Protein AF-A0A2W5TDH6-F1 (afdb_monomer)

Secondary structure (DSSP, 8-state):
---PPPP---------------SS----PPPPS-EEEEEETTEEEEEEPPPTTEEEEEEEEEETTPPPPPPSS-PPTT-EETTEEEEEEESSSEEEE----S-SS-EEEEEEEEETTSPBPSS-EEEEPPTTTTPPPP-PPPEEEEEEEETTEEEEEEEPPPTTSS--EEEEEEEESS--SSTTSSEEEEEES-SEEEEEGGGS-SSSPEEEEEEEE-TTS-B-S---EEEE---SGGGS---EEEEEEEE-TTSSEEEEEEEESSSEEEEEEEESS---STT-TTSEEEEEESSSEEEEEGGGS----SSS---EEEEEEEEETTEE-SS-EEEEE---HHHHHHH---EEEEEPSP--BS---GGG--TTT-SSTTGGG-----TTT-SS-B--TTHHHHHHHHHHHHHHHHT--EEEEEE-SSHHHHHHHHHHT-SSS-EEE-TTT--SSS-TTTHHHHHHHHHTPPPPTT-EEEEEE----SS--TTTTTPPTT-EEEEEEETTEEEEEEEEE-TTTGGG--

Nearest PDB structures (foldseek):
  8d6a-assembly1_A  TM=3.321E-01  e=6.650E-07  Homo sapiens
  2kz1-assembly1_B  TM=3.227E-01  e=1.193E-04  Homo sapiens
  3se4-assembly1_C  TM=3.617E-01  e=1.935E-03  Homo sapiens
  1egj-assembly1_A  TM=4.895E-01  e=3.666E-01  Homo sapiens
  8xcj-assembly1_F  TM=2.320E-01  e=1.460E-02  Escherichia phage Lambda

Sequence (526 aa):
MGPMVTSSTRVFALVVLAGCGGPGGRTFIDPPIRGEVMVSPGQAIVTWDNSSEQKSTLVVRTPGTVEATAPENSPQVGEALGGGTVVANTEDERFLDNSLPESCGPFAWHLWARHANGTWASTALTVRSLRGAHTRAPTAEVTDLTWAIEAGKLRVQWTPPEVGTNFKGVNVYRRVGSPATRPDEGRLVYSGAASAMVENLSNLSTTETTYFSVFNCNDCGKCGTTAPSIGVAPVMDGGVTLDISNLAASVSADGASVQLTWASNAPRVKVLRKLNAEPSSMNDSAADVVFDGAGTSASEPVTRLLPHTPLNANVYTYRAWACVDALCSSSAAKTEFRLTVKQALKAGGYTLFFHHATANTCADATNLGTASNTTSPNWWKSCVNTCASATAQQLTPPASESELVNVHTFFSSNGIAVSRVLSSEFCRAMKTAEGFDLGPPVIEETQALTYFVYAEATRCQDTVSLLGAQPQPGTNIVHVGHTRYTTACVNLDGLVPGEAAIFKPQLGAPPRFVARVIANEWATLP

Organism: NCBI:txid48

Radius of gyration: 47.03 Å; Cα contacts (8 Å, |Δi|>4): 1263; chains: 1; bounding box: 81×62×144 Å

Structure (mmCIF, N/CA/C/O backbone):
data_AF-A0A2W5TDH6-F1
#
_entry.id   AF-A0A2W5TDH6-F1
#
loop_
_atom_site.group_PDB
_atom_site.id
_atom_site.type_symbol
_atom_site.label_atom_id
_atom_site.label_alt_id
_atom_site.label_comp_id
_atom_site.label_asym_id
_atom_site.label_entity_id
_atom_site.label_seq_id
_atom_site.pdbx_PDB_ins_code
_atom_site.Cartn_x
_atom_site.Cartn_y
_atom_site.Cartn_z
_atom_site.occupancy
_atom_site.B_iso_or_equiv
_atom_site.auth_seq_id
_atom_site.auth_comp_id
_atom_site.auth_asym_id
_atom_site.auth_atom_id
_atom_site.pdbx_PDB_model_num
ATOM 1 N N . MET A 1 1 ? 0.910 -45.331 40.073 1.00 44.91 1 MET A N 1
ATOM 2 C CA . MET A 1 1 ? 2.167 -45.791 40.703 1.00 44.91 1 MET A CA 1
ATOM 3 C C . MET A 1 1 ? 3.121 -44.608 40.758 1.00 44.91 1 MET A C 1
ATOM 5 O O . MET A 1 1 ? 3.367 -44.021 39.716 1.00 44.91 1 MET A O 1
ATOM 9 N N . GLY A 1 2 ? 3.583 -44.246 41.957 1.00 35.84 2 GLY A N 1
ATOM 10 C CA . GLY A 1 2 ? 4.458 -43.095 42.243 1.00 35.84 2 GLY A CA 1
ATOM 11 C C . GLY A 1 2 ? 3.919 -42.280 43.434 1.00 35.84 2 GLY A C 1
ATOM 12 O O . GLY A 1 2 ? 2.708 -42.080 43.476 1.00 35.84 2 GLY A O 1
ATOM 13 N N . PRO A 1 3 ? 4.734 -41.928 44.449 1.00 49.69 3 PRO A N 1
ATOM 14 C CA . PRO A 1 3 ? 4.420 -42.322 45.824 1.00 49.69 3 PRO A CA 1
ATOM 15 C C . PRO A 1 3 ? 4.020 -41.195 46.794 1.00 49.69 3 PRO A C 1
ATOM 17 O O . PRO A 1 3 ? 4.300 -40.018 46.590 1.00 49.69 3 PRO A O 1
ATOM 20 N N . MET A 1 4 ? 3.382 -41.647 47.882 1.00 40.59 4 MET A N 1
ATOM 21 C CA . MET A 1 4 ? 3.081 -40.952 49.137 1.00 40.59 4 MET A CA 1
ATOM 22 C C . MET A 1 4 ? 4.314 -40.284 49.757 1.00 40.59 4 MET A C 1
ATOM 24 O O . MET A 1 4 ? 5.364 -40.912 49.891 1.00 40.59 4 MET A O 1
ATOM 28 N N . VAL A 1 5 ? 4.135 -39.049 50.231 1.00 39.22 5 VAL A N 1
ATOM 29 C CA . VAL A 1 5 ? 5.086 -38.341 51.098 1.00 39.22 5 VAL A CA 1
ATOM 30 C C . VAL A 1 5 ? 4.625 -38.442 52.555 1.00 39.22 5 VAL A C 1
ATOM 32 O O . VAL A 1 5 ? 3.440 -38.385 52.873 1.00 39.22 5 VAL A O 1
ATOM 35 N N . THR A 1 6 ? 5.616 -38.659 53.411 1.00 38.03 6 THR A N 1
ATOM 36 C CA . THR A 1 6 ? 5.607 -39.139 54.793 1.00 38.03 6 THR A CA 1
ATOM 37 C C . THR A 1 6 ? 5.170 -38.119 55.850 1.00 38.03 6 THR A C 1
ATOM 39 O O . THR A 1 6 ? 5.555 -36.953 55.812 1.00 38.03 6 THR A O 1
ATOM 42 N N . SER A 1 7 ? 4.450 -38.624 56.857 1.00 32.19 7 SER A N 1
ATOM 43 C CA . SER A 1 7 ? 4.112 -37.975 58.131 1.00 32.19 7 SER A CA 1
ATOM 44 C C . SER A 1 7 ? 5.357 -37.713 58.992 1.00 32.19 7 SER A C 1
ATOM 46 O O . SER A 1 7 ? 6.166 -38.616 59.202 1.00 32.19 7 SER A O 1
ATOM 48 N N . SER A 1 8 ? 5.489 -36.494 59.525 1.00 35.62 8 SER A N 1
ATOM 49 C CA . SER A 1 8 ? 6.526 -36.101 60.487 1.00 35.62 8 SER A CA 1
ATOM 50 C C . SER A 1 8 ? 6.026 -36.298 61.920 1.00 35.62 8 SER A C 1
ATOM 52 O O . SER A 1 8 ? 5.088 -35.640 62.365 1.00 35.62 8 SER A O 1
ATOM 54 N N . THR A 1 9 ? 6.673 -37.205 62.647 1.00 35.56 9 THR A N 1
ATOM 55 C CA . THR A 1 9 ? 6.477 -37.443 64.080 1.00 35.56 9 THR A CA 1
ATOM 56 C C . THR A 1 9 ? 7.213 -36.362 64.876 1.00 35.56 9 THR A C 1
ATOM 58 O O . THR A 1 9 ? 8.440 -36.288 64.824 1.00 35.56 9 THR A O 1
ATOM 61 N N . ARG A 1 10 ? 6.494 -35.515 65.626 1.00 36.00 10 ARG A N 1
ATOM 62 C CA . ARG A 1 10 ? 7.100 -34.606 66.616 1.00 36.00 10 ARG A CA 1
ATOM 63 C C . ARG A 1 10 ? 7.132 -35.277 67.989 1.00 36.00 10 ARG A C 1
ATOM 65 O O . ARG A 1 10 ? 6.098 -35.661 68.525 1.00 36.00 10 ARG A O 1
ATOM 72 N N . VAL A 1 11 ? 8.337 -35.398 68.538 1.00 34.94 11 VAL A N 1
ATOM 73 C CA . VAL A 1 11 ? 8.623 -35.828 69.912 1.00 34.94 11 VAL A CA 1
ATOM 74 C C . VAL A 1 11 ? 8.256 -34.688 70.865 1.00 34.94 11 VAL A C 1
ATOM 76 O O . VAL A 1 11 ? 8.793 -33.589 70.741 1.00 34.94 11 VAL A O 1
ATOM 79 N N . PHE A 1 12 ? 7.352 -34.937 71.814 1.00 34.41 12 PHE A N 1
ATOM 80 C CA . PHE A 1 12 ? 7.121 -34.042 72.949 1.00 34.41 12 PHE A CA 1
ATOM 81 C C . PHE A 1 12 ? 8.181 -34.314 74.022 1.00 34.41 12 PHE A C 1
ATOM 83 O O . PHE A 1 12 ? 8.225 -35.398 74.601 1.00 34.41 12 PHE A O 1
ATOM 90 N N . ALA A 1 13 ? 9.038 -33.326 74.283 1.00 35.06 13 ALA A N 1
ATOM 91 C CA . ALA A 1 13 ? 9.903 -33.311 75.454 1.00 35.06 13 ALA A CA 1
ATOM 92 C C . ALA A 1 13 ? 9.083 -32.857 76.670 1.00 35.06 13 ALA A C 1
ATOM 94 O O . ALA A 1 13 ? 8.621 -31.718 76.731 1.00 35.06 13 ALA A O 1
ATOM 95 N N . LEU A 1 14 ? 8.891 -33.764 77.627 1.00 33.31 14 LEU A N 1
ATOM 96 C CA . LEU A 1 14 ? 8.294 -33.479 78.927 1.00 33.31 14 LEU A CA 1
ATOM 97 C C . LEU A 1 14 ? 9.351 -32.786 79.802 1.00 33.31 14 LEU A C 1
ATOM 99 O O . LEU A 1 14 ? 10.240 -33.438 80.346 1.00 33.31 14 LEU A O 1
ATOM 103 N N . VAL A 1 15 ? 9.284 -31.458 79.910 1.00 37.88 15 VAL A N 1
ATOM 104 C CA . VAL A 1 15 ? 10.086 -30.692 80.874 1.00 37.88 15 VAL A CA 1
ATOM 105 C C . VAL A 1 15 ? 9.301 -30.614 82.181 1.00 37.88 15 VAL A C 1
ATOM 107 O O . VAL A 1 15 ? 8.285 -29.931 82.273 1.00 37.88 15 VAL A O 1
ATOM 110 N N . VAL A 1 16 ? 9.779 -31.337 83.191 1.00 40.41 16 VAL A N 1
ATOM 111 C CA . VAL A 1 16 ? 9.321 -31.228 84.580 1.00 40.41 16 VAL A CA 1
ATOM 112 C C . VAL A 1 16 ? 9.953 -29.970 85.178 1.00 40.41 16 VAL A C 1
ATOM 114 O O . VAL A 1 16 ? 11.162 -29.932 85.399 1.00 40.41 16 VAL A O 1
ATOM 117 N N . LEU A 1 17 ? 9.148 -28.934 85.425 1.00 41.22 17 LEU A N 1
ATOM 118 C CA . LEU A 1 17 ? 9.561 -27.741 86.167 1.00 41.22 17 LEU A CA 1
ATOM 119 C C . LEU A 1 17 ? 9.113 -27.867 87.626 1.00 41.22 17 LEU A C 1
ATOM 121 O O . LEU A 1 17 ? 7.923 -27.928 87.931 1.00 41.22 17 LEU A O 1
ATOM 125 N N . ALA A 1 18 ? 10.108 -27.934 88.510 1.00 39.12 18 ALA A N 1
ATOM 126 C CA . ALA A 1 18 ? 9.965 -27.897 89.957 1.00 39.12 18 ALA A CA 1
ATOM 127 C C . ALA A 1 18 ? 9.536 -26.500 90.436 1.00 39.12 18 ALA A C 1
ATOM 129 O O . ALA A 1 18 ? 9.924 -25.480 89.866 1.00 39.12 18 ALA A O 1
ATOM 130 N N . GLY A 1 19 ? 8.706 -26.482 91.479 1.00 43.47 19 GLY A N 1
ATOM 131 C CA . GLY A 1 19 ? 7.976 -25.309 91.937 1.00 43.47 19 GLY A CA 1
ATOM 132 C C . GLY A 1 19 ? 8.804 -24.254 92.672 1.00 43.47 19 GLY A C 1
ATOM 133 O O . GLY A 1 19 ? 9.697 -24.558 93.460 1.00 43.47 19 GLY A O 1
ATOM 134 N N . CYS A 1 20 ? 8.384 -23.005 92.479 1.00 41.00 20 CYS A N 1
ATOM 135 C CA . CYS A 1 20 ? 8.667 -21.879 93.359 1.00 41.00 20 CYS A CA 1
ATOM 136 C C . CYS A 1 20 ? 7.325 -21.330 93.861 1.00 41.00 20 CYS A C 1
ATOM 138 O O . CYS A 1 20 ? 6.500 -20.877 93.068 1.00 41.00 20 CYS A O 1
ATOM 140 N N . GLY A 1 21 ? 7.096 -21.391 95.175 1.00 48.00 21 GLY A N 1
ATOM 141 C CA . GLY A 1 21 ? 5.948 -20.765 95.826 1.00 48.00 21 GLY A CA 1
ATOM 142 C C . GLY A 1 21 ? 6.121 -19.249 95.863 1.00 48.00 21 GLY A C 1
ATOM 143 O O . GLY A 1 21 ? 6.962 -18.740 96.600 1.00 48.00 21 GLY A O 1
ATOM 144 N N . GLY A 1 22 ? 5.330 -18.541 95.057 1.00 39.31 22 GLY A N 1
ATOM 145 C CA . GLY A 1 22 ? 5.165 -17.088 95.108 1.00 39.31 22 GLY A CA 1
ATOM 146 C C . GLY A 1 22 ? 3.767 -16.720 95.629 1.00 39.31 22 GLY A C 1
AT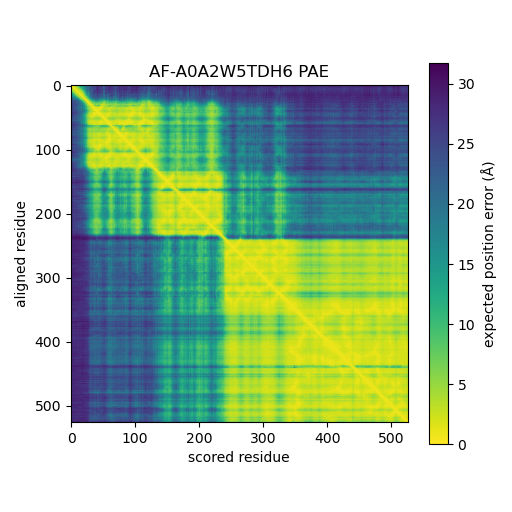OM 147 O O . GLY A 1 22 ? 2.805 -17.430 95.330 1.00 39.31 22 GLY A O 1
ATOM 148 N N . PRO A 1 23 ? 3.621 -15.643 96.420 1.00 44.28 23 PRO A N 1
ATOM 149 C CA . PRO A 1 23 ? 2.346 -15.250 97.010 1.00 44.28 23 PRO A CA 1
ATOM 150 C C . PRO A 1 23 ? 1.400 -14.679 95.941 1.00 44.28 23 PRO A C 1
ATOM 152 O O . PRO A 1 23 ? 1.777 -13.800 95.170 1.00 44.28 23 PRO A O 1
ATOM 155 N N . GLY A 1 24 ? 0.159 -15.177 95.928 1.00 48.16 24 GLY A N 1
ATOM 156 C CA . GLY A 1 24 ? -0.926 -14.710 95.059 1.00 48.16 24 GLY A CA 1
ATOM 157 C C . GLY A 1 24 ? -1.020 -15.466 93.734 1.00 48.16 24 GLY A C 1
ATOM 158 O O . GLY A 1 24 ? -0.773 -14.890 92.677 1.00 48.16 24 GLY A O 1
ATOM 159 N N . GLY A 1 25 ? -1.386 -16.752 93.784 1.00 48.62 25 GLY A N 1
ATOM 160 C CA . GLY A 1 25 ? -1.697 -17.539 92.591 1.00 48.62 25 GLY A CA 1
ATOM 161 C C . GLY A 1 25 ? -2.822 -16.876 91.802 1.00 48.62 25 GLY A C 1
ATOM 162 O O . GLY A 1 25 ? -3.989 -16.982 92.173 1.00 48.62 25 GLY A O 1
ATOM 163 N N . ARG A 1 26 ? -2.468 -16.159 90.731 1.00 54.16 26 ARG A N 1
ATOM 164 C CA . ARG A 1 26 ? -3.437 -15.710 89.734 1.00 54.16 26 ARG A CA 1
ATOM 165 C C . ARG A 1 26 ? -4.042 -16.972 89.141 1.00 54.16 26 ARG A C 1
ATOM 167 O O . ARG A 1 26 ? -3.329 -17.753 88.518 1.00 54.16 26 ARG A O 1
ATOM 174 N N . THR A 1 27 ? -5.324 -17.197 89.395 1.00 64.50 27 THR A N 1
ATOM 175 C CA . THR A 1 27 ? -6.085 -18.264 88.753 1.00 64.50 27 THR A CA 1
ATOM 176 C C . THR A 1 27 ? -6.025 -17.979 87.257 1.00 64.50 27 THR A C 1
ATOM 178 O O . THR A 1 27 ? -6.511 -16.942 86.805 1.00 64.50 27 THR A O 1
ATOM 181 N N . PHE A 1 28 ? -5.298 -18.809 86.511 1.00 72.62 28 PHE A N 1
ATOM 182 C CA . PHE A 1 28 ? -5.236 -18.687 85.063 1.00 72.62 28 PHE A CA 1
ATOM 183 C C . PHE A 1 28 ? -6.557 -19.227 84.534 1.00 72.62 28 PHE A C 1
ATOM 185 O O . PHE A 1 28 ? -6.872 -20.390 84.754 1.00 72.62 28 PHE A O 1
ATOM 192 N N . ILE A 1 29 ? -7.354 -18.348 83.939 1.00 76.94 29 ILE A N 1
ATOM 193 C CA . ILE A 1 29 ? -8.673 -18.690 83.419 1.00 76.94 29 ILE A CA 1
ATOM 194 C C . ILE A 1 29 ? -8.526 -18.859 81.919 1.00 76.94 29 ILE A C 1
ATOM 196 O O . ILE A 1 29 ? -8.127 -17.913 81.230 1.00 76.94 29 ILE A O 1
ATOM 200 N N . ASP A 1 30 ? -8.874 -20.043 81.430 1.00 85.19 30 ASP A N 1
ATOM 201 C CA . ASP A 1 30 ? -8.915 -20.296 80.001 1.00 85.19 30 ASP A CA 1
ATOM 202 C C . ASP A 1 30 ? -10.126 -19.576 79.375 1.00 85.19 30 ASP A C 1
ATOM 204 O O . ASP A 1 30 ? -11.238 -19.636 79.919 1.00 85.19 30 ASP A O 1
ATOM 208 N N . PRO A 1 31 ? -9.940 -18.881 78.238 1.00 86.25 31 PRO A N 1
ATOM 209 C CA . PRO A 1 31 ? -11.053 -18.329 77.472 1.00 86.25 31 PRO A CA 1
ATOM 210 C C . PRO A 1 31 ? -11.950 -19.452 76.913 1.00 86.25 31 PRO A C 1
ATOM 212 O O . PRO A 1 31 ? -11.573 -20.627 76.959 1.00 86.25 31 PRO A O 1
ATOM 215 N N . PRO A 1 32 ? -13.114 -19.111 76.323 1.00 88.25 32 PRO A N 1
ATOM 216 C CA . PRO A 1 32 ? -13.912 -20.071 75.563 1.00 88.25 32 PRO A CA 1
ATOM 217 C C . PRO A 1 32 ? -13.063 -20.834 74.537 1.00 88.25 32 PRO A C 1
ATOM 219 O O . PRO A 1 32 ? -12.175 -20.265 73.896 1.00 88.25 32 PRO A O 1
ATOM 222 N N . ILE A 1 33 ? -13.325 -22.133 74.389 1.00 85.06 33 ILE A N 1
ATOM 223 C CA . ILE A 1 33 ? -12.379 -23.065 73.747 1.00 85.06 33 ILE A CA 1
ATOM 224 C C . ILE A 1 33 ? -12.443 -22.958 72.219 1.00 85.06 33 ILE A C 1
ATOM 226 O O . ILE A 1 33 ? -11.423 -23.037 71.527 1.00 85.06 33 ILE A O 1
ATOM 230 N N . ARG A 1 34 ? -13.651 -22.791 71.678 1.00 91.00 34 ARG A N 1
ATOM 231 C CA . ARG A 1 34 ? -13.937 -22.669 70.244 1.00 91.00 34 ARG A CA 1
ATOM 232 C C . ARG A 1 34 ? -15.103 -21.732 70.043 1.00 91.00 34 ARG A C 1
ATOM 234 O O . ARG A 1 34 ? -15.937 -21.589 70.928 1.00 91.00 34 ARG A O 1
ATOM 241 N N . GLY A 1 35 ? -15.163 -21.118 68.869 1.00 92.56 35 GLY A N 1
ATOM 242 C CA . GLY A 1 35 ? -16.295 -20.290 68.510 1.00 92.56 35 GLY A CA 1
ATOM 243 C C . GLY A 1 35 ? -16.409 -20.088 67.016 1.00 92.56 35 GLY A C 1
ATOM 244 O O . GLY A 1 35 ? -15.423 -20.133 66.278 1.00 92.56 35 GLY A O 1
ATOM 245 N N . GLU A 1 36 ? -17.641 -19.870 66.592 1.00 93.75 36 GLU A N 1
ATOM 246 C CA . GLU A 1 36 ? -18.033 -19.705 65.204 1.00 93.75 36 GLU A CA 1
ATOM 247 C C . GLU A 1 36 ? -18.972 -18.511 65.081 1.00 93.75 36 GLU A C 1
ATOM 249 O O . GLU A 1 36 ? -19.666 -18.127 66.027 1.00 93.75 36 GLU A O 1
ATOM 254 N N . VAL A 1 37 ? -18.970 -17.895 63.899 1.00 94.25 37 VAL A N 1
ATOM 255 C CA . VAL A 1 37 ? -19.912 -16.830 63.580 1.00 94.25 37 VAL A CA 1
ATOM 256 C C . VAL A 1 37 ? -20.595 -17.116 62.257 1.00 94.25 37 VAL A C 1
ATOM 258 O O . VAL A 1 37 ? -19.955 -17.257 61.215 1.00 94.25 37 VAL A O 1
ATOM 261 N N . MET A 1 38 ? -21.921 -17.154 62.300 1.00 89.75 38 MET A N 1
ATOM 262 C CA . MET A 1 38 ? -22.765 -17.174 61.117 1.00 89.75 38 MET A CA 1
ATOM 263 C C . MET A 1 38 ? -23.353 -15.787 60.924 1.00 89.75 38 MET A C 1
ATOM 265 O O . MET A 1 38 ? -24.142 -15.307 61.738 1.00 89.75 38 MET A O 1
ATOM 269 N N . VAL A 1 39 ? -22.967 -15.136 59.836 1.00 86.75 39 VAL A N 1
ATOM 270 C CA . VAL A 1 39 ? -23.437 -13.791 59.519 1.00 86.75 39 VAL A CA 1
ATOM 271 C C . VAL A 1 39 ? -24.536 -13.861 58.473 1.00 86.75 39 VAL A C 1
ATOM 273 O O . VAL A 1 39 ? -24.400 -14.543 57.460 1.00 86.75 39 VAL A O 1
ATOM 276 N N . SER A 1 40 ? -25.611 -13.118 58.708 1.00 84.88 40 SER A N 1
ATOM 277 C CA . SER A 1 40 ? -26.659 -12.865 57.723 1.00 84.88 40 SER A CA 1
ATOM 278 C C . SER A 1 40 ? -26.986 -11.366 57.687 1.00 84.88 40 SER A C 1
ATOM 280 O O . SER A 1 40 ? -26.526 -10.613 58.548 1.00 84.88 40 SER A O 1
ATOM 282 N N . PRO A 1 41 ? -27.712 -10.865 56.676 1.00 80.75 41 PRO A N 1
ATOM 283 C CA . PRO A 1 41 ? -27.875 -9.424 56.522 1.00 80.75 41 PRO A CA 1
ATOM 284 C C . PRO A 1 41 ? -28.586 -8.746 57.709 1.00 80.75 41 PRO A C 1
ATOM 286 O O . PRO A 1 41 ? -29.786 -8.942 57.925 1.00 80.75 41 PRO A O 1
ATOM 289 N N . GLY A 1 42 ? -27.847 -7.901 58.433 1.00 81.62 42 GLY A N 1
ATOM 290 C CA . GLY A 1 42 ? -28.287 -7.191 59.641 1.00 81.62 42 GLY A CA 1
ATOM 291 C C . GLY A 1 42 ? -28.118 -7.950 60.965 1.00 81.62 42 GLY A C 1
ATOM 292 O O . GLY A 1 42 ? -28.427 -7.382 62.007 1.00 81.62 42 GLY A O 1
ATOM 293 N N . GLN A 1 43 ? -27.624 -9.195 60.957 1.00 91.19 43 GLN A N 1
ATOM 294 C CA . GLN A 1 43 ? -27.454 -9.973 62.190 1.00 91.19 43 GLN A CA 1
ATOM 295 C C . GLN A 1 43 ? -26.275 -10.960 62.140 1.00 91.19 43 GLN A C 1
ATOM 297 O O . GLN A 1 43 ? -25.918 -11.487 61.084 1.00 91.19 43 GLN A O 1
ATOM 302 N N . ALA A 1 44 ? -25.700 -11.278 63.296 1.00 92.69 44 ALA A N 1
ATOM 303 C CA . ALA A 1 44 ? -24.749 -12.378 63.444 1.00 92.69 44 ALA A CA 1
ATOM 304 C C . ALA A 1 44 ? -25.168 -13.308 64.575 1.00 92.69 44 ALA A C 1
ATOM 306 O O . ALA A 1 44 ? -25.541 -12.862 65.654 1.00 92.69 44 ALA A O 1
ATOM 307 N N . ILE A 1 45 ? -25.062 -14.609 64.337 1.00 95.75 45 ILE A N 1
ATOM 308 C CA . ILE A 1 45 ? -25.156 -15.619 65.384 1.00 95.75 45 ILE A CA 1
ATOM 309 C C . ILE A 1 45 ? -23.730 -16.001 65.750 1.00 95.75 45 ILE A C 1
ATOM 311 O O . ILE A 1 45 ? -23.000 -16.513 64.902 1.00 95.75 45 ILE A O 1
ATOM 315 N N . VAL A 1 46 ? -23.351 -15.742 66.997 1.00 96.38 46 VAL A N 1
ATOM 316 C CA . VAL A 1 46 ? -22.061 -16.133 67.568 1.00 96.38 46 VAL A CA 1
ATOM 317 C C . VAL A 1 46 ? -22.309 -17.307 68.505 1.00 96.38 46 VAL A C 1
ATOM 319 O O . VAL A 1 46 ? -23.174 -17.224 69.377 1.00 96.38 46 VAL A O 1
ATOM 322 N N . THR A 1 47 ? -21.577 -18.398 68.315 1.00 96.31 47 THR A N 1
ATOM 323 C CA . THR A 1 47 ? -21.645 -19.609 69.148 1.00 96.31 47 THR A CA 1
ATOM 324 C C . THR A 1 47 ? -20.262 -19.950 69.668 1.00 96.31 47 THR A C 1
ATOM 326 O O . THR A 1 47 ? -19.282 -19.729 68.954 1.00 96.31 47 THR A O 1
ATOM 329 N N . TRP A 1 48 ? -20.167 -20.474 70.888 1.00 97.12 48 TRP A N 1
ATOM 330 C CA . TRP A 1 48 ? -18.898 -20.878 71.493 1.00 97.12 48 TRP A CA 1
ATOM 331 C C . TRP A 1 48 ? -19.072 -22.013 72.500 1.00 97.12 48 TRP A C 1
ATOM 333 O O . TRP A 1 48 ? -20.160 -22.208 73.021 1.00 97.12 48 TRP A O 1
ATOM 343 N N . ASP A 1 49 ? -17.980 -22.712 72.801 1.00 95.25 49 ASP A N 1
ATOM 344 C CA . ASP A 1 49 ? -17.941 -23.733 73.853 1.00 95.25 49 ASP A CA 1
ATOM 345 C C . ASP A 1 49 ? -17.413 -23.110 75.155 1.00 95.25 49 ASP A C 1
ATOM 347 O O . ASP A 1 49 ? -16.314 -22.532 75.164 1.00 95.25 49 ASP A O 1
ATOM 351 N N . ASN A 1 50 ? -18.169 -23.226 76.252 1.00 92.25 50 ASN A N 1
ATOM 352 C CA . ASN A 1 50 ? -17.727 -22.736 77.558 1.00 92.25 50 ASN A CA 1
ATOM 353 C C . ASN A 1 50 ? -16.540 -23.557 78.097 1.00 92.25 50 ASN A C 1
ATOM 355 O O . ASN A 1 50 ? -16.447 -24.769 77.887 1.00 92.25 50 ASN A O 1
ATOM 359 N N . SER A 1 51 ? -15.631 -22.913 78.835 1.00 88.50 51 SER A N 1
ATOM 360 C CA . SER A 1 51 ? -14.623 -23.638 79.619 1.00 88.50 51 SER A CA 1
ATOM 361 C C . SER A 1 51 ? -15.248 -24.229 80.892 1.00 88.50 51 SER A C 1
ATOM 363 O O . SER A 1 51 ? -16.289 -23.775 81.365 1.00 88.50 51 SER A O 1
ATOM 365 N N . SER A 1 52 ? -14.630 -25.262 81.475 1.00 86.00 52 SER A N 1
ATOM 366 C CA . SER A 1 52 ? -15.213 -26.024 82.597 1.00 86.00 52 SER A CA 1
ATOM 367 C C . SER A 1 52 ? -15.471 -25.209 83.869 1.00 86.00 52 SER A C 1
ATOM 369 O O . SER A 1 52 ? -16.199 -25.662 84.749 1.00 86.00 52 SER A O 1
ATOM 371 N N . GLU A 1 53 ? -14.865 -24.029 83.988 1.00 86.06 53 GLU A N 1
ATOM 372 C CA . GLU A 1 53 ? -14.955 -23.159 85.166 1.00 86.06 53 GLU A CA 1
ATOM 373 C C . GLU A 1 53 ? -15.656 -21.815 84.857 1.00 86.06 53 GLU A C 1
ATOM 375 O O . GLU A 1 53 ? -15.761 -20.928 85.713 1.00 86.06 53 GLU A O 1
ATOM 380 N N . GLN A 1 54 ? -16.184 -21.674 8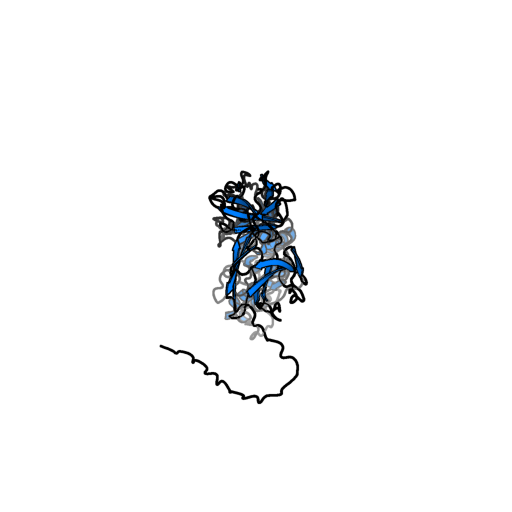3.637 1.00 89.69 54 GLN A N 1
ATOM 381 C CA . GLN A 1 54 ? -16.888 -20.493 83.156 1.00 89.69 54 GLN A CA 1
ATOM 382 C C . GLN A 1 54 ? -18.322 -20.440 83.688 1.00 89.69 54 GLN A C 1
ATOM 384 O O . GLN A 1 54 ? -19.105 -21.373 83.537 1.00 89.69 54 GLN A O 1
ATOM 389 N N . LYS A 1 55 ? -18.678 -19.306 84.293 1.00 93.69 55 LYS A N 1
ATOM 390 C CA . LYS A 1 55 ? -20.036 -18.993 84.747 1.00 93.69 55 LYS A CA 1
ATOM 391 C C . LYS A 1 55 ? -20.804 -18.149 83.732 1.00 93.69 55 LYS A C 1
ATOM 393 O O . LYS A 1 55 ? -21.993 -18.357 83.549 1.00 93.69 55 LYS A O 1
ATOM 398 N N . SER A 1 56 ? -20.143 -17.177 83.106 1.00 95.31 56 SER A N 1
ATOM 399 C CA . SER A 1 56 ? -20.755 -16.328 82.080 1.00 95.31 56 SER A CA 1
ATOM 400 C C . SER A 1 56 ? -19.737 -15.895 81.027 1.00 95.31 56 SER A C 1
ATOM 402 O O . SER A 1 56 ? -18.530 -16.062 81.209 1.00 95.31 56 SER A O 1
ATOM 404 N N . THR A 1 57 ? -20.223 -15.326 79.929 1.00 96.50 57 THR A N 1
ATOM 405 C CA . THR A 1 57 ? -19.429 -14.857 78.791 1.00 96.50 57 THR A CA 1
ATOM 406 C C . THR A 1 57 ? -19.747 -13.404 78.496 1.00 96.50 57 THR A C 1
ATOM 408 O O . THR A 1 57 ? -20.903 -13.058 78.245 1.00 96.50 57 THR A O 1
ATOM 411 N N . LEU A 1 58 ? -18.720 -12.558 78.465 1.00 97.19 58 LEU A N 1
ATOM 412 C CA . LEU A 1 58 ? -18.819 -11.207 77.924 1.00 97.19 58 LEU A CA 1
ATOM 413 C C . LEU A 1 58 ? -18.503 -11.241 76.433 1.00 97.19 58 LEU A C 1
ATOM 415 O O . LEU A 1 58 ? -17.432 -11.708 76.050 1.00 97.19 58 LEU A O 1
ATOM 419 N N . VAL A 1 59 ? -19.403 -10.709 75.609 1.00 97.12 59 VAL A N 1
ATOM 420 C CA . VAL A 1 59 ? -19.230 -10.616 74.158 1.00 97.12 59 VAL A CA 1
ATOM 421 C C . VAL A 1 59 ? -19.084 -9.152 73.767 1.00 97.12 59 VAL A C 1
ATOM 423 O O . VAL A 1 59 ? -19.984 -8.339 73.994 1.00 97.12 59 VAL A O 1
ATOM 426 N N . VAL A 1 60 ? -17.956 -8.815 73.147 1.00 96.81 60 VAL A N 1
ATOM 427 C CA . VAL A 1 60 ? -17.646 -7.457 72.683 1.00 96.81 60 VAL A CA 1
ATOM 428 C C . VAL A 1 60 ? -17.470 -7.464 71.179 1.00 96.81 60 VAL A C 1
ATOM 430 O O . VAL A 1 60 ? -16.643 -8.213 70.661 1.00 96.81 60 VAL A O 1
ATOM 433 N N . ARG A 1 61 ? -18.207 -6.607 70.473 1.00 95.69 61 ARG A N 1
ATOM 434 C CA . ARG A 1 61 ? -18.063 -6.434 69.027 1.00 95.69 61 ARG A CA 1
ATOM 435 C C . ARG A 1 61 ? -17.107 -5.290 68.713 1.00 95.69 61 ARG A C 1
ATOM 437 O O . ARG A 1 61 ? -17.286 -4.188 69.225 1.00 95.69 61 ARG A O 1
ATOM 444 N N . THR A 1 62 ? -16.174 -5.508 67.793 1.00 93.75 62 THR A N 1
ATOM 445 C CA . THR A 1 62 ? -15.278 -4.473 67.257 1.00 93.75 62 THR A CA 1
ATOM 446 C C . THR A 1 62 ? -15.353 -4.385 65.727 1.00 93.75 62 THR A C 1
ATOM 448 O O . THR A 1 62 ? -15.650 -5.380 65.052 1.00 93.75 62 THR A O 1
ATOM 451 N N . PRO A 1 63 ? -15.061 -3.211 65.134 1.00 88.38 63 PRO A N 1
ATOM 452 C CA . PRO A 1 63 ? -14.805 -3.094 63.704 1.00 88.38 63 PRO A CA 1
ATOM 453 C C . PRO A 1 63 ? -13.471 -3.765 63.340 1.00 88.38 63 PRO A C 1
ATOM 455 O O . PRO A 1 63 ? -12.389 -3.308 63.705 1.00 88.38 63 PRO A O 1
ATOM 458 N N . GLY A 1 64 ? -13.548 -4.837 62.564 1.00 77.94 64 GLY A N 1
ATOM 459 C CA . GLY A 1 64 ? -12.453 -5.455 61.827 1.00 77.94 64 GLY A CA 1
ATOM 460 C C . GLY A 1 64 ? -11.234 -5.814 62.660 1.00 77.94 64 GLY A C 1
ATOM 461 O O . GLY A 1 64 ? -11.221 -6.839 63.332 1.00 77.94 64 GLY A O 1
ATOM 462 N N . THR A 1 65 ? -10.172 -5.022 62.527 1.00 74.00 65 THR A N 1
ATOM 463 C CA . THR A 1 65 ? -8.839 -5.268 63.101 1.00 74.00 65 THR A CA 1
ATOM 464 C C . THR A 1 65 ? -8.644 -4.664 64.486 1.00 74.00 65 THR A C 1
ATOM 466 O O . THR A 1 65 ? -7.574 -4.827 65.062 1.00 74.00 65 THR A O 1
ATOM 469 N N . VAL A 1 66 ? -9.635 -3.942 65.007 1.00 83.38 66 VAL A N 1
ATOM 470 C CA . VAL A 1 66 ? -9.541 -3.319 66.326 1.00 83.38 66 VAL A CA 1
ATOM 471 C C . VAL A 1 66 ? -9.733 -4.392 67.392 1.00 83.38 66 VAL A C 1
ATOM 473 O O . VAL A 1 66 ? -10.726 -5.116 67.370 1.00 83.38 66 VAL A O 1
ATOM 476 N N . GLU A 1 67 ? -8.779 -4.517 68.310 1.00 85.00 67 GLU A N 1
ATOM 477 C CA . GLU A 1 67 ? -8.904 -5.427 69.447 1.00 85.00 67 GLU A CA 1
ATOM 478 C C . GLU A 1 67 ? -9.646 -4.743 70.598 1.00 85.00 67 GLU A C 1
ATOM 480 O O . GLU A 1 67 ? -9.432 -3.563 70.893 1.00 85.00 67 GLU A O 1
ATOM 485 N N . ALA A 1 68 ? -10.540 -5.484 71.249 1.00 87.88 68 ALA A N 1
ATOM 486 C CA . ALA A 1 68 ? -11.089 -5.084 72.535 1.00 87.88 68 ALA A CA 1
ATOM 487 C C . ALA A 1 68 ? -10.131 -5.499 73.666 1.00 87.88 68 ALA A C 1
ATOM 489 O O . ALA A 1 68 ? -9.393 -6.478 73.557 1.00 87.88 68 ALA A O 1
ATOM 490 N N . THR A 1 69 ? -10.124 -4.731 74.751 1.00 88.31 69 THR A N 1
ATOM 491 C CA . THR A 1 69 ? -9.272 -4.983 75.920 1.00 88.31 69 THR A CA 1
ATOM 492 C C . THR A 1 69 ? -9.983 -5.881 76.924 1.00 88.31 69 THR A C 1
ATOM 494 O O . THR A 1 69 ? -11.207 -5.835 77.030 1.00 88.31 69 THR A O 1
ATOM 497 N N . ALA A 1 70 ? -9.225 -6.662 77.699 1.00 88.44 70 ALA A N 1
ATOM 498 C CA . ALA A 1 70 ? -9.805 -7.464 78.772 1.00 88.44 70 ALA A CA 1
ATOM 499 C C . ALA A 1 70 ? -10.563 -6.573 79.782 1.00 88.44 70 ALA A C 1
ATOM 501 O O . ALA A 1 70 ? -10.082 -5.486 80.116 1.00 88.44 70 ALA A O 1
ATOM 502 N N . PRO A 1 71 ? -11.744 -6.995 80.260 1.00 89.88 71 PRO A N 1
ATOM 503 C CA . PRO A 1 71 ? -12.526 -6.218 81.213 1.00 89.88 71 PRO A CA 1
ATOM 504 C C . PRO A 1 71 ? -11.881 -6.231 82.608 1.00 89.88 71 PRO A C 1
ATOM 506 O O . PRO A 1 71 ? -11.611 -7.288 83.172 1.00 89.88 71 PRO A O 1
ATOM 509 N N . GLU A 1 72 ? -11.684 -5.052 83.201 1.00 86.38 72 GLU A N 1
ATOM 510 C CA . GLU A 1 72 ? -11.250 -4.928 84.605 1.00 86.38 72 GLU A CA 1
ATOM 511 C C . GLU A 1 72 ? -12.427 -5.044 85.592 1.00 86.38 72 GLU A C 1
ATOM 513 O O . GLU A 1 72 ? -12.248 -5.443 86.739 1.00 86.38 72 GLU A O 1
ATOM 518 N N . ASN A 1 73 ? -13.646 -4.736 85.129 1.00 89.38 73 ASN A N 1
ATOM 519 C CA . ASN A 1 73 ? -14.887 -4.729 85.911 1.00 89.38 73 ASN A CA 1
ATOM 520 C C . ASN A 1 73 ? -15.976 -5.573 85.224 1.00 89.38 73 ASN A C 1
ATOM 522 O O . ASN A 1 73 ? -15.681 -6.363 84.336 1.00 89.38 73 ASN A O 1
ATOM 526 N N . SER A 1 74 ? -17.242 -5.460 85.635 1.00 89.56 74 SER A N 1
ATOM 527 C CA . SER A 1 74 ? -18.383 -6.108 84.958 1.00 89.56 74 SER A CA 1
ATOM 528 C C . SER A 1 74 ? -19.117 -5.106 84.057 1.00 89.56 74 SER A C 1
ATOM 530 O O . SER A 1 74 ? -20.122 -4.544 84.504 1.00 89.56 74 SER A O 1
ATOM 532 N N . PRO A 1 75 ? -18.617 -4.839 82.835 1.00 93.69 75 PRO A N 1
ATOM 533 C CA . PRO A 1 75 ? -19.214 -3.833 81.971 1.00 93.69 75 PRO A CA 1
ATOM 534 C C . PRO A 1 75 ? -20.624 -4.245 81.537 1.00 93.69 75 PRO A C 1
ATOM 536 O O . PRO A 1 75 ? -20.942 -5.435 81.419 1.00 93.69 75 PRO A O 1
ATOM 539 N N . GLN A 1 76 ? -21.475 -3.246 81.340 1.00 95.38 76 GLN A N 1
ATOM 540 C CA . GLN A 1 76 ? -22.866 -3.422 80.933 1.00 95.38 76 GLN A CA 1
ATOM 541 C C . GLN A 1 76 ? -23.001 -3.440 79.408 1.00 95.38 76 GLN A C 1
ATOM 543 O O . GLN A 1 76 ? -22.174 -2.894 78.679 1.00 95.38 76 GLN A O 1
ATOM 548 N N . VAL A 1 77 ? -24.069 -4.067 78.907 1.00 95.44 77 VAL A N 1
ATOM 549 C CA . VAL A 1 77 ? -24.391 -4.048 77.472 1.00 95.44 77 VAL A CA 1
ATOM 550 C C . VAL A 1 77 ? -24.562 -2.600 77.002 1.00 95.44 77 VAL A C 1
ATOM 552 O O . VAL A 1 77 ? -25.279 -1.820 77.625 1.00 95.44 77 VAL A O 1
ATOM 555 N N . GLY A 1 78 ? -23.897 -2.250 75.901 1.00 92.94 78 GLY A N 1
ATOM 556 C CA . GLY A 1 78 ? -23.834 -0.897 75.347 1.00 92.94 78 GLY A CA 1
ATOM 557 C C . GLY A 1 78 ? -22.601 -0.091 75.768 1.00 92.94 78 GLY A C 1
ATOM 558 O O . GLY A 1 78 ? -22.283 0.895 75.104 1.00 92.94 78 GLY A O 1
ATOM 559 N N . GLU A 1 79 ? -21.868 -0.505 76.807 1.00 95.31 79 GLU A N 1
ATOM 560 C CA . GLU A 1 79 ? -20.631 0.171 77.206 1.00 95.31 79 GLU A CA 1
ATOM 561 C C . GLU A 1 79 ? -19.495 -0.080 76.206 1.00 95.31 79 GLU A C 1
ATOM 563 O O . GLU A 1 79 ? -19.414 -1.124 75.548 1.00 95.31 79 GLU A O 1
ATOM 568 N N . ALA A 1 80 ? -18.597 0.899 76.092 1.00 93.00 80 ALA A N 1
ATOM 569 C CA . ALA A 1 80 ? -17.377 0.755 75.314 1.00 93.00 80 ALA A CA 1
ATOM 570 C C . ALA A 1 80 ? -16.345 -0.071 76.093 1.00 93.00 80 ALA A C 1
ATOM 572 O O . ALA A 1 80 ? -16.132 0.154 77.284 1.00 93.00 80 ALA A O 1
ATOM 573 N N . LEU A 1 81 ? -15.665 -0.989 75.408 1.00 93.62 81 LEU A N 1
ATOM 574 C CA . LEU A 1 81 ? -14.538 -1.733 75.965 1.00 93.62 81 LEU A CA 1
ATOM 575 C C . LEU A 1 81 ? -13.404 -1.790 74.937 1.00 93.62 81 LEU A C 1
ATOM 577 O O . LEU A 1 81 ? -13.494 -2.474 73.914 1.00 93.62 81 LEU A O 1
ATOM 581 N N . GLY A 1 82 ? -12.348 -1.012 75.186 1.00 91.88 82 GLY A N 1
ATOM 582 C CA . GLY A 1 82 ? -11.324 -0.723 74.183 1.00 91.88 82 GLY A CA 1
ATOM 583 C C . GLY A 1 82 ? -11.939 -0.019 72.970 1.00 91.88 82 GLY A C 1
ATOM 584 O O . GLY A 1 82 ? -12.657 0.967 73.116 1.00 91.88 82 GLY A O 1
ATOM 585 N N . GLY A 1 83 ? -11.684 -0.539 71.768 1.00 90.81 83 GLY A N 1
ATOM 586 C CA . GLY A 1 83 ? -12.314 -0.049 70.537 1.00 90.81 83 GLY A CA 1
ATOM 587 C C . GLY A 1 83 ? -13.608 -0.772 70.136 1.00 90.81 83 GLY A C 1
ATOM 588 O O . GLY A 1 83 ? -14.016 -0.680 68.978 1.00 90.81 83 GLY A O 1
ATOM 589 N N . GLY A 1 84 ? -14.219 -1.531 71.052 1.00 93.44 84 GLY A N 1
ATOM 590 C CA . GLY A 1 84 ? -15.454 -2.281 70.820 1.00 93.44 84 GLY A CA 1
ATOM 591 C C . GLY A 1 84 ? -16.620 -1.844 71.700 1.00 93.44 84 GLY A C 1
ATOM 592 O O . GLY A 1 84 ? -16.474 -1.017 72.597 1.00 93.44 84 GLY A O 1
ATOM 593 N N . THR A 1 85 ? -17.785 -2.437 71.452 1.00 95.19 85 THR A N 1
ATOM 594 C CA . THR A 1 85 ? -19.008 -2.254 72.245 1.00 95.19 85 THR A CA 1
ATOM 595 C C . THR A 1 85 ? -19.422 -3.591 72.840 1.00 95.19 85 THR A C 1
ATOM 597 O O . THR A 1 85 ? -19.463 -4.598 72.128 1.00 95.19 85 THR A O 1
ATOM 600 N N . VAL A 1 86 ? -19.738 -3.614 74.133 1.00 96.50 86 VAL A N 1
ATOM 601 C CA . VAL A 1 86 ? -20.300 -4.798 74.788 1.00 96.50 86 VAL A CA 1
ATOM 602 C C . VAL A 1 86 ? -21.687 -5.061 74.210 1.00 96.50 86 VAL A C 1
ATOM 604 O O . VAL A 1 86 ? -22.589 -4.239 74.354 1.00 96.50 86 VAL A O 1
ATOM 607 N N . VAL A 1 87 ? -21.862 -6.207 73.555 1.00 96.69 87 VAL A N 1
ATOM 608 C CA . VAL A 1 87 ? -23.135 -6.600 72.928 1.00 96.69 87 VAL A CA 1
ATOM 609 C C . VAL A 1 87 ? -23.884 -7.653 73.741 1.00 96.69 87 VAL A C 1
ATOM 611 O O . VAL A 1 87 ? -25.101 -7.748 73.616 1.00 96.69 87 VAL A O 1
ATOM 614 N N . ALA A 1 88 ? -23.194 -8.396 74.613 1.00 96.88 88 ALA A N 1
ATOM 615 C CA . ALA A 1 88 ? -23.825 -9.349 75.521 1.00 96.88 88 ALA A CA 1
ATOM 616 C C . ALA A 1 88 ? -22.989 -9.609 76.779 1.00 96.88 88 ALA A C 1
ATOM 618 O O . ALA A 1 88 ? -21.761 -9.557 76.744 1.00 96.88 88 ALA A O 1
ATOM 619 N N . ASN A 1 89 ? -23.670 -9.979 77.861 1.00 96.12 89 ASN A N 1
ATOM 620 C CA . ASN A 1 89 ? -23.101 -10.678 79.009 1.00 96.12 89 ASN A CA 1
ATOM 621 C C . ASN A 1 89 ? -24.097 -11.780 79.391 1.00 96.12 89 ASN A C 1
ATOM 623 O O . ASN A 1 89 ? -25.169 -11.470 79.908 1.00 96.12 89 ASN A O 1
ATOM 627 N N . THR A 1 90 ? -23.803 -13.029 79.033 1.00 96.25 90 THR A N 1
ATOM 628 C CA . THR A 1 90 ? -24.771 -14.140 79.099 1.00 96.25 90 THR A CA 1
ATOM 629 C C . THR A 1 90 ? -24.149 -15.403 79.688 1.00 96.25 90 THR A C 1
ATOM 631 O O . THR A 1 90 ? -22.940 -15.597 79.594 1.00 96.25 90 THR A O 1
ATOM 634 N N . GLU A 1 91 ? -24.965 -16.254 80.308 1.00 95.56 91 GLU A N 1
ATOM 635 C CA . GLU A 1 91 ? -24.572 -17.609 80.731 1.00 95.56 91 GLU A CA 1
ATOM 636 C C . GLU A 1 91 ? -24.747 -18.641 79.595 1.00 95.56 91 GLU A C 1
ATOM 638 O O . GLU A 1 91 ? -24.225 -19.749 79.682 1.00 95.56 91 GLU A O 1
ATOM 643 N N . ASP A 1 92 ? -25.430 -18.266 78.507 1.00 95.75 92 ASP A N 1
ATOM 644 C CA . ASP A 1 92 ? -25.627 -19.115 77.327 1.00 95.75 92 ASP A CA 1
ATOM 645 C C . ASP A 1 92 ? -24.337 -19.289 76.506 1.00 95.75 92 ASP A C 1
ATOM 647 O O . ASP A 1 92 ? -23.418 -18.480 76.582 1.00 95.75 92 ASP A O 1
ATOM 651 N N . GLU A 1 93 ? -24.309 -20.305 75.641 1.00 95.56 93 GLU A N 1
ATOM 652 C CA . GLU A 1 93 ? -23.228 -20.602 74.674 1.00 95.56 93 GLU A CA 1
ATOM 653 C C . GLU A 1 93 ? -23.497 -20.021 73.270 1.00 95.56 93 GLU A C 1
ATOM 655 O O . GLU A 1 93 ? -22.853 -20.353 72.268 1.00 95.56 93 GLU A O 1
ATOM 660 N N . ARG A 1 94 ? -24.516 -19.161 73.172 1.00 96.06 94 ARG A N 1
ATOM 661 C CA . ARG A 1 94 ? -24.999 -18.587 71.917 1.00 96.06 94 ARG A CA 1
ATOM 662 C C . ARG A 1 94 ? -25.523 -17.175 72.129 1.00 96.06 94 ARG A C 1
ATOM 664 O O . ARG A 1 94 ? -26.303 -16.919 73.039 1.00 96.06 94 ARG A O 1
ATOM 671 N N . PHE A 1 95 ? -25.182 -16.281 71.206 1.00 96.62 95 PHE A N 1
ATOM 672 C CA . PHE A 1 95 ? -25.690 -14.915 71.163 1.00 96.62 95 PHE A CA 1
ATOM 673 C C . PHE A 1 95 ? -26.127 -14.523 69.746 1.00 96.62 95 PHE A C 1
ATOM 675 O O . PHE A 1 95 ? -25.478 -14.876 68.761 1.00 96.62 95 PHE A O 1
ATOM 682 N N . LEU A 1 96 ? -27.236 -13.786 69.648 1.00 96.25 96 LEU A N 1
ATOM 683 C CA . LEU A 1 96 ? -27.720 -13.180 68.409 1.00 96.25 96 LEU A CA 1
ATOM 684 C C . LEU A 1 96 ? -27.465 -11.669 68.454 1.00 96.25 96 LEU A C 1
ATOM 686 O O . LEU A 1 96 ? -28.168 -10.928 69.138 1.00 96.25 96 LEU A O 1
ATOM 690 N N . ASP A 1 97 ? -26.480 -11.213 67.688 1.00 94.75 97 ASP A N 1
ATOM 691 C CA . ASP A 1 97 ? -26.188 -9.798 67.507 1.00 94.75 97 ASP A CA 1
ATOM 692 C C . ASP A 1 97 ? -27.063 -9.210 66.392 1.00 94.75 97 ASP A C 1
ATOM 694 O O . ASP A 1 97 ? -26.725 -9.317 65.215 1.00 94.75 97 ASP A O 1
ATOM 698 N N . ASN A 1 98 ? -28.174 -8.571 66.763 1.00 92.19 98 ASN A N 1
ATOM 699 C CA . ASN A 1 98 ? -29.095 -7.886 65.839 1.00 92.19 98 ASN A CA 1
ATOM 700 C C . ASN A 1 98 ? -28.751 -6.403 65.616 1.00 92.19 98 ASN A C 1
ATOM 702 O O . ASN A 1 98 ? -29.586 -5.636 65.143 1.00 92.19 98 ASN A O 1
ATOM 706 N N . SER A 1 99 ? -27.554 -5.967 66.018 1.00 89.38 99 SER A N 1
ATOM 707 C CA . SER A 1 99 ? -27.170 -4.549 66.036 1.00 89.38 99 SER A CA 1
ATOM 708 C C . SER A 1 99 ? -25.956 -4.252 65.155 1.00 89.38 99 SER A C 1
ATOM 710 O O . SER A 1 99 ? -25.200 -3.316 65.428 1.00 89.38 99 SER A O 1
ATOM 712 N N . LEU A 1 100 ? -25.734 -5.078 64.127 1.00 86.50 100 LEU A N 1
ATOM 713 C CA . LEU A 1 100 ? -24.594 -4.934 63.229 1.00 86.50 100 LEU A CA 1
ATOM 714 C C . LEU A 1 100 ? -24.667 -3.608 62.455 1.00 86.50 100 LEU A C 1
ATOM 716 O O . LEU A 1 100 ? -25.661 -3.368 61.769 1.00 86.50 100 LEU A O 1
ATOM 720 N N . PRO A 1 101 ? -23.619 -2.764 62.512 1.00 81.62 101 PRO A N 1
ATOM 721 C CA . PRO A 1 101 ? -23.551 -1.564 61.688 1.00 81.62 101 PRO A CA 1
ATOM 722 C C . PRO A 1 101 ? -23.561 -1.907 60.192 1.00 81.62 101 PRO A C 1
ATOM 724 O O . PRO A 1 101 ? -23.024 -2.933 59.785 1.00 81.62 101 PRO A O 1
ATOM 727 N N . GLU A 1 102 ? -24.089 -1.013 59.353 1.00 75.38 102 GLU A N 1
ATOM 728 C CA . GLU A 1 102 ? -24.136 -1.196 57.889 1.00 75.38 102 GLU A CA 1
ATOM 729 C C . GLU A 1 102 ? -22.773 -1.015 57.186 1.00 75.38 102 GLU A C 1
ATOM 731 O O . GLU A 1 102 ? -22.693 -0.962 55.958 1.00 75.38 102 GLU A O 1
ATOM 736 N N . SER A 1 103 ? -21.679 -0.899 57.940 1.00 80.31 103 SER A N 1
ATOM 737 C CA . SER A 1 103 ? -20.362 -0.598 57.387 1.00 80.31 103 SER A CA 1
ATOM 738 C C . SER A 1 103 ? -19.694 -1.828 56.770 1.00 80.31 103 SER A C 1
ATOM 740 O O . SER A 1 103 ? -19.674 -2.915 57.327 1.00 80.31 103 SER A O 1
ATOM 742 N N . CYS A 1 104 ? -19.027 -1.646 55.631 1.00 77.00 104 CYS A N 1
ATOM 743 C CA . CYS A 1 104 ? -18.378 -2.728 54.884 1.00 77.00 104 CYS A CA 1
ATOM 744 C C . CYS A 1 104 ? -17.100 -3.308 55.510 1.00 77.00 104 CYS A C 1
ATOM 746 O O . CYS A 1 104 ? -16.292 -3.920 54.806 1.00 77.00 104 CYS A O 1
ATOM 748 N N . GLY A 1 105 ? -16.867 -3.098 56.804 1.00 80.06 105 GLY A N 1
ATOM 749 C CA . GLY A 1 105 ? -15.756 -3.711 57.526 1.00 80.06 105 GLY A CA 1
ATOM 750 C C . GLY A 1 105 ? -16.053 -5.175 57.866 1.00 80.06 105 GLY A C 1
ATOM 751 O O . GLY A 1 105 ? -17.215 -5.561 57.960 1.00 80.06 105 GLY A O 1
ATOM 752 N N . PRO A 1 106 ? -15.040 -6.036 58.051 1.00 85.12 106 PRO A N 1
ATOM 753 C CA . PRO A 1 106 ? -15.258 -7.219 58.873 1.00 85.12 106 PRO A CA 1
ATOM 754 C C . PRO A 1 106 ? -15.642 -6.767 60.290 1.00 85.12 106 PRO A C 1
ATOM 756 O O . PRO A 1 106 ? -15.271 -5.677 60.711 1.00 85.12 106 PRO A O 1
ATOM 759 N N . PHE A 1 107 ? -16.357 -7.596 61.033 1.00 91.00 107 PHE A N 1
ATOM 760 C CA . PHE A 1 107 ? -16.544 -7.448 62.479 1.00 91.00 107 PHE A CA 1
ATOM 761 C C . PHE A 1 107 ? -15.863 -8.598 63.201 1.00 91.00 107 PHE A C 1
ATOM 763 O O . PHE A 1 107 ? -15.820 -9.716 62.672 1.00 91.00 107 PHE A O 1
ATOM 770 N N . ALA A 1 108 ? -15.349 -8.323 64.394 1.00 93.81 108 ALA A N 1
ATOM 771 C CA . ALA A 1 108 ? -14.875 -9.345 65.309 1.00 93.81 108 ALA A CA 1
ATOM 772 C C . ALA A 1 108 ? -15.723 -9.339 66.583 1.00 93.81 108 ALA A C 1
ATOM 774 O O . ALA A 1 108 ? -16.169 -8.284 67.031 1.00 93.81 108 ALA A O 1
ATOM 775 N N . TRP A 1 109 ? -15.933 -10.522 67.148 1.00 95.94 109 TRP A N 1
ATOM 776 C CA . TRP A 1 109 ? -16.519 -10.716 68.466 1.00 95.94 109 TRP A CA 1
ATOM 777 C C . TRP A 1 109 ? -15.450 -11.317 69.360 1.00 95.94 109 TRP A C 1
ATOM 779 O O . TRP A 1 109 ? -14.875 -12.358 69.039 1.00 95.94 109 TRP A O 1
ATOM 789 N N . HIS A 1 110 ? -15.175 -10.630 70.457 1.00 96.19 110 HIS A N 1
ATOM 790 C CA . HIS A 1 110 ? -14.223 -11.039 71.471 1.00 96.19 110 HIS A CA 1
ATOM 791 C C . HIS A 1 110 ? -15.000 -11.569 72.676 1.00 96.19 110 HIS A C 1
ATOM 793 O O . HIS A 1 110 ? -15.886 -10.880 73.188 1.00 96.19 110 HIS A O 1
ATOM 799 N N . LEU A 1 111 ? -14.696 -12.799 73.085 1.00 96.56 111 LEU A N 1
ATOM 800 C CA . LEU A 1 111 ? -15.413 -13.531 74.118 1.00 96.56 111 LEU A CA 1
ATOM 801 C C . LEU A 1 111 ? -14.500 -13.757 75.325 1.00 96.56 111 LEU A C 1
ATOM 803 O O . LEU A 1 111 ? -13.499 -14.468 75.217 1.00 96.56 111 LEU A O 1
ATOM 807 N N . TRP A 1 112 ? -14.859 -13.173 76.469 1.00 96.19 112 TRP A N 1
ATOM 808 C CA . TRP A 1 112 ? -14.171 -13.389 77.747 1.00 96.19 112 TRP A CA 1
ATOM 809 C C . TRP A 1 112 ? -15.023 -14.237 78.683 1.00 96.19 112 TRP A C 1
ATOM 811 O O . TRP A 1 112 ? -16.181 -13.907 78.940 1.00 96.19 112 TRP A O 1
ATOM 821 N N . ALA A 1 113 ? -14.424 -15.290 79.238 1.00 95.44 113 ALA A N 1
ATOM 822 C CA . ALA A 1 113 ? -15.038 -16.108 80.275 1.00 95.44 113 ALA A CA 1
ATOM 823 C C . ALA A 1 113 ? -14.966 -15.400 81.637 1.00 95.44 113 ALA A C 1
ATOM 825 O O . ALA A 1 113 ? -13.913 -14.881 82.023 1.00 95.44 113 ALA A O 1
ATOM 826 N N . ARG A 1 114 ? -16.076 -15.403 82.380 1.00 94.31 114 ARG A N 1
ATOM 827 C CA . ARG A 1 114 ? -16.144 -14.992 83.785 1.00 94.31 114 ARG A CA 1
ATOM 828 C C . ARG A 1 114 ? -16.209 -16.212 84.680 1.00 94.31 114 ARG A C 1
ATOM 830 O O . ARG A 1 114 ? -17.059 -17.073 84.475 1.00 94.31 114 ARG A O 1
ATOM 837 N N . HIS A 1 115 ? -15.403 -16.244 85.728 1.00 90.81 115 HIS A N 1
ATOM 838 C CA . HIS A 1 115 ? -15.492 -17.273 86.757 1.00 90.81 115 HIS A CA 1
ATOM 839 C C . HIS A 1 115 ? -16.575 -16.999 87.802 1.00 90.81 115 HIS A C 1
ATOM 841 O O . HIS A 1 115 ? -17.040 -15.871 87.991 1.00 90.81 115 HIS A O 1
ATOM 847 N N . ALA A 1 116 ? -16.898 -18.036 88.579 1.00 89.69 116 ALA A N 1
ATOM 848 C CA . ALA A 1 116 ? -17.787 -17.938 89.735 1.00 89.69 116 ALA A CA 1
ATOM 849 C C . ALA A 1 116 ? -17.294 -16.959 90.822 1.00 89.69 116 ALA A C 1
ATOM 851 O O . ALA A 1 116 ? -18.116 -16.348 91.502 1.00 89.69 116 ALA A O 1
ATOM 852 N N . ASN A 1 117 ? -15.976 -16.770 90.961 1.00 89.94 117 ASN A N 1
ATOM 853 C CA . ASN A 1 117 ? -15.370 -15.795 91.881 1.00 89.94 117 ASN A CA 1
ATOM 854 C C . ASN A 1 117 ? -15.413 -14.342 91.349 1.00 89.94 117 ASN A C 1
ATOM 856 O O . ASN A 1 117 ? -14.936 -13.429 92.019 1.00 89.94 117 ASN A O 1
ATOM 860 N N . GLY A 1 118 ? -15.963 -14.127 90.149 1.00 89.00 118 GLY A N 1
ATOM 861 C CA . GLY A 1 118 ? -16.144 -12.818 89.535 1.00 89.00 118 GLY A CA 1
ATOM 862 C C . GLY A 1 118 ? -14.987 -12.325 88.666 1.00 89.00 118 GLY A C 1
ATOM 863 O O . GLY A 1 118 ? -15.177 -11.295 88.019 1.00 89.00 118 GLY A O 1
ATOM 864 N N . THR A 1 119 ? -13.847 -13.027 88.608 1.00 90.94 119 THR A N 1
ATOM 865 C CA . THR A 1 119 ? -12.698 -12.641 87.769 1.00 90.94 119 THR A CA 1
ATOM 866 C C . THR A 1 119 ? -12.884 -13.052 86.308 1.00 90.94 119 THR A C 1
ATOM 868 O O . THR A 1 119 ? -13.575 -14.029 86.015 1.00 90.94 119 THR A O 1
ATOM 871 N N . TRP A 1 120 ? -12.245 -12.321 85.395 1.00 92.75 120 TRP A N 1
ATOM 872 C CA . TRP A 1 120 ? -12.296 -12.561 83.950 1.00 92.75 120 TRP A CA 1
ATOM 873 C C . TRP A 1 120 ? -11.029 -13.239 83.428 1.00 92.75 120 TRP A C 1
ATOM 875 O O . TRP A 1 120 ? -9.945 -13.051 83.985 1.00 92.75 120 TRP A O 1
ATOM 885 N N . ALA A 1 121 ? -11.162 -13.976 82.325 1.00 92.44 121 ALA A N 1
ATOM 886 C CA . ALA A 1 121 ? -10.027 -14.439 81.533 1.00 92.44 121 ALA A CA 1
ATOM 887 C C . ALA A 1 121 ? -9.136 -13.267 81.090 1.00 92.44 121 ALA A C 1
ATOM 889 O O . ALA A 1 121 ? -9.620 -12.184 80.762 1.00 92.44 121 ALA A O 1
ATOM 890 N N . SER A 1 122 ? -7.819 -13.481 81.067 1.00 89.19 122 SER A N 1
ATOM 891 C CA . SER A 1 122 ? -6.852 -12.461 80.631 1.00 89.19 122 SER A CA 1
ATOM 892 C C . SER A 1 122 ? -6.784 -12.321 79.108 1.00 89.19 122 SER A C 1
ATOM 894 O O . SER A 1 122 ? -6.323 -11.299 78.600 1.00 89.19 122 SER A O 1
ATOM 896 N N . THR A 1 123 ? -7.267 -13.325 78.377 1.00 91.06 123 THR A N 1
ATOM 897 C CA . THR A 1 123 ? -7.366 -13.352 76.917 1.00 91.06 123 THR A CA 1
ATOM 898 C C . THR A 1 123 ? -8.812 -13.594 76.495 1.00 91.06 123 THR A C 1
ATOM 900 O O . THR A 1 123 ? -9.611 -14.143 77.252 1.00 91.06 123 THR A O 1
ATOM 903 N N . ALA A 1 124 ? -9.155 -13.161 75.282 1.00 94.00 124 ALA A N 1
ATOM 904 C CA . ALA A 1 124 ? -10.434 -13.469 74.654 1.00 94.00 124 ALA A CA 1
ATOM 905 C C . ALA A 1 124 ? -10.255 -14.508 73.551 1.00 94.00 124 ALA A C 1
ATOM 907 O O . ALA A 1 124 ? -9.278 -14.467 72.796 1.00 94.00 124 ALA A O 1
ATOM 908 N N . LEU A 1 125 ? -11.271 -15.346 73.365 1.00 94.69 125 LEU A N 1
ATOM 909 C CA . LEU A 1 125 ? -11.490 -15.984 72.074 1.00 94.69 125 LEU A CA 1
ATOM 910 C C . LEU A 1 125 ? -11.977 -14.913 71.091 1.00 94.69 125 LEU A C 1
ATOM 912 O O . LEU A 1 125 ? -12.876 -14.146 71.418 1.00 94.69 125 LEU A O 1
ATOM 916 N N . THR A 1 126 ? -11.399 -14.842 69.893 1.00 94.69 126 THR A N 1
ATOM 917 C CA . THR A 1 126 ? -11.820 -13.872 68.870 1.00 94.69 126 THR A CA 1
ATOM 918 C C . THR A 1 126 ? -12.365 -14.591 67.649 1.00 94.69 126 THR A C 1
ATOM 920 O O . THR A 1 126 ? -11.634 -15.316 66.976 1.00 94.69 126 THR A O 1
ATOM 923 N N . VAL A 1 127 ? -13.629 -14.335 67.321 1.00 92.88 127 VAL A N 1
ATOM 924 C CA . VAL A 1 127 ? -14.291 -14.862 66.124 1.00 92.88 127 VAL A CA 1
ATOM 925 C C . VAL A 1 127 ? -14.518 -13.715 65.143 1.00 92.88 127 VAL A C 1
ATOM 927 O O . VAL A 1 127 ? -14.947 -12.634 65.539 1.00 92.88 127 VAL A O 1
ATOM 930 N N . ARG A 1 128 ? -14.197 -13.908 63.860 1.00 92.62 128 ARG A N 1
ATOM 931 C CA . ARG A 1 128 ? -14.212 -12.842 62.843 1.00 92.62 128 ARG A CA 1
ATOM 932 C C . ARG A 1 128 ? -15.168 -13.180 61.707 1.00 92.62 128 ARG A C 1
ATOM 934 O O . ARG A 1 128 ? -15.200 -14.310 61.234 1.00 92.62 128 ARG A O 1
ATOM 941 N N . SER A 1 129 ? -15.905 -12.180 61.236 1.00 88.88 129 SER A N 1
ATOM 942 C CA . SER A 1 129 ? -16.723 -12.282 60.025 1.00 88.88 129 SER A CA 1
ATOM 943 C C . SER A 1 129 ? -15.939 -11.930 58.763 1.00 88.88 129 SER A C 1
ATOM 945 O O . SER A 1 129 ? -14.958 -11.184 58.798 1.00 88.88 129 SER A O 1
ATOM 947 N N . LEU A 1 130 ? -16.416 -12.431 57.621 1.00 81.75 130 LEU A N 1
ATOM 948 C CA . LEU A 1 130 ? -15.969 -11.962 56.313 1.00 81.75 130 LEU A CA 1
ATOM 949 C C . LEU A 1 130 ? -16.484 -10.542 56.048 1.00 81.75 130 LEU A C 1
ATOM 951 O O . LEU A 1 130 ? -17.592 -10.166 56.441 1.00 81.75 130 LEU A O 1
ATOM 955 N N . ARG A 1 131 ? -15.675 -9.761 55.331 1.00 75.19 131 ARG A N 1
ATOM 956 C CA . ARG A 1 131 ? -15.996 -8.389 54.933 1.00 75.19 131 ARG A CA 1
ATOM 957 C C . ARG A 1 131 ? -17.356 -8.326 54.222 1.00 75.19 131 ARG A C 1
ATOM 959 O O . ARG A 1 131 ? -17.568 -9.036 53.243 1.00 75.19 131 ARG A O 1
ATOM 966 N N . GLY A 1 132 ? -18.260 -7.469 54.703 1.00 70.00 132 GLY A N 1
ATOM 967 C CA . GLY A 1 132 ? -19.546 -7.200 54.046 1.00 70.00 132 GLY A CA 1
ATOM 968 C C . GLY A 1 132 ? -20.554 -8.357 54.044 1.00 70.00 132 GLY A C 1
ATOM 969 O O . GLY A 1 132 ? -21.543 -8.295 53.320 1.00 70.00 132 GLY A O 1
ATOM 970 N N . ALA A 1 133 ? -20.342 -9.416 54.835 1.00 74.44 133 ALA A N 1
ATOM 971 C CA . ALA A 1 133 ? -21.285 -10.538 54.917 1.00 74.44 133 ALA A CA 1
ATOM 972 C C . ALA A 1 133 ? -22.652 -10.152 55.525 1.00 74.44 133 ALA A C 1
ATOM 974 O O . ALA A 1 133 ? -23.650 -10.822 55.279 1.00 74.44 133 ALA A O 1
ATOM 975 N N . HIS A 1 134 ? -22.700 -9.066 56.298 1.00 70.50 134 HIS A N 1
ATOM 976 C CA . HIS A 1 134 ? -23.891 -8.573 56.995 1.00 70.50 134 HIS A CA 1
ATOM 977 C C . HIS A 1 134 ? -24.598 -7.427 56.261 1.00 70.50 134 HIS A C 1
ATOM 979 O O . HIS A 1 134 ? -25.659 -6.998 56.712 1.00 70.50 134 HIS A O 1
ATOM 985 N N . THR A 1 135 ? -24.036 -6.895 55.170 1.00 77.50 135 THR A N 1
ATOM 986 C CA . THR A 1 135 ? -24.661 -5.765 54.477 1.00 77.50 135 THR A CA 1
ATOM 987 C C . THR A 1 135 ? -25.720 -6.246 53.499 1.00 77.50 135 THR A C 1
ATOM 989 O O . THR A 1 135 ? -25.563 -7.249 52.798 1.00 77.50 135 THR A O 1
ATOM 992 N N . ARG A 1 136 ? -26.834 -5.514 53.458 1.00 80.75 136 ARG A N 1
ATOM 993 C CA . ARG A 1 136 ? -27.868 -5.705 52.443 1.00 80.75 136 ARG A CA 1
ATOM 994 C C . ARG A 1 136 ? -27.434 -5.005 51.163 1.00 80.75 136 ARG A C 1
ATOM 996 O O . ARG A 1 136 ? -26.836 -3.928 51.212 1.00 80.75 136 ARG A O 1
ATOM 1003 N N . ALA A 1 137 ? -27.728 -5.633 50.030 1.00 84.56 137 ALA A N 1
ATOM 1004 C CA . ALA A 1 137 ? -27.645 -4.952 48.750 1.00 84.56 137 ALA A CA 1
ATOM 1005 C C . ALA A 1 137 ? -28.593 -3.737 48.743 1.00 84.56 137 ALA A C 1
ATOM 1007 O O . ALA A 1 137 ? -29.622 -3.782 49.429 1.00 84.56 137 ALA A O 1
ATOM 1008 N N . PRO A 1 138 ? -28.280 -2.678 47.978 1.00 87.94 138 PRO A N 1
ATOM 1009 C CA . PRO A 1 138 ? -29.214 -1.579 47.770 1.00 87.94 138 PRO A CA 1
ATOM 1010 C C . PRO A 1 138 ? -30.545 -2.108 47.222 1.00 87.94 138 PRO A C 1
ATOM 1012 O O . PRO A 1 138 ? -30.554 -2.944 46.317 1.00 87.94 138 PRO A O 1
ATOM 1015 N N . THR A 1 139 ? -31.660 -1.641 47.785 1.00 85.31 139 THR A N 1
ATOM 1016 C CA . THR A 1 139 ? -33.017 -2.019 47.349 1.00 85.31 139 THR A CA 1
ATOM 1017 C C . THR A 1 139 ? -33.605 -1.052 46.329 1.00 85.31 139 THR A C 1
ATOM 1019 O O . THR A 1 139 ? -34.514 -1.428 45.598 1.00 85.31 139 THR A O 1
ATOM 1022 N N . ALA A 1 140 ? -33.106 0.185 46.277 1.00 87.94 140 ALA A N 1
ATOM 1023 C CA . ALA A 1 140 ? -33.502 1.143 45.258 1.00 87.94 140 ALA A CA 1
ATOM 1024 C C . ALA A 1 140 ? -32.876 0.762 43.912 1.00 87.94 140 ALA A C 1
ATOM 1026 O O . ALA A 1 140 ? -31.713 0.357 43.865 1.00 87.94 140 ALA A O 1
ATOM 1027 N N . GLU A 1 141 ? -33.636 0.912 42.832 1.00 89.38 141 GLU A N 1
ATOM 1028 C CA . GLU A 1 141 ? -33.194 0.695 41.451 1.00 89.38 141 GLU A CA 1
ATOM 1029 C C . GLU A 1 141 ? -32.726 2.009 40.811 1.00 89.38 141 GLU A C 1
ATOM 1031 O O . GLU A 1 141 ? -33.011 3.094 41.319 1.00 89.38 141 GLU A O 1
ATOM 1036 N N . VAL A 1 142 ? -31.967 1.924 39.714 1.00 93.44 142 VAL A N 1
ATOM 1037 C CA . VAL A 1 142 ? -31.746 3.098 38.858 1.00 93.44 142 VAL A CA 1
ATOM 1038 C C . VAL A 1 142 ? -33.028 3.415 38.089 1.00 93.44 142 VAL A C 1
ATOM 1040 O O . VAL A 1 142 ? -33.824 2.521 37.812 1.00 93.44 142 VAL A O 1
ATOM 1043 N N . THR A 1 143 ? -33.221 4.665 37.693 1.00 95.38 143 THR A N 1
ATOM 1044 C CA . THR A 1 143 ? -34.333 5.061 36.813 1.00 95.38 143 THR A CA 1
ATOM 1045 C C . THR A 1 143 ? -33.808 5.642 35.504 1.00 95.38 143 THR A C 1
ATOM 1047 O O . THR A 1 143 ? -32.598 5.755 35.307 1.00 95.38 143 THR A O 1
ATOM 1050 N N . ASP A 1 144 ? -34.715 5.958 34.576 1.00 96.00 144 ASP A N 1
ATOM 1051 C CA . ASP A 1 144 ? -34.413 6.689 33.334 1.00 96.00 144 ASP A CA 1
ATOM 1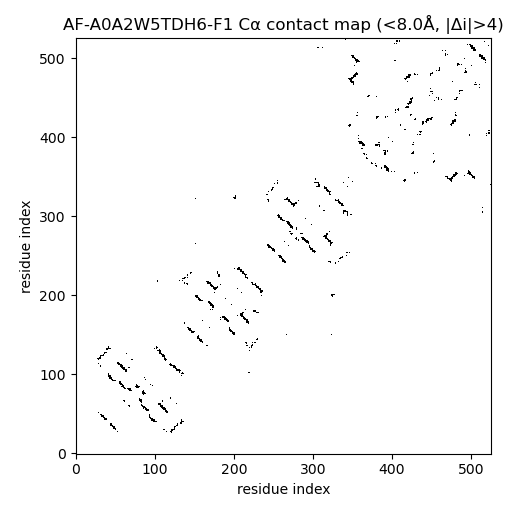052 C C . ASP A 1 144 ? -33.312 6.052 32.469 1.00 96.00 144 ASP A C 1
ATOM 1054 O O . ASP A 1 144 ? -32.517 6.738 31.822 1.00 96.00 144 ASP A O 1
ATOM 1058 N N . LEU A 1 145 ? -33.261 4.715 32.459 1.00 97.44 145 LEU A N 1
ATOM 1059 C CA . LEU A 1 145 ? -32.302 3.969 31.655 1.00 97.44 145 LEU A CA 1
ATOM 1060 C C . LEU A 1 145 ? -32.578 4.212 30.165 1.00 97.44 145 LEU A C 1
ATOM 1062 O O . LEU A 1 145 ? -33.611 3.802 29.638 1.00 97.44 145 LEU A O 1
ATOM 1066 N N . THR A 1 146 ? -31.643 4.867 29.485 1.00 97.25 146 THR A N 1
ATOM 1067 C CA . THR A 1 146 ? -31.734 5.239 28.066 1.00 97.25 146 THR A CA 1
ATOM 1068 C C . THR A 1 146 ? -30.421 4.951 27.342 1.00 97.25 146 THR A C 1
ATOM 1070 O O . THR A 1 146 ? -29.377 4.738 27.965 1.00 97.25 146 THR A O 1
ATOM 1073 N N . TRP A 1 147 ? -30.454 4.925 26.008 1.00 96.50 147 TRP A N 1
ATOM 1074 C CA . TRP A 1 147 ? -29.243 4.852 25.193 1.00 96.50 147 TRP A CA 1
ATOM 1075 C C . TRP A 1 147 ? -29.329 5.735 23.948 1.00 96.50 147 TRP A C 1
ATOM 1077 O O . TRP A 1 147 ? -30.417 6.044 23.466 1.00 96.50 147 TRP A O 1
ATOM 1087 N N . ALA A 1 148 ? -28.165 6.118 23.424 1.00 91.94 148 ALA A N 1
ATOM 1088 C CA . ALA A 1 148 ? -28.009 6.840 22.165 1.00 91.94 148 ALA A CA 1
ATOM 1089 C C . ALA A 1 148 ? -26.710 6.418 21.461 1.00 91.94 148 ALA A C 1
ATOM 1091 O O . ALA A 1 148 ? -25.769 5.958 22.108 1.00 91.94 148 ALA A O 1
ATOM 1092 N N . ILE A 1 149 ? -26.647 6.581 20.137 1.00 83.62 149 ILE A N 1
ATOM 1093 C CA . ILE A 1 149 ? -25.399 6.436 19.377 1.00 83.62 149 ILE A CA 1
ATOM 1094 C C . ILE A 1 149 ? -24.824 7.830 19.138 1.00 83.62 149 ILE A C 1
ATOM 1096 O O . ILE A 1 149 ? -25.437 8.658 18.470 1.00 83.62 149 ILE A O 1
ATOM 1100 N N . GLU A 1 150 ? -23.630 8.080 19.668 1.00 83.94 150 GLU A N 1
ATOM 1101 C CA . GLU A 1 150 ? -22.918 9.354 19.568 1.00 83.94 150 GLU A CA 1
ATOM 1102 C C . GLU A 1 150 ? -21.510 9.081 19.022 1.00 83.94 150 GLU A C 1
ATOM 1104 O O . GLU A 1 150 ? -20.750 8.307 19.604 1.00 83.94 150 GLU A O 1
ATOM 1109 N N . ALA A 1 151 ? -21.156 9.689 17.883 1.00 77.44 151 ALA A N 1
ATOM 1110 C CA . ALA A 1 151 ? -19.829 9.565 17.261 1.00 77.44 151 ALA A CA 1
ATOM 1111 C C . ALA A 1 151 ? -19.341 8.106 17.077 1.00 77.44 151 ALA A C 1
ATOM 1113 O O . ALA A 1 151 ? -18.188 7.781 17.361 1.00 77.44 151 ALA A O 1
ATOM 1114 N N . GLY A 1 152 ? -20.230 7.214 16.622 1.00 70.19 152 GLY A N 1
ATOM 1115 C CA . GLY A 1 152 ? -19.903 5.802 16.385 1.00 70.19 152 GLY A CA 1
ATOM 1116 C C . GLY A 1 152 ? -19.747 4.963 17.657 1.00 70.19 152 GLY A C 1
ATOM 1117 O O . GLY A 1 152 ? -19.224 3.854 17.592 1.00 70.19 152 GLY A O 1
ATOM 1118 N N . LYS A 1 153 ? -20.191 5.470 18.812 1.00 84.19 153 LYS A N 1
ATOM 1119 C CA . LYS A 1 153 ? -20.192 4.744 20.084 1.00 84.19 153 LYS A CA 1
ATOM 1120 C C . LYS A 1 153 ? -21.593 4.692 20.672 1.00 84.19 153 LYS A C 1
ATOM 1122 O O . LYS A 1 153 ? -22.365 5.638 20.539 1.00 84.19 153 LYS A O 1
ATOM 1127 N N . LEU A 1 154 ? -21.909 3.593 21.344 1.00 90.81 154 LEU A N 1
ATOM 1128 C CA . LEU A 1 154 ? -23.113 3.466 22.150 1.00 90.81 154 LEU A CA 1
ATOM 1129 C C . LEU A 1 154 ? -22.883 4.157 23.493 1.00 90.81 154 LEU A C 1
ATOM 1131 O O . LEU A 1 154 ? -21.955 3.810 24.221 1.00 90.81 154 LEU A O 1
ATOM 1135 N N . ARG A 1 155 ? -23.756 5.087 23.854 1.00 95.44 155 ARG A N 1
ATOM 1136 C CA . ARG A 1 155 ? -23.826 5.672 25.188 1.00 95.44 155 ARG A CA 1
ATOM 1137 C C . ARG A 1 155 ? -25.056 5.134 25.904 1.00 95.44 155 ARG A C 1
ATOM 1139 O O . ARG A 1 155 ? -26.152 5.245 25.371 1.00 95.44 155 ARG A O 1
ATOM 1146 N N . VAL A 1 156 ? -24.877 4.584 27.103 1.00 97.50 156 VAL A N 1
ATOM 1147 C CA . VAL A 1 156 ? -25.969 4.131 27.987 1.00 97.50 156 VAL A CA 1
ATOM 1148 C C . VAL A 1 156 ? -25.982 5.036 29.214 1.00 97.50 156 VAL A C 1
ATOM 1150 O O . VAL A 1 156 ? -24.921 5.259 29.796 1.00 97.50 156 VAL A O 1
ATOM 1153 N N . GLN A 1 157 ? -27.141 5.579 29.584 1.00 98.00 157 GLN A N 1
ATOM 1154 C CA . GLN A 1 157 ? -27.303 6.541 30.683 1.00 98.00 157 GLN A CA 1
ATOM 1155 C C . GLN A 1 157 ? -28.428 6.130 31.633 1.00 98.00 157 GLN A C 1
ATOM 1157 O O . GLN A 1 157 ? -29.374 5.476 31.205 1.00 98.00 157 GLN A O 1
ATOM 1162 N N . TRP A 1 158 ? -28.322 6.512 32.905 1.00 97.69 158 TRP A N 1
ATOM 1163 C CA . TRP A 1 158 ? -29.286 6.210 33.968 1.00 97.69 158 TRP A CA 1
ATOM 1164 C C . TRP A 1 158 ? -29.271 7.282 35.067 1.00 97.69 158 TRP A C 1
ATOM 1166 O O . TRP A 1 158 ? -28.272 7.977 35.260 1.00 97.69 158 TRP A O 1
ATOM 1176 N N . THR A 1 159 ? -30.345 7.360 35.849 1.00 96.44 159 THR A N 1
ATOM 1177 C CA . THR A 1 159 ? -30.433 8.169 37.072 1.00 96.44 159 THR A CA 1
ATOM 1178 C C . THR A 1 159 ? -30.111 7.288 38.289 1.00 96.44 159 THR A C 1
ATOM 1180 O O . THR A 1 159 ? -30.815 6.302 38.528 1.00 96.44 159 THR A O 1
ATOM 1183 N N . PRO A 1 160 ? -29.045 7.585 39.059 1.00 91.38 160 PRO A N 1
ATOM 1184 C CA . PRO A 1 160 ? -28.745 6.870 40.300 1.00 91.38 160 PRO A CA 1
ATOM 1185 C C . PRO A 1 160 ? -29.848 7.059 41.359 1.00 91.38 160 PRO A C 1
ATOM 1187 O O . PRO A 1 160 ? -30.484 8.113 41.380 1.00 91.38 160 PRO A O 1
ATOM 1190 N N . PRO A 1 161 ? -30.051 6.093 42.273 1.00 89.44 161 PRO A N 1
ATOM 1191 C CA . PRO A 1 161 ? -30.988 6.257 43.383 1.00 89.44 161 PRO A CA 1
ATOM 1192 C C . PRO A 1 161 ? -30.534 7.364 44.352 1.00 89.44 161 PRO A C 1
ATOM 1194 O O . PRO A 1 161 ? -29.342 7.669 44.450 1.00 89.44 161 PRO A O 1
ATOM 1197 N N . GLU A 1 162 ? -31.476 7.946 45.102 1.00 82.88 162 GLU A N 1
ATOM 1198 C CA . GLU A 1 162 ? -31.175 9.000 46.080 1.00 82.88 162 GLU A CA 1
ATOM 1199 C C . GLU A 1 162 ? -30.161 8.548 47.153 1.00 82.88 162 GLU A C 1
ATOM 1201 O O . GLU A 1 162 ? -30.113 7.386 47.585 1.00 82.88 162 GLU A O 1
ATOM 1206 N N . VAL A 1 163 ? -29.337 9.507 47.590 1.00 65.19 163 VAL A N 1
ATOM 1207 C CA . VAL A 1 163 ? -28.292 9.331 48.606 1.00 65.19 163 VAL A CA 1
ATOM 1208 C C . VAL A 1 163 ? -28.942 8.945 49.940 1.00 65.19 163 VAL A C 1
ATOM 1210 O O . VAL A 1 163 ? -29.717 9.712 50.499 1.00 65.19 163 VAL A O 1
ATOM 1213 N N . GLY A 1 164 ? -28.622 7.752 50.452 1.00 66.06 164 GLY A N 1
ATOM 1214 C CA . GLY A 1 164 ? -29.208 7.197 51.686 1.00 66.06 164 GLY A CA 1
ATOM 1215 C C . GLY A 1 164 ? -29.562 5.705 51.615 1.00 66.06 164 GLY A C 1
ATOM 1216 O O . GLY A 1 164 ? -29.901 5.103 52.625 1.00 66.06 164 GLY A O 1
ATOM 1217 N N . THR A 1 165 ? -29.437 5.083 50.441 1.00 63.56 165 THR A N 1
ATOM 1218 C CA . THR A 1 165 ? -29.867 3.697 50.157 1.00 63.56 165 THR A CA 1
ATOM 1219 C C . THR A 1 165 ? -28.748 2.645 50.242 1.00 63.56 165 THR A C 1
ATOM 1221 O O . THR A 1 165 ? -28.846 1.584 49.625 1.00 63.56 165 THR A O 1
ATOM 1224 N N . ASN A 1 166 ? -27.655 2.925 50.967 1.00 78.00 166 ASN A N 1
ATOM 1225 C CA . ASN A 1 166 ? -26.412 2.129 50.923 1.00 78.00 166 ASN A CA 1
ATOM 1226 C C . ASN A 1 166 ? -25.810 2.027 49.496 1.00 78.00 166 ASN A C 1
ATOM 1228 O O . ASN A 1 166 ? -25.070 1.102 49.171 1.00 78.00 166 ASN A O 1
ATOM 1232 N N . PHE A 1 167 ? -26.148 2.964 48.608 1.00 86.56 167 PHE A N 1
ATOM 1233 C CA . PHE A 1 167 ? -25.674 3.000 47.227 1.00 86.56 167 PHE A CA 1
ATOM 1234 C C . PHE A 1 167 ? -24.257 3.575 47.129 1.00 86.56 167 PHE A C 1
ATOM 1236 O O . PHE A 1 167 ? -23.971 4.639 47.680 1.00 86.56 167 PHE A O 1
ATOM 1243 N N . LYS A 1 168 ? -23.383 2.900 46.375 1.00 89.00 168 LYS A N 1
ATOM 1244 C CA . LYS A 1 168 ? -22.039 3.393 46.040 1.00 89.00 168 LYS A CA 1
ATOM 1245 C C . LYS A 1 168 ? -21.842 3.643 44.551 1.00 89.00 168 LYS A C 1
ATOM 1247 O O . LYS A 1 168 ? -21.101 4.541 44.157 1.00 89.00 168 LYS A O 1
ATOM 1252 N N . GLY A 1 169 ? -22.449 2.808 43.727 1.00 93.44 169 GLY A N 1
ATOM 1253 C CA . GLY A 1 169 ? -22.277 2.845 42.289 1.00 93.44 169 GLY A CA 1
ATOM 1254 C C . GLY A 1 169 ? -23.042 1.716 41.634 1.00 93.44 169 GLY A C 1
ATOM 1255 O O . GLY A 1 169 ? -23.799 0.996 42.285 1.00 93.44 169 GLY A O 1
ATOM 1256 N N . VAL A 1 170 ? -22.824 1.554 40.340 1.00 95.81 170 VAL A N 1
ATOM 1257 C CA . VAL A 1 170 ? -23.472 0.526 39.540 1.00 95.81 170 VAL A CA 1
ATOM 1258 C C . VAL A 1 170 ? -22.461 -0.427 38.932 1.00 95.81 170 VAL A C 1
ATOM 1260 O O . VAL A 1 170 ? -21.322 -0.051 38.649 1.00 95.81 170 VAL A O 1
ATOM 1263 N N . ASN A 1 171 ? -22.925 -1.641 38.665 1.00 96.75 171 ASN A N 1
ATOM 1264 C CA . ASN A 1 171 ? -22.305 -2.554 37.720 1.00 96.75 171 ASN A CA 1
ATOM 1265 C C . ASN A 1 171 ? -23.220 -2.702 36.505 1.00 96.75 171 ASN A C 1
ATOM 1267 O O . ASN A 1 171 ? -24.401 -3.017 36.654 1.00 96.75 171 ASN A O 1
ATOM 1271 N N . VAL A 1 172 ? -22.671 -2.504 35.307 1.00 97.69 172 VAL A N 1
ATOM 1272 C CA . VAL A 1 172 ? -23.402 -2.689 34.049 1.00 97.69 172 VAL A CA 1
ATOM 1273 C C . VAL A 1 172 ? -22.930 -3.969 33.383 1.00 97.69 172 VAL A C 1
ATOM 1275 O O . VAL A 1 172 ? -21.739 -4.123 33.094 1.00 97.69 172 VAL A O 1
ATOM 1278 N N . TYR A 1 173 ? -23.870 -4.874 33.121 1.00 97.56 173 TYR A N 1
ATOM 1279 C CA . TYR A 1 173 ? -23.619 -6.135 32.432 1.00 97.56 173 TYR A CA 1
ATOM 1280 C C . TYR A 1 173 ? -24.211 -6.108 31.032 1.00 97.56 173 TYR A C 1
ATOM 1282 O O . TYR A 1 173 ? -25.364 -5.721 30.841 1.00 97.56 173 TYR A O 1
ATOM 1290 N N . ARG A 1 174 ? -23.414 -6.556 30.060 1.00 97.56 174 ARG A N 1
ATOM 1291 C CA . ARG A 1 174 ? -23.825 -6.762 28.674 1.00 97.56 174 ARG A CA 1
ATOM 1292 C C . ARG A 1 174 ? -24.123 -8.234 28.420 1.00 97.56 174 ARG A C 1
ATOM 1294 O O . ARG A 1 174 ? -23.286 -9.094 28.713 1.00 97.56 174 ARG A O 1
ATOM 1301 N N . ARG A 1 175 ? -25.264 -8.520 27.793 1.00 96.81 175 ARG A N 1
ATOM 1302 C CA . ARG A 1 175 ? -25.663 -9.872 27.381 1.00 96.81 175 ARG A CA 1
ATOM 1303 C C . ARG A 1 175 ? -26.419 -9.847 26.052 1.00 96.81 175 ARG A C 1
ATOM 1305 O O . ARG A 1 175 ? -27.149 -8.907 25.770 1.00 96.81 175 ARG A O 1
ATOM 1312 N N . VAL A 1 176 ? -26.229 -10.869 25.225 1.00 95.56 176 VAL A N 1
ATOM 1313 C CA . VAL A 1 176 ? -26.923 -11.014 23.935 1.00 95.56 176 VAL A CA 1
ATOM 1314 C C . VAL A 1 176 ? -28.170 -11.884 24.120 1.00 95.56 176 VAL A C 1
ATOM 1316 O O . VAL A 1 176 ? -28.143 -12.839 24.899 1.00 95.56 176 VAL A O 1
ATOM 1319 N N . GLY A 1 177 ? -29.266 -11.530 23.448 1.00 95.62 177 GLY A N 1
ATOM 1320 C CA . GLY A 1 177 ? -30.509 -12.307 23.391 1.00 95.62 177 GLY A CA 1
ATOM 13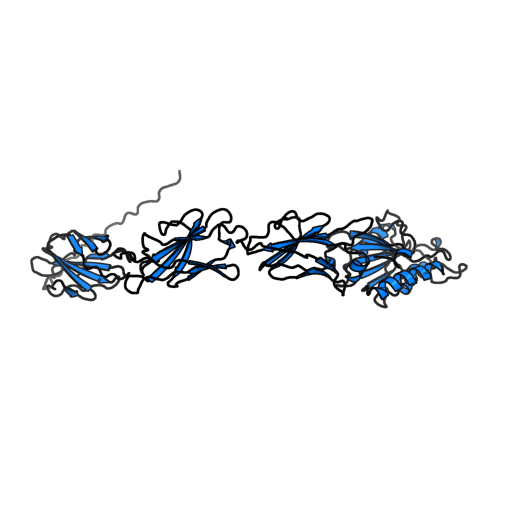21 C C . GLY A 1 177 ? -31.471 -12.081 24.563 1.00 95.62 177 GLY A C 1
ATOM 1322 O O . GLY A 1 177 ? -32.682 -12.081 24.358 1.00 95.62 177 GLY A O 1
ATOM 1323 N N . SER A 1 178 ? -30.971 -11.821 25.776 1.00 97.44 178 SER A N 1
ATOM 1324 C CA . SER A 1 178 ? -31.811 -11.533 26.949 1.00 97.44 178 SER A CA 1
ATOM 1325 C C . SER A 1 178 ? -31.135 -10.596 27.964 1.00 97.44 178 SER A C 1
ATOM 1327 O O . SER A 1 178 ? -29.903 -10.557 28.021 1.00 97.44 178 SER A O 1
ATOM 1329 N N . PRO A 1 179 ? -31.908 -9.902 28.825 1.00 97.44 179 PRO A N 1
ATOM 1330 C CA . PRO A 1 179 ? -31.375 -9.193 29.990 1.00 97.44 179 PRO A CA 1
ATOM 1331 C C . PRO A 1 179 ? -30.591 -10.102 30.948 1.00 97.44 179 PRO A C 1
ATOM 1333 O O . PRO A 1 179 ? -30.828 -11.314 31.012 1.00 97.44 179 PRO A O 1
ATOM 1336 N N . ALA A 1 180 ? -29.676 -9.517 31.719 1.00 96.69 180 ALA A N 1
ATOM 1337 C CA . ALA A 1 180 ? -29.082 -10.179 32.874 1.00 96.69 180 ALA A CA 1
ATOM 1338 C C . ALA A 1 180 ? -30.040 -10.076 34.066 1.00 96.69 180 ALA A C 1
ATOM 1340 O O . ALA A 1 180 ? -30.484 -8.982 34.408 1.00 96.69 180 ALA A O 1
ATOM 1341 N N . THR A 1 181 ? -30.345 -11.200 34.717 1.00 95.44 181 THR A N 1
ATOM 1342 C CA . THR A 1 181 ? -31.184 -11.201 35.931 1.00 95.44 181 THR A CA 1
ATOM 1343 C C . THR A 1 181 ? -30.359 -11.215 37.211 1.00 95.44 181 THR A C 1
ATOM 1345 O O . THR A 1 181 ? -30.877 -10.954 38.293 1.00 95.44 181 THR A O 1
ATOM 1348 N N . ARG A 1 182 ? -29.058 -11.504 37.097 1.00 94.12 182 ARG A N 1
ATOM 1349 C CA . ARG A 1 182 ? -28.115 -11.573 38.212 1.00 94.12 182 ARG A CA 1
ATOM 1350 C C . ARG A 1 182 ? -26.741 -11.012 37.804 1.00 94.12 182 ARG A C 1
ATOM 1352 O O . ARG A 1 182 ? -26.395 -11.088 36.624 1.00 94.12 182 ARG A O 1
ATOM 1359 N N . PRO A 1 183 ? -25.930 -10.493 38.748 1.00 90.75 183 PRO A N 1
ATOM 1360 C CA . PRO A 1 183 ? -24.593 -9.954 38.462 1.00 90.75 183 PRO A CA 1
ATOM 1361 C C . PRO A 1 183 ? -23.552 -10.975 37.963 1.00 90.75 183 PRO A C 1
ATOM 1363 O O . PRO A 1 183 ? -22.423 -10.603 37.679 1.00 90.75 183 PRO A O 1
ATOM 1366 N N . ASP A 1 184 ? -23.875 -12.263 37.886 1.00 91.44 184 ASP A N 1
ATOM 1367 C CA . ASP A 1 184 ? -23.036 -13.311 37.290 1.00 91.44 184 ASP A CA 1
ATOM 1368 C C . ASP A 1 184 ? -23.458 -13.663 35.848 1.00 91.44 184 ASP A C 1
ATOM 1370 O O . ASP A 1 184 ? -22.826 -14.497 35.199 1.00 91.44 184 ASP A O 1
ATOM 1374 N N . GLU A 1 185 ? -24.505 -13.022 35.318 1.00 93.69 185 GLU A N 1
ATOM 1375 C CA . GLU A 1 185 ? -25.052 -13.291 33.988 1.00 93.69 185 GLU A CA 1
ATOM 1376 C C . GLU A 1 185 ? -24.618 -12.233 32.967 1.00 93.69 185 GLU A C 1
ATOM 1378 O O . GLU A 1 185 ? -25.229 -11.179 32.829 1.00 93.69 185 GLU A O 1
ATOM 1383 N N . GLY A 1 186 ? -23.587 -12.537 32.181 1.00 95.06 186 GLY A N 1
ATOM 1384 C CA . GLY A 1 186 ? -23.104 -11.666 31.106 1.00 95.06 186 GLY A CA 1
ATOM 1385 C C . GLY A 1 186 ? -21.714 -11.104 31.381 1.00 95.06 186 GLY A C 1
ATOM 1386 O O . GLY A 1 186 ? -20.987 -11.573 32.253 1.00 95.06 186 GLY A O 1
ATOM 1387 N N . ARG A 1 187 ? -21.312 -10.110 30.588 1.00 96.88 187 ARG A N 1
ATOM 1388 C CA . ARG A 1 187 ? -19.990 -9.483 30.688 1.00 96.88 187 ARG A CA 1
ATOM 1389 C C . ARG A 1 187 ? -20.097 -8.147 31.411 1.00 96.88 187 ARG A C 1
ATOM 1391 O O . ARG A 1 187 ? -20.811 -7.269 30.938 1.00 96.88 187 ARG A O 1
ATOM 1398 N N . LEU A 1 188 ? -19.345 -7.968 32.496 1.00 96.81 188 LEU A N 1
ATOM 1399 C CA . LEU A 1 188 ? -19.189 -6.665 33.146 1.00 96.81 188 LEU A CA 1
ATOM 1400 C C . LEU A 1 188 ? -18.494 -5.692 32.180 1.00 96.81 188 LEU A C 1
ATOM 1402 O O . LEU A 1 188 ? -17.371 -5.951 31.743 1.00 96.81 188 LEU A O 1
ATOM 1406 N N . VAL A 1 189 ? -19.171 -4.596 31.837 1.00 97.31 189 VAL A N 1
ATOM 1407 C CA . VAL A 1 189 ? -18.670 -3.561 30.910 1.00 97.31 189 VAL A CA 1
ATOM 1408 C C . VAL A 1 189 ? -18.431 -2.216 31.593 1.00 97.31 189 VAL A C 1
ATOM 1410 O O . VAL A 1 189 ? -17.658 -1.407 31.088 1.00 97.31 189 VAL A O 1
ATOM 1413 N N . TYR A 1 190 ? -19.026 -1.993 32.766 1.00 97.38 190 TYR A N 1
ATOM 1414 C CA . TYR A 1 190 ? -18.785 -0.804 33.579 1.00 97.38 190 TYR A CA 1
ATOM 1415 C C . TYR A 1 190 ? -18.966 -1.108 35.068 1.00 97.38 190 TYR A C 1
ATOM 1417 O O . TYR A 1 190 ? -19.875 -1.847 35.442 1.00 97.38 190 TYR A O 1
ATOM 1425 N N . SER A 1 191 ? -18.120 -0.508 35.909 1.00 96.19 191 SER A N 1
ATOM 1426 C CA . SER A 1 191 ? -18.259 -0.499 37.367 1.00 96.19 191 SER A CA 1
ATOM 1427 C C . SER A 1 191 ? -17.832 0.863 37.911 1.00 96.19 191 SER A C 1
ATOM 1429 O O . SER A 1 191 ? -16.708 1.301 37.658 1.00 96.19 191 SER A O 1
ATOM 1431 N N . GLY A 1 192 ? -18.720 1.558 38.621 1.00 95.19 192 GLY A N 1
ATOM 1432 C CA . GLY A 1 192 ? -18.421 2.889 39.152 1.00 95.19 192 GLY A CA 1
ATOM 1433 C C . GLY A 1 192 ? -19.654 3.705 39.527 1.00 95.19 192 GLY A C 1
ATOM 1434 O O . GLY A 1 192 ? -20.781 3.230 39.441 1.00 95.19 192 GLY A O 1
ATOM 1435 N N . ALA A 1 193 ? -19.435 4.946 39.963 1.00 93.75 193 ALA A N 1
ATOM 1436 C CA . ALA A 1 193 ? -20.487 5.834 40.471 1.00 93.75 193 ALA A CA 1
ATOM 1437 C C . ALA A 1 193 ? -21.079 6.796 39.421 1.00 93.75 193 ALA A C 1
ATOM 1439 O O . ALA A 1 193 ? -21.872 7.664 39.777 1.00 93.75 193 ALA A O 1
ATOM 1440 N N . ALA A 1 194 ? -20.678 6.705 38.148 1.00 95.44 194 ALA A N 1
ATOM 1441 C CA . ALA A 1 194 ? -21.215 7.594 37.119 1.00 95.44 194 ALA A CA 1
ATOM 1442 C C . ALA A 1 194 ? -22.675 7.250 36.778 1.00 95.44 194 ALA A C 1
ATOM 1444 O O . ALA A 1 194 ? -23.170 6.171 37.095 1.00 95.44 194 ALA A O 1
ATOM 1445 N N . SER A 1 195 ? -23.335 8.179 36.089 1.00 96.00 195 SER A N 1
ATOM 1446 C CA . SER A 1 195 ? -24.689 8.051 35.532 1.00 96.00 195 SER A CA 1
ATOM 1447 C C . SER A 1 195 ? -24.698 7.653 34.049 1.00 96.00 195 SER A C 1
ATOM 1449 O O . SER A 1 195 ? -25.734 7.698 33.391 1.00 96.00 195 SER A O 1
ATOM 1451 N N . ALA A 1 196 ? -23.536 7.315 33.483 1.00 97.44 196 ALA A N 1
ATOM 1452 C CA . ALA A 1 196 ? -23.412 6.922 32.087 1.00 97.44 196 ALA A CA 1
ATOM 1453 C C . ALA A 1 196 ? -22.162 6.074 31.825 1.00 97.44 196 ALA A C 1
ATOM 1455 O O . ALA A 1 196 ? -21.142 6.219 32.503 1.00 97.44 196 ALA A O 1
ATOM 1456 N N . MET A 1 197 ? -22.219 5.265 30.765 1.00 97.38 197 MET A N 1
ATOM 1457 C CA . MET A 1 197 ? -21.065 4.592 30.167 1.00 97.38 197 MET A CA 1
ATOM 1458 C C . MET A 1 197 ? -21.056 4.729 28.639 1.00 97.38 197 MET A C 1
ATOM 1460 O O . MET A 1 197 ? -22.077 5.047 28.026 1.00 97.38 197 MET A O 1
ATOM 1464 N N . VAL A 1 198 ? -19.901 4.455 28.029 1.00 95.75 198 VAL A N 1
ATOM 1465 C CA . VAL A 1 198 ? -19.708 4.450 26.574 1.00 95.75 198 VAL A CA 1
ATOM 1466 C C . VAL A 1 198 ? -19.087 3.122 26.143 1.00 95.75 198 VAL A C 1
ATOM 1468 O O . VAL A 1 198 ? -18.120 2.667 26.749 1.00 95.75 198 VAL A O 1
ATOM 1471 N N . GLU A 1 199 ? -19.615 2.529 25.077 1.00 92.88 199 GLU A N 1
ATOM 1472 C CA . GLU A 1 199 ? -19.173 1.262 24.500 1.00 92.88 199 GLU A CA 1
ATOM 1473 C C . GLU A 1 199 ? -18.996 1.386 22.974 1.00 92.88 199 GLU A C 1
ATOM 1475 O O . GLU A 1 199 ? -19.738 2.097 22.299 1.00 92.88 199 GLU A O 1
ATOM 1480 N N . ASN A 1 200 ? -17.999 0.698 22.413 1.00 86.88 200 ASN A N 1
ATOM 1481 C CA . ASN A 1 200 ? -17.808 0.618 20.963 1.00 86.88 200 ASN A CA 1
ATOM 1482 C C . ASN A 1 200 ? -18.925 -0.218 20.314 1.00 86.88 200 ASN A C 1
ATOM 1484 O O . ASN A 1 200 ? -19.321 -1.250 20.859 1.00 86.88 200 ASN A O 1
ATOM 1488 N N . LEU A 1 201 ? -19.397 0.181 19.131 1.00 81.81 201 LEU A N 1
ATOM 1489 C CA . LEU A 1 201 ? -20.474 -0.531 18.428 1.00 81.81 201 LEU A CA 1
ATOM 1490 C C . LEU A 1 201 ? -20.056 -1.940 17.981 1.00 81.81 201 LEU A C 1
ATOM 1492 O O . LEU A 1 201 ? -20.889 -2.841 17.950 1.00 81.81 201 LEU A O 1
ATOM 1496 N N . SER A 1 202 ? -18.762 -2.165 17.743 1.00 78.38 202 SER A N 1
ATOM 1497 C CA . SER A 1 202 ? -18.171 -3.495 17.502 1.00 78.38 202 SER A CA 1
ATOM 1498 C C . SER A 1 202 ? -18.404 -4.520 18.612 1.00 78.38 202 SER A C 1
ATOM 1500 O O . SER A 1 202 ? -18.244 -5.717 18.378 1.00 78.38 202 SER A O 1
ATOM 1502 N N . ASN A 1 203 ? -18.768 -4.082 19.817 1.00 86.50 203 ASN A N 1
ATOM 1503 C CA . ASN A 1 203 ? -19.065 -4.977 20.929 1.00 86.50 203 ASN A CA 1
ATOM 1504 C C . ASN A 1 203 ? -20.518 -5.486 20.943 1.00 86.50 203 ASN A C 1
ATOM 1506 O O . ASN A 1 203 ? -20.843 -6.334 21.783 1.00 86.50 203 ASN A O 1
ATOM 1510 N N . LEU A 1 204 ? -21.381 -4.961 20.069 1.00 86.88 204 LEU A N 1
ATOM 1511 C CA . LEU A 1 204 ? -22.792 -5.327 19.973 1.00 86.88 204 LEU A CA 1
ATOM 1512 C C . LEU A 1 204 ? -22.985 -6.513 19.022 1.00 86.88 204 LEU A C 1
ATOM 1514 O O . LEU A 1 204 ? -22.236 -6.691 18.062 1.00 86.88 204 LEU A O 1
ATOM 1518 N N . SER A 1 205 ? -24.005 -7.331 19.285 1.00 84.94 205 SER A N 1
ATOM 1519 C CA . SER A 1 205 ? -24.396 -8.394 18.357 1.00 84.94 205 SER A CA 1
ATOM 1520 C C . SER A 1 205 ? -24.994 -7.800 17.077 1.00 84.94 205 SER A C 1
ATOM 1522 O O . SER A 1 205 ? -25.732 -6.813 17.106 1.00 84.94 205 SER A O 1
ATOM 1524 N N . THR A 1 206 ? -24.675 -8.418 15.941 1.00 78.69 206 THR A N 1
ATOM 1525 C CA . THR A 1 206 ? -25.218 -8.069 14.618 1.00 78.69 206 THR A CA 1
ATOM 1526 C C . THR A 1 206 ? -26.481 -8.850 14.269 1.00 78.69 206 THR A C 1
ATOM 1528 O O . THR A 1 206 ? -27.142 -8.534 13.287 1.00 78.69 206 THR A O 1
ATOM 1531 N N . THR A 1 207 ? -26.813 -9.880 15.047 1.00 80.06 207 THR A N 1
ATOM 1532 C CA . THR A 1 207 ? -27.903 -10.824 14.742 1.00 80.06 207 THR A CA 1
ATOM 1533 C C . THR A 1 207 ? -28.997 -10.836 15.800 1.00 80.06 207 THR A C 1
ATOM 1535 O O . THR A 1 207 ? -30.135 -11.181 15.500 1.00 80.06 207 THR A O 1
ATOM 1538 N N . GLU A 1 208 ? -28.684 -10.416 17.024 1.00 90.44 208 GLU A N 1
ATOM 1539 C CA . GLU A 1 208 ? -29.597 -10.448 18.163 1.00 90.44 208 GLU A CA 1
ATOM 1540 C C . GLU A 1 208 ? -29.514 -9.147 18.970 1.00 90.44 208 GLU A C 1
ATOM 1542 O O . GLU A 1 208 ? -28.498 -8.450 18.967 1.00 90.44 208 GLU A O 1
ATOM 1547 N N . THR A 1 209 ? -30.578 -8.823 19.703 1.00 93.19 209 THR A N 1
ATOM 1548 C CA . THR A 1 209 ? -30.598 -7.669 20.611 1.00 93.19 209 THR A CA 1
ATOM 1549 C C . THR A 1 209 ? -29.532 -7.828 21.692 1.00 93.19 209 THR A C 1
ATOM 1551 O O . THR A 1 209 ? -29.419 -8.877 22.330 1.00 93.19 209 THR A O 1
ATOM 1554 N N . THR A 1 210 ? -28.755 -6.772 21.924 1.00 95.31 210 THR A N 1
ATOM 1555 C CA . THR A 1 210 ? -27.794 -6.696 23.027 1.00 95.31 210 THR A CA 1
ATOM 1556 C C . THR A 1 210 ? -28.424 -5.931 24.185 1.00 95.31 210 THR A C 1
ATOM 1558 O O . THR A 1 210 ? -28.797 -4.772 24.035 1.00 95.31 210 THR A O 1
ATOM 1561 N N . TYR A 1 211 ? -28.555 -6.573 25.340 1.00 97.88 211 TYR A N 1
ATOM 1562 C CA . TYR A 1 211 ? -29.122 -5.986 26.547 1.00 97.88 211 TYR A CA 1
ATOM 1563 C C . TYR A 1 211 ? -28.036 -5.470 27.486 1.00 97.88 211 TYR A C 1
ATOM 1565 O O . TYR A 1 211 ? -26.997 -6.110 27.670 1.00 97.88 211 TYR A O 1
ATOM 1573 N N . PHE A 1 212 ? -28.330 -4.335 28.116 1.00 98.06 212 PHE A N 1
ATOM 1574 C CA . PHE A 1 212 ? -27.539 -3.735 29.183 1.00 98.06 212 PHE A CA 1
ATOM 1575 C C . PHE A 1 212 ? -28.367 -3.678 30.456 1.00 98.06 212 PHE A C 1
ATOM 1577 O O . PHE A 1 212 ? -29.402 -3.013 30.477 1.00 98.06 212 PHE A O 1
ATOM 1584 N N . SER A 1 213 ? -27.909 -4.368 31.496 1.00 98.06 213 SER A N 1
ATOM 1585 C CA . SER A 1 213 ? -28.572 -4.443 32.801 1.00 98.06 213 SER A CA 1
ATOM 1586 C C . SER A 1 213 ? -27.740 -3.707 33.843 1.00 98.06 213 SER A C 1
ATOM 1588 O O . SER A 1 213 ? -26.544 -3.983 33.982 1.00 98.06 213 SER A O 1
ATOM 1590 N N . VAL A 1 214 ? -28.358 -2.768 34.560 1.00 97.50 214 VAL A N 1
ATOM 1591 C CA . VAL A 1 214 ? -27.677 -1.891 35.522 1.00 97.50 214 VAL A CA 1
ATOM 1592 C C . VAL A 1 214 ? -28.050 -2.297 36.944 1.00 97.50 214 VAL A C 1
ATOM 1594 O O . VAL A 1 214 ? -29.189 -2.126 37.370 1.00 97.50 214 VAL A O 1
ATOM 1597 N N . PHE A 1 215 ? -27.082 -2.835 37.683 1.00 96.19 215 PHE A N 1
ATOM 1598 C CA . PHE A 1 215 ? -27.265 -3.265 39.066 1.00 96.19 215 PHE A CA 1
ATOM 1599 C C . PHE A 1 215 ? -26.688 -2.229 40.024 1.00 96.19 215 PHE A C 1
ATOM 1601 O O . PHE A 1 215 ? -25.503 -1.909 39.940 1.00 96.19 215 PHE A O 1
ATOM 1608 N N . ASN A 1 216 ? -27.490 -1.765 40.979 1.00 94.25 216 ASN A N 1
ATOM 1609 C CA . ASN A 1 216 ? -27.009 -0.921 42.069 1.00 94.25 216 ASN A CA 1
ATOM 1610 C C . ASN A 1 216 ? -26.209 -1.744 43.068 1.00 94.25 216 ASN A C 1
ATOM 1612 O O . ASN A 1 216 ? -26.672 -2.791 43.518 1.00 94.25 216 ASN A O 1
ATOM 1616 N N . CYS A 1 217 ? -25.028 -1.257 43.432 1.00 92.94 217 CYS A N 1
ATOM 1617 C CA . CYS A 1 217 ? -24.098 -1.933 44.320 1.00 92.94 217 CYS A CA 1
ATOM 1618 C C . CYS A 1 217 ? -23.691 -1.024 45.485 1.00 92.94 217 CYS A C 1
ATOM 1620 O O . CYS A 1 217 ? -23.586 0.199 45.344 1.00 92.94 217 CYS A O 1
ATOM 1622 N N . ASN A 1 218 ? -23.458 -1.634 46.644 1.00 89.75 218 ASN A N 1
ATOM 1623 C CA . ASN A 1 218 ? -22.931 -0.951 47.823 1.00 89.75 218 ASN A CA 1
ATOM 1624 C C . ASN A 1 218 ? -21.394 -1.015 47.888 1.00 89.75 218 ASN A C 1
ATOM 1626 O O . ASN A 1 218 ? -20.740 -1.680 47.081 1.00 89.75 218 ASN A O 1
ATOM 1630 N N . ASP A 1 219 ? -20.811 -0.367 48.900 1.00 85.88 219 ASP A N 1
ATOM 1631 C CA . ASP A 1 219 ? -19.360 -0.358 49.165 1.00 85.88 219 ASP A CA 1
ATOM 1632 C C . ASP A 1 219 ? -18.761 -1.759 49.433 1.00 85.88 219 ASP A C 1
ATOM 1634 O O . ASP A 1 219 ? -17.542 -1.934 49.466 1.00 85.88 219 ASP A O 1
ATOM 1638 N N . CYS A 1 220 ? -19.605 -2.775 49.626 1.00 84.88 220 CYS A N 1
ATOM 1639 C CA . CYS A 1 220 ? -19.204 -4.152 49.895 1.00 84.88 220 CYS A CA 1
ATOM 1640 C C . CYS A 1 220 ? -19.218 -5.015 48.626 1.00 84.88 220 CYS A C 1
ATOM 1642 O O . CYS A 1 220 ? -18.985 -6.222 48.709 1.00 84.88 220 CYS A O 1
ATOM 1644 N N . GLY A 1 221 ? -19.553 -4.434 47.469 1.00 86.81 221 GLY A N 1
ATOM 1645 C CA . GLY A 1 221 ? -19.731 -5.167 46.218 1.00 86.81 221 GLY A CA 1
ATOM 1646 C C . GLY A 1 221 ? -20.988 -6.042 46.189 1.00 86.81 221 GLY A C 1
ATOM 1647 O O . GLY A 1 221 ? -21.097 -6.919 45.334 1.00 86.81 221 GLY A O 1
ATOM 1648 N N . LYS A 1 222 ? -21.940 -5.840 47.112 1.00 89.44 222 LYS A N 1
ATOM 1649 C CA . LYS A 1 222 ? -23.256 -6.489 47.049 1.00 89.44 222 LYS A CA 1
ATOM 1650 C C . LYS A 1 222 ? -24.155 -5.662 46.148 1.00 89.44 222 LYS A C 1
ATOM 1652 O O . LYS A 1 222 ? -24.376 -4.483 46.421 1.00 89.44 222 LYS A O 1
ATOM 1657 N N . CYS A 1 223 ? -24.667 -6.294 45.102 1.00 92.81 223 CYS A N 1
ATOM 1658 C CA . CYS A 1 223 ? -25.564 -5.662 44.150 1.00 92.81 223 CYS A CA 1
ATOM 1659 C C . CYS A 1 223 ? -26.998 -6.176 44.315 1.00 92.81 223 CYS A C 1
ATOM 1661 O O . CYS A 1 223 ? -27.194 -7.298 44.790 1.00 92.81 223 CYS A O 1
ATOM 1663 N N . GLY A 1 224 ? -27.982 -5.345 43.960 1.00 90.62 224 GLY A N 1
ATOM 1664 C CA . GLY A 1 224 ? -29.402 -5.703 43.999 1.00 90.62 224 GLY A CA 1
ATOM 1665 C C . GLY A 1 224 ? -29.722 -6.938 43.149 1.00 90.62 224 GLY A C 1
ATOM 1666 O O . GLY A 1 224 ? -28.949 -7.327 42.275 1.00 90.62 224 GLY A O 1
ATOM 1667 N N . THR A 1 225 ? -30.860 -7.581 43.413 1.00 88.75 225 THR A N 1
ATOM 1668 C CA . THR A 1 225 ? -31.334 -8.735 42.623 1.00 88.75 225 THR A CA 1
ATOM 1669 C C . THR A 1 225 ? -32.212 -8.332 41.442 1.00 88.75 225 THR A C 1
ATOM 1671 O O . THR A 1 225 ? -32.562 -9.178 40.629 1.00 88.75 225 THR A O 1
ATOM 1674 N N . THR A 1 226 ? -32.589 -7.060 41.354 1.00 89.44 226 THR A N 1
ATOM 1675 C CA . THR A 1 226 ? -33.334 -6.484 40.240 1.00 89.44 226 THR A CA 1
ATOM 1676 C C . THR A 1 226 ? -32.460 -5.464 39.518 1.00 89.44 226 THR A C 1
ATOM 1678 O O . THR A 1 226 ? -31.674 -4.741 40.136 1.00 89.44 226 THR A O 1
ATOM 1681 N N . ALA A 1 227 ? -32.553 -5.452 38.191 1.00 93.44 227 ALA A N 1
ATOM 1682 C CA . ALA A 1 227 ? -31.797 -4.544 37.343 1.00 93.44 227 ALA A CA 1
ATOM 1683 C C . ALA A 1 227 ? -32.671 -4.065 36.182 1.00 93.44 227 ALA A C 1
ATOM 1685 O O . ALA A 1 227 ? -33.010 -4.865 35.296 1.00 93.44 227 ALA A O 1
ATOM 1686 N N . PRO A 1 228 ? -32.990 -2.761 36.131 1.00 96.44 228 PRO A N 1
ATOM 1687 C CA . PRO A 1 228 ? -33.480 -2.130 34.920 1.00 96.44 228 PRO A CA 1
ATOM 1688 C C . PRO A 1 228 ? -32.561 -2.492 33.761 1.00 96.44 228 PRO A C 1
ATOM 1690 O O . PRO A 1 228 ? -31.330 -2.486 33.878 1.00 96.44 228 PRO A O 1
ATOM 1693 N N . SER A 1 229 ? -33.180 -2.879 32.654 1.00 97.19 229 SER A N 1
ATOM 1694 C CA . SER A 1 229 ? -32.469 -3.366 31.486 1.00 97.19 229 SER A CA 1
ATOM 1695 C C . SER A 1 229 ? -32.991 -2.689 30.239 1.00 97.19 229 SER A C 1
ATOM 1697 O O . SER A 1 229 ? -34.198 -2.502 30.090 1.00 97.19 229 SER A O 1
ATOM 1699 N N . ILE A 1 230 ? -32.086 -2.359 29.326 1.00 97.81 230 ILE A N 1
ATOM 1700 C CA . ILE A 1 230 ? -32.440 -1.786 28.033 1.00 97.81 230 ILE A CA 1
ATOM 1701 C C . ILE A 1 230 ? -31.882 -2.646 26.907 1.00 97.81 230 ILE A C 1
ATOM 1703 O O . ILE A 1 230 ? -30.734 -3.088 26.955 1.00 97.81 230 ILE A O 1
ATOM 1707 N N . GLY A 1 231 ? -32.728 -2.925 25.917 1.00 96.12 231 GLY A N 1
ATOM 1708 C CA . GLY A 1 231 ? -32.344 -3.636 24.705 1.00 96.12 231 GLY A CA 1
ATOM 1709 C C . GLY A 1 231 ? -31.867 -2.654 23.642 1.00 96.12 231 GLY A C 1
ATOM 1710 O O . GLY A 1 231 ? -32.581 -1.715 23.290 1.00 96.12 231 GLY A O 1
ATOM 1711 N N . VAL A 1 232 ? -30.673 -2.894 23.116 1.00 93.12 232 VAL A N 1
ATOM 1712 C CA . VAL A 1 232 ? -30.157 -2.254 21.908 1.00 93.12 232 VAL A CA 1
ATOM 1713 C C . VAL A 1 232 ? -30.342 -3.256 20.780 1.00 93.12 232 VAL A C 1
ATOM 1715 O O . VAL A 1 232 ? -29.759 -4.344 20.818 1.00 93.12 232 VAL A O 1
ATOM 1718 N N . ALA A 1 233 ? -31.210 -2.928 19.821 1.00 89.12 233 ALA A N 1
ATOM 1719 C CA . ALA A 1 233 ? -31.464 -3.778 18.660 1.00 89.12 233 ALA A CA 1
ATOM 1720 C C . ALA A 1 233 ? -30.137 -4.150 17.970 1.00 89.12 233 ALA A C 1
ATOM 1722 O O . ALA A 1 233 ? -29.194 -3.350 18.030 1.00 89.12 233 ALA A O 1
ATOM 1723 N N . PRO A 1 234 ? -30.038 -5.340 17.341 1.00 81.44 234 PRO A N 1
ATOM 1724 C CA . PRO A 1 234 ? -28.827 -5.707 16.630 1.00 81.44 234 PRO A CA 1
ATOM 1725 C C . PRO A 1 234 ? -28.453 -4.594 15.663 1.00 81.44 234 PRO A C 1
ATOM 1727 O O . PRO A 1 234 ? -29.318 -4.026 14.988 1.00 81.44 234 PRO A O 1
ATOM 1730 N N . VAL A 1 235 ? -27.164 -4.268 15.613 1.00 63.75 235 VAL A N 1
ATOM 1731 C CA . VAL A 1 235 ? -26.663 -3.250 14.693 1.00 63.75 235 VAL A CA 1
ATOM 1732 C C . VAL A 1 235 ? -26.686 -3.852 13.287 1.00 63.75 235 VAL A C 1
ATOM 1734 O O . VAL A 1 235 ? -25.682 -4.348 12.787 1.00 63.75 235 VAL A O 1
ATOM 1737 N N . MET A 1 236 ? -27.862 -3.853 12.661 1.00 57.34 236 MET A N 1
ATOM 1738 C CA . MET A 1 236 ? -28.036 -4.083 11.230 1.00 57.34 236 MET A CA 1
ATOM 1739 C C . MET A 1 236 ? -27.795 -2.748 10.541 1.00 57.34 236 MET A C 1
ATOM 1741 O O . MET A 1 236 ? -28.708 -1.931 10.480 1.00 57.34 236 MET A O 1
ATOM 1745 N N . ASP A 1 237 ? -26.547 -2.470 10.153 1.00 52.94 237 ASP A N 1
ATOM 1746 C CA . ASP A 1 237 ? -26.151 -1.188 9.537 1.00 52.94 237 ASP A CA 1
ATOM 1747 C C . ASP A 1 237 ? -26.738 0.049 10.268 1.00 52.94 237 ASP A C 1
ATOM 1749 O O . ASP A 1 237 ? -27.067 1.063 9.670 1.00 52.94 237 ASP A O 1
ATOM 1753 N N . GLY A 1 238 ? -26.957 -0.052 11.588 1.00 43.19 238 GLY A N 1
ATOM 1754 C CA . GLY A 1 238 ? -27.440 1.009 12.482 1.00 43.19 238 GLY A CA 1
ATOM 1755 C C . GLY A 1 238 ? -28.713 1.781 12.093 1.00 43.19 238 GLY A C 1
ATOM 1756 O O . GLY A 1 238 ? -28.974 2.804 12.719 1.00 43.19 238 GLY A O 1
ATOM 1757 N N . GLY A 1 239 ? -29.472 1.394 11.060 1.00 49.91 239 GLY A N 1
ATOM 1758 C CA . GLY A 1 239 ? -30.427 2.322 10.427 1.00 49.91 239 GLY A CA 1
ATOM 1759 C C . GLY A 1 239 ? -29.762 3.583 9.838 1.00 49.91 239 GLY A C 1
ATOM 1760 O O . GLY A 1 239 ? -30.454 4.517 9.439 1.00 49.91 239 GLY A O 1
ATOM 1761 N N . VAL A 1 240 ? -28.428 3.604 9.774 1.00 51.44 240 VAL A N 1
ATOM 1762 C CA . VAL A 1 240 ? -27.608 4.595 9.086 1.00 51.44 240 VAL A CA 1
ATOM 1763 C C . VAL A 1 240 ? -27.037 3.847 7.896 1.00 51.44 240 VAL A C 1
ATOM 1765 O O . VAL A 1 240 ? -26.032 3.161 8.036 1.00 51.44 240 VAL A O 1
ATOM 1768 N N . THR A 1 241 ? -27.715 3.909 6.752 1.00 70.38 241 THR A N 1
ATOM 1769 C CA . THR A 1 241 ? -27.262 3.278 5.507 1.00 70.38 241 THR A CA 1
ATOM 1770 C C . THR A 1 241 ? -25.787 3.626 5.300 1.00 70.38 241 THR A C 1
ATOM 1772 O O . THR A 1 241 ? -25.483 4.785 5.032 1.00 70.38 241 THR A O 1
ATOM 1775 N N . LEU A 1 242 ? -24.858 2.690 5.547 1.00 82.75 242 LEU A N 1
ATOM 1776 C CA . LEU A 1 242 ? -23.432 2.940 5.358 1.00 82.75 242 LEU A CA 1
ATOM 1777 C C . LEU A 1 242 ? -23.203 3.006 3.857 1.00 82.75 242 LEU A C 1
ATOM 1779 O O . LEU A 1 242 ? -23.083 1.987 3.179 1.00 82.75 242 LEU A O 1
ATOM 1783 N N . ASP A 1 243 ? -23.178 4.225 3.345 1.00 89.75 243 ASP A N 1
ATOM 1784 C CA . ASP A 1 243 ? -23.152 4.484 1.924 1.00 89.75 243 ASP A CA 1
ATOM 1785 C C . ASP A 1 243 ? -21.776 4.981 1.530 1.00 89.75 243 ASP A C 1
ATOM 1787 O O . ASP A 1 243 ? -21.201 5.891 2.133 1.00 89.75 243 ASP A O 1
ATOM 1791 N N . ILE A 1 244 ? -21.265 4.379 0.464 1.00 95.38 244 ILE A N 1
ATOM 1792 C CA . ILE A 1 244 ? -20.062 4.818 -0.214 1.00 95.38 244 ILE A CA 1
ATOM 1793 C C . ILE A 1 244 ? -20.326 4.865 -1.713 1.00 95.38 244 ILE A C 1
ATOM 1795 O O . ILE A 1 244 ? -20.892 3.942 -2.297 1.00 95.38 244 ILE A O 1
ATOM 1799 N N . SER A 1 245 ? -19.938 5.964 -2.345 1.00 97.38 245 SER A N 1
ATOM 1800 C CA . SER A 1 245 ? -20.178 6.210 -3.766 1.00 97.38 245 SER A CA 1
ATOM 1801 C C . SER A 1 245 ? -19.051 7.034 -4.380 1.00 97.38 245 SER A C 1
ATOM 1803 O O . SER A 1 245 ? -18.131 7.473 -3.687 1.00 97.38 245 SER A O 1
ATOM 1805 N N . ASN A 1 246 ? -19.114 7.224 -5.701 1.00 97.50 246 ASN A N 1
ATOM 1806 C CA . ASN A 1 246 ? -18.180 8.058 -6.459 1.00 97.50 246 ASN A CA 1
ATOM 1807 C C . ASN A 1 246 ? -16.706 7.685 -6.241 1.00 97.50 246 ASN A C 1
ATOM 1809 O O . ASN A 1 246 ? -15.848 8.564 -6.223 1.00 97.50 246 ASN A O 1
ATOM 1813 N N . LEU A 1 247 ? -16.413 6.390 -6.055 1.00 98.50 247 LEU A N 1
ATOM 1814 C CA . LEU A 1 247 ? -15.031 5.928 -6.024 1.00 98.50 247 LEU A CA 1
ATOM 1815 C C . LEU A 1 247 ? -14.411 6.174 -7.402 1.00 98.50 247 LEU A C 1
ATOM 1817 O O . LEU A 1 247 ? -14.887 5.627 -8.393 1.00 98.50 247 LEU A O 1
ATOM 1821 N N . ALA A 1 248 ? -13.354 6.972 -7.452 1.00 98.50 248 ALA A N 1
ATOM 1822 C CA . ALA A 1 248 ? -12.617 7.276 -8.671 1.00 98.50 248 ALA A CA 1
ATOM 1823 C C . ALA A 1 248 ? -11.116 7.080 -8.452 1.00 98.50 248 ALA A C 1
ATOM 1825 O O . ALA A 1 248 ? -10.618 7.268 -7.341 1.00 98.50 248 ALA A O 1
ATOM 1826 N N . ALA A 1 249 ? -10.409 6.714 -9.521 1.00 98.44 249 ALA A N 1
ATOM 1827 C CA . ALA A 1 249 ? -8.963 6.530 -9.535 1.00 98.44 249 ALA A CA 1
ATOM 1828 C C . ALA A 1 249 ? -8.338 7.330 -10.684 1.00 98.44 249 ALA A C 1
ATOM 1830 O O . ALA A 1 249 ? -8.763 7.213 -11.833 1.00 98.44 249 ALA A O 1
ATOM 1831 N N . SER A 1 250 ? -7.304 8.111 -10.388 1.00 97.94 250 SER A N 1
ATOM 1832 C CA . SER A 1 250 ? -6.556 8.885 -11.387 1.00 97.94 250 SER A CA 1
ATOM 1833 C C . SER A 1 250 ? -5.092 9.004 -10.993 1.00 97.94 250 SER A C 1
ATOM 1835 O O . SER A 1 250 ? -4.784 9.051 -9.809 1.00 97.94 250 SER A O 1
ATOM 1837 N N . VAL A 1 251 ? -4.179 9.104 -11.955 1.00 97.62 251 VAL A N 1
ATOM 1838 C CA . VAL A 1 251 ? -2.767 9.372 -11.640 1.00 97.62 251 VAL A CA 1
ATOM 1839 C C . VAL A 1 251 ? -2.600 10.828 -11.190 1.00 97.62 251 VAL A C 1
ATOM 1841 O O . VAL A 1 251 ? -3.203 11.727 -11.775 1.00 97.62 251 VAL A O 1
ATOM 1844 N N . SER A 1 252 ? -1.794 11.065 -10.155 1.00 96.69 252 SER A N 1
ATOM 1845 C CA . SER A 1 252 ? -1.417 12.402 -9.691 1.00 96.69 252 SER A CA 1
ATOM 1846 C C . SER A 1 252 ? -0.683 13.191 -10.780 1.00 96.69 252 SER A C 1
ATOM 1848 O O . SER A 1 252 ? -0.082 12.623 -11.691 1.00 96.69 252 SER A O 1
ATOM 1850 N N . ALA A 1 253 ? -0.695 14.523 -10.685 1.00 92.94 253 ALA A N 1
ATOM 1851 C CA . ALA A 1 253 ? -0.067 15.390 -11.688 1.00 92.94 253 ALA A CA 1
ATOM 1852 C C . ALA A 1 253 ? 1.440 15.106 -11.881 1.00 92.94 253 ALA A C 1
ATOM 1854 O O . ALA A 1 253 ? 1.955 15.127 -13.005 1.00 92.94 253 ALA A O 1
ATOM 1855 N N . ASP A 1 254 ? 2.138 14.777 -10.792 1.00 90.31 254 ASP A N 1
ATOM 1856 C CA . ASP A 1 254 ? 3.551 14.384 -10.797 1.00 90.31 254 ASP A CA 1
ATOM 1857 C C . ASP A 1 254 ? 3.797 12.966 -11.349 1.00 90.31 254 ASP A C 1
ATOM 1859 O O . ASP A 1 254 ? 4.930 12.625 -11.667 1.00 90.31 254 ASP A O 1
ATOM 1863 N N . GLY A 1 255 ? 2.754 12.151 -11.539 1.00 93.00 255 GLY A N 1
ATOM 1864 C CA . GLY A 1 255 ? 2.871 10.767 -11.996 1.00 93.00 255 GLY A CA 1
ATOM 1865 C C . GLY A 1 255 ? 3.234 9.759 -10.904 1.00 93.00 255 GLY A C 1
ATOM 1866 O O . GLY A 1 255 ? 3.224 8.563 -11.172 1.00 93.00 255 GLY A O 1
ATOM 1867 N N . ALA A 1 256 ? 3.544 10.199 -9.682 1.00 94.62 256 ALA A N 1
ATOM 1868 C CA . ALA A 1 256 ? 4.122 9.337 -8.651 1.00 94.62 256 ALA A CA 1
ATOM 1869 C C . ALA A 1 256 ? 3.099 8.396 -7.995 1.00 94.62 256 ALA A C 1
ATOM 1871 O O . ALA A 1 256 ? 3.470 7.361 -7.429 1.00 94.62 256 ALA A O 1
ATOM 1872 N N . SER A 1 257 ? 1.809 8.743 -8.056 1.00 97.50 257 SER A N 1
ATOM 1873 C CA . SER A 1 257 ? 0.765 8.032 -7.324 1.00 97.50 257 SER A CA 1
ATOM 1874 C C . SER A 1 257 ? -0.572 7.922 -8.060 1.00 97.50 257 SER A C 1
ATOM 1876 O O . SER A 1 257 ? -0.905 8.747 -8.902 1.00 97.50 257 SER A O 1
ATOM 1878 N N . VAL A 1 258 ? -1.358 6.901 -7.728 1.00 98.31 258 VAL A N 1
ATOM 1879 C CA . VAL A 1 258 ? -2.781 6.787 -8.042 1.00 98.31 258 VAL A CA 1
ATOM 1880 C C . VAL A 1 258 ? -3.561 7.421 -6.899 1.00 98.31 258 VAL A C 1
ATOM 1882 O O . VAL A 1 258 ? -3.554 6.929 -5.773 1.00 98.31 258 VAL A O 1
ATOM 1885 N N . GLN A 1 259 ? -4.227 8.524 -7.199 1.00 98.50 259 GLN A N 1
ATOM 1886 C CA . GLN A 1 259 ? -5.133 9.225 -6.307 1.00 98.50 259 GLN A CA 1
ATOM 1887 C C . GLN A 1 259 ? -6.507 8.569 -6.365 1.00 98.50 259 GLN A C 1
ATOM 1889 O O . GLN A 1 259 ? -7.100 8.435 -7.439 1.00 98.50 259 GLN A O 1
ATOM 1894 N N . LEU A 1 260 ? -6.992 8.165 -5.198 1.00 98.69 260 LEU A N 1
ATOM 1895 C CA . LEU A 1 260 ? -8.310 7.588 -4.988 1.00 98.69 260 LEU A CA 1
ATOM 1896 C C . LEU A 1 260 ? -9.169 8.606 -4.250 1.00 98.69 260 LEU A C 1
ATOM 1898 O O . LEU A 1 260 ? -8.715 9.189 -3.268 1.00 98.69 260 LEU A O 1
ATOM 1902 N N . THR A 1 261 ? -10.406 8.800 -4.693 1.00 98.56 261 THR A N 1
ATOM 1903 C CA . THR A 1 261 ? -11.382 9.687 -4.036 1.00 98.56 261 THR A CA 1
ATOM 1904 C C . THR A 1 261 ? -12.732 8.997 -3.946 1.00 98.56 261 THR A C 1
ATOM 1906 O O . THR A 1 261 ? -13.031 8.159 -4.792 1.00 98.56 261 THR A O 1
ATOM 1909 N N . TRP A 1 262 ? -13.519 9.302 -2.914 1.00 98.50 262 TRP A N 1
ATOM 1910 C CA . TRP A 1 262 ? -14.857 8.743 -2.704 1.00 98.50 262 TRP A CA 1
ATOM 1911 C C . TRP A 1 262 ? -15.721 9.673 -1.843 1.00 98.50 262 TRP A C 1
ATOM 1913 O O . TRP A 1 262 ? -15.219 10.537 -1.123 1.00 98.50 262 TRP A O 1
ATOM 1923 N N . ALA A 1 263 ? -17.035 9.453 -1.870 1.00 97.50 263 ALA A N 1
ATOM 1924 C CA . ALA A 1 263 ? -17.986 10.026 -0.924 1.00 97.50 263 ALA A CA 1
ATOM 1925 C C . ALA A 1 263 ? -18.466 8.927 0.030 1.00 97.50 263 ALA A C 1
ATOM 1927 O O . ALA A 1 263 ? -18.877 7.867 -0.432 1.00 97.50 263 ALA A O 1
ATOM 1928 N N . SER A 1 264 ? -18.407 9.167 1.340 1.00 94.56 264 SER A N 1
ATOM 1929 C CA . SER A 1 264 ? -18.848 8.218 2.369 1.00 94.56 264 SER A CA 1
ATOM 1930 C C . SER A 1 264 ? -19.505 8.966 3.525 1.00 94.56 264 SER A C 1
ATOM 1932 O O . SER A 1 264 ? -19.028 10.036 3.903 1.00 94.56 264 SER A O 1
ATOM 1934 N N . ASN A 1 265 ? -20.571 8.408 4.097 1.00 89.31 265 ASN A N 1
ATOM 1935 C CA . ASN A 1 265 ? -21.147 8.890 5.359 1.00 89.31 265 ASN A CA 1
ATOM 1936 C C . ASN A 1 265 ? -20.599 8.145 6.590 1.00 89.31 265 ASN A C 1
ATOM 1938 O O . ASN A 1 265 ? -20.972 8.456 7.721 1.00 89.31 265 ASN A O 1
ATOM 1942 N N . ALA A 1 266 ? -19.712 7.171 6.379 1.00 88.00 266 ALA A N 1
ATOM 1943 C CA . ALA A 1 266 ? -19.123 6.377 7.440 1.00 88.00 266 ALA A CA 1
ATOM 1944 C C . ALA A 1 266 ? -17.854 7.027 8.019 1.00 88.00 266 ALA A C 1
ATOM 1946 O O . ALA A 1 266 ? -17.077 7.640 7.283 1.00 88.00 266 ALA A O 1
ATOM 1947 N N . PRO A 1 267 ? -17.584 6.841 9.325 1.00 84.69 267 PRO A N 1
ATOM 1948 C CA . PRO A 1 267 ? -16.393 7.374 9.986 1.00 84.69 267 PRO A CA 1
ATOM 1949 C C . PRO A 1 267 ? -15.091 6.700 9.528 1.00 84.69 267 PRO A C 1
ATOM 1951 O O . PRO A 1 267 ? -14.009 7.231 9.772 1.00 84.69 267 PRO A O 1
ATOM 1954 N N . ARG A 1 268 ? -15.176 5.534 8.881 1.00 92.75 268 ARG A N 1
ATOM 1955 C CA . ARG A 1 268 ? -14.038 4.776 8.358 1.00 92.75 268 ARG A CA 1
ATOM 1956 C C . ARG A 1 268 ? -14.357 4.256 6.960 1.00 92.75 268 ARG A C 1
ATOM 1958 O O . ARG A 1 268 ? -15.497 3.915 6.662 1.00 92.75 268 ARG A O 1
ATOM 1965 N N . VAL A 1 269 ? -13.339 4.159 6.115 1.00 96.00 269 VAL A N 1
ATOM 1966 C CA . VAL A 1 269 ? -13.395 3.516 4.805 1.00 96.00 269 VAL A CA 1
ATOM 1967 C C . VAL A 1 269 ? -12.239 2.536 4.678 1.00 96.00 269 VAL A C 1
ATOM 1969 O O . VAL A 1 269 ? -11.110 2.836 5.069 1.00 96.00 269 VAL A O 1
ATOM 1972 N N . LYS A 1 270 ? -12.526 1.361 4.116 1.00 97.69 270 LYS A N 1
ATOM 1973 C CA . LYS A 1 270 ? -11.515 0.370 3.741 1.00 97.69 270 LYS A CA 1
ATOM 1974 C C . LYS A 1 270 ? -11.482 0.236 2.226 1.00 97.69 270 LYS A C 1
ATOM 1976 O O . LYS A 1 270 ? -12.517 -0.039 1.625 1.00 97.69 270 LYS A O 1
ATOM 1981 N N . VAL A 1 271 ? -10.314 0.412 1.616 1.00 98.50 271 VAL A N 1
ATOM 1982 C CA . VAL A 1 271 ? -10.100 0.282 0.169 1.00 98.50 271 VAL A CA 1
ATOM 1983 C C . VAL A 1 271 ? -9.157 -0.878 -0.109 1.00 98.50 271 VAL A C 1
ATOM 1985 O O . VAL A 1 271 ? -8.031 -0.903 0.393 1.00 98.50 271 VAL A O 1
ATOM 1988 N N . LEU A 1 272 ? -9.610 -1.823 -0.930 1.00 98.56 272 LEU A N 1
ATOM 1989 C CA . LEU A 1 272 ? -8.820 -2.959 -1.399 1.00 98.56 272 LEU A CA 1
ATOM 1990 C C . LEU A 1 272 ? -8.580 -2.870 -2.907 1.00 98.56 272 LEU A C 1
ATOM 1992 O O . LEU A 1 272 ? -9.444 -2.384 -3.640 1.00 98.56 272 LEU A O 1
ATOM 1996 N N . ARG A 1 273 ? -7.446 -3.401 -3.377 1.00 98.50 273 ARG A N 1
ATOM 1997 C CA . ARG A 1 273 ? -7.085 -3.480 -4.800 1.00 98.50 273 ARG A CA 1
ATOM 1998 C C . ARG A 1 273 ? -6.794 -4.917 -5.227 1.00 98.50 273 ARG A C 1
ATOM 2000 O O . ARG A 1 273 ? -5.970 -5.591 -4.614 1.00 98.50 273 ARG A O 1
ATOM 2007 N N . LYS A 1 274 ? -7.490 -5.347 -6.286 1.00 98.38 274 LYS A N 1
ATOM 2008 C CA . LYS A 1 274 ? -7.325 -6.567 -7.105 1.00 98.38 274 LYS A CA 1
ATOM 2009 C C . LYS A 1 274 ? -6.554 -6.325 -8.413 1.00 98.38 274 LYS A C 1
ATOM 2011 O O . LYS A 1 274 ? -6.957 -5.417 -9.133 1.00 98.38 274 LYS A O 1
ATOM 2016 N N . LEU A 1 275 ? -5.531 -7.105 -8.790 1.00 98.31 275 LEU A N 1
ATOM 2017 C CA . LEU A 1 275 ? -5.032 -7.131 -10.182 1.00 98.31 275 LEU A CA 1
ATOM 2018 C C . LEU A 1 275 ? -5.823 -8.164 -10.998 1.00 98.31 275 LEU A C 1
ATOM 2020 O O . LEU A 1 275 ? -5.885 -9.327 -10.611 1.00 98.31 275 LEU A O 1
ATOM 2024 N N . ASN A 1 276 ? -6.391 -7.744 -12.131 1.00 97.62 276 ASN A N 1
ATOM 2025 C CA . ASN A 1 276 ? -7.147 -8.553 -13.102 1.00 97.62 276 ASN A CA 1
ATOM 2026 C C . ASN A 1 276 ? -8.359 -9.307 -12.524 1.00 97.62 276 ASN A C 1
ATOM 2028 O O . ASN A 1 276 ? -8.894 -10.212 -13.160 1.00 97.62 276 ASN A O 1
ATOM 2032 N N . ALA A 1 277 ? -8.793 -8.938 -11.323 1.00 98.12 277 ALA A N 1
ATOM 2033 C CA . ALA A 1 277 ? -9.955 -9.484 -10.643 1.00 98.12 277 ALA A CA 1
ATOM 2034 C C . ALA A 1 277 ? -10.485 -8.462 -9.635 1.00 98.12 277 ALA A C 1
ATOM 2036 O O . ALA A 1 277 ? -9.762 -7.560 -9.204 1.00 98.12 277 ALA A O 1
ATOM 2037 N N . GLU A 1 278 ? -11.734 -8.633 -9.220 1.00 97.94 278 GLU A N 1
ATOM 2038 C CA . GLU A 1 278 ? -12.329 -7.818 -8.166 1.00 97.94 278 GLU A CA 1
ATOM 2039 C C . GLU A 1 278 ? -12.017 -8.407 -6.782 1.00 97.94 278 GLU A C 1
ATOM 2041 O O . GLU A 1 278 ? -12.064 -9.632 -6.612 1.00 97.94 278 GLU A O 1
ATOM 2046 N N . PRO A 1 279 ? -11.739 -7.572 -5.766 1.00 98.31 279 PRO A N 1
ATOM 2047 C CA . PRO A 1 279 ? -11.789 -8.011 -4.378 1.00 98.31 279 PRO A CA 1
ATOM 2048 C C . PRO A 1 279 ? -13.169 -8.608 -4.043 1.00 98.31 279 PRO A C 1
ATOM 2050 O O . PRO A 1 279 ? -14.193 -7.950 -4.244 1.00 98.31 279 PRO A O 1
ATOM 2053 N N . SER A 1 280 ? -13.225 -9.843 -3.541 1.00 96.25 280 SER A N 1
ATOM 2054 C CA . SER A 1 280 ? -14.496 -10.562 -3.323 1.00 96.25 280 SER A CA 1
ATOM 2055 C C . SER A 1 280 ? -15.279 -10.064 -2.102 1.00 96.25 280 SER A C 1
ATOM 2057 O O . SER A 1 280 ? -16.506 -10.125 -2.080 1.00 96.25 280 SER A O 1
ATOM 2059 N N . SER A 1 281 ? -14.581 -9.535 -1.096 1.00 94.81 281 SER A N 1
ATOM 2060 C CA . SER A 1 281 ? -15.152 -8.969 0.130 1.00 94.81 281 SER A CA 1
ATOM 2061 C C . SER A 1 281 ? -14.163 -8.005 0.794 1.00 94.81 281 SER A C 1
ATOM 2063 O O . SER A 1 281 ? -12.998 -7.944 0.402 1.00 94.81 281 SER A O 1
ATOM 2065 N N . MET A 1 282 ? -14.589 -7.317 1.858 1.00 94.88 282 MET A N 1
ATOM 2066 C CA . MET A 1 282 ? -13.716 -6.471 2.690 1.00 94.88 282 MET A CA 1
ATOM 2067 C C . MET A 1 282 ? -12.565 -7.233 3.385 1.00 94.88 282 MET A C 1
ATOM 2069 O O . MET A 1 282 ? -11.656 -6.605 3.934 1.00 94.88 282 MET A O 1
ATOM 2073 N N . ASN A 1 283 ? -12.613 -8.570 3.390 1.00 93.56 283 ASN A N 1
ATOM 2074 C CA . ASN A 1 283 ? -11.627 -9.463 4.002 1.00 93.56 283 ASN A CA 1
ATOM 2075 C C . ASN A 1 283 ? -10.962 -10.385 2.963 1.00 93.56 283 ASN A C 1
ATOM 2077 O O . ASN A 1 283 ? -10.432 -11.430 3.331 1.00 93.56 283 ASN A O 1
ATOM 2081 N N . ASP A 1 284 ? -11.009 -10.037 1.671 1.00 96.75 284 ASP A N 1
ATOM 2082 C CA . ASP A 1 284 ? -10.317 -10.793 0.622 1.00 96.75 284 ASP A CA 1
ATOM 2083 C C . ASP A 1 284 ? -8.801 -10.775 0.872 1.00 96.75 284 ASP A C 1
ATOM 2085 O O . ASP A 1 284 ? -8.133 -9.768 0.642 1.00 96.75 284 ASP A O 1
ATOM 2089 N N . SER A 1 285 ? -8.260 -11.898 1.346 1.00 97.31 285 SER A N 1
ATOM 2090 C CA . SER A 1 285 ? -6.839 -12.051 1.674 1.00 97.31 285 SER A CA 1
ATOM 2091 C C . SER A 1 285 ? -5.923 -12.055 0.449 1.00 97.31 285 SER A C 1
ATOM 2093 O O . SER A 1 285 ? -4.712 -11.922 0.602 1.00 97.31 285 SER A O 1
ATOM 2095 N N . ALA A 1 286 ? -6.481 -12.202 -0.757 1.00 97.19 286 ALA A N 1
ATOM 2096 C CA . ALA A 1 286 ? -5.751 -12.100 -2.016 1.00 97.19 286 ALA A CA 1
ATOM 2097 C C . ALA A 1 286 ? -5.804 -10.686 -2.624 1.00 97.19 286 ALA A C 1
ATOM 2099 O O . ALA A 1 286 ? -5.301 -10.485 -3.731 1.00 97.19 286 ALA A O 1
ATOM 2100 N N . ALA A 1 287 ? -6.445 -9.725 -1.952 1.00 98.25 287 ALA A N 1
ATOM 2101 C CA . ALA A 1 287 ? -6.423 -8.317 -2.323 1.00 98.25 287 ALA A CA 1
ATOM 2102 C C . ALA A 1 287 ? -5.459 -7.534 -1.423 1.00 98.25 287 ALA A C 1
ATOM 2104 O O . ALA A 1 287 ? -5.319 -7.820 -0.234 1.00 98.25 287 ALA A O 1
ATOM 2105 N N . ASP A 1 288 ? -4.831 -6.503 -1.981 1.00 98.25 288 ASP A N 1
ATOM 2106 C CA . ASP A 1 288 ? -3.979 -5.603 -1.210 1.00 98.25 288 ASP A CA 1
ATOM 2107 C C . ASP A 1 288 ? -4.824 -4.528 -0.521 1.00 98.25 288 ASP A C 1
ATOM 2109 O O . ASP A 1 288 ? -5.701 -3.923 -1.145 1.00 98.25 288 ASP A O 1
ATOM 2113 N N . VAL A 1 289 ? -4.534 -4.244 0.751 1.00 98.12 289 VAL A N 1
ATOM 2114 C CA . VAL A 1 289 ? -5.126 -3.105 1.468 1.00 98.12 289 VAL A CA 1
ATOM 2115 C C . VAL A 1 289 ? -4.422 -1.828 1.024 1.00 98.12 289 VAL A C 1
ATOM 2117 O O . VAL A 1 289 ? -3.232 -1.646 1.278 1.00 98.12 289 VAL A O 1
ATOM 2120 N N . VAL A 1 290 ? -5.162 -0.937 0.368 1.00 98.25 290 VAL A N 1
ATOM 2121 C CA . VAL A 1 290 ? -4.653 0.367 -0.082 1.00 98.25 290 VAL A CA 1
ATOM 2122 C C . VAL A 1 290 ? -4.901 1.443 0.966 1.00 98.25 290 VAL A C 1
ATOM 2124 O O . VAL A 1 290 ? -4.047 2.294 1.196 1.00 98.25 290 VAL A O 1
ATOM 2127 N N . PHE A 1 291 ? -6.061 1.397 1.619 1.00 98.19 291 PHE A N 1
ATOM 2128 C CA . PHE A 1 291 ? -6.443 2.357 2.645 1.00 98.19 291 PHE A CA 1
ATOM 2129 C C . PHE A 1 291 ? -7.338 1.702 3.689 1.00 98.19 291 PHE A C 1
ATOM 2131 O O . PHE A 1 291 ? -8.181 0.868 3.357 1.00 98.19 291 PHE A O 1
ATOM 2138 N N . ASP A 1 292 ? -7.161 2.091 4.945 1.00 96.12 292 ASP A N 1
ATOM 2139 C CA . ASP A 1 292 ? -7.990 1.649 6.057 1.00 96.12 292 ASP A CA 1
ATOM 2140 C C . ASP A 1 292 ? -7.963 2.729 7.149 1.00 96.12 292 ASP A C 1
ATOM 2142 O O . ASP A 1 292 ? -6.990 2.854 7.893 1.00 96.12 292 ASP A O 1
ATOM 2146 N N . GLY A 1 293 ? -8.993 3.574 7.197 1.00 92.75 293 GLY A N 1
ATOM 2147 C CA . GLY A 1 293 ? -9.026 4.705 8.123 1.00 92.75 293 GLY A CA 1
ATOM 2148 C C . GLY A 1 293 ? -10.152 5.693 7.843 1.00 92.75 293 GLY A C 1
ATOM 2149 O O . GLY A 1 293 ? -11.049 5.423 7.050 1.00 92.75 293 GLY A O 1
ATOM 2150 N N . ALA A 1 294 ? -10.122 6.845 8.509 1.00 91.12 294 ALA A N 1
ATOM 2151 C CA . ALA A 1 294 ? -11.049 7.946 8.251 1.00 91.12 294 ALA A CA 1
ATOM 2152 C C . ALA A 1 294 ? -10.558 8.800 7.071 1.00 91.12 294 ALA A C 1
ATOM 2154 O O . ALA A 1 294 ? -9.372 9.120 7.000 1.00 91.12 294 ALA A O 1
ATOM 2155 N N . GLY A 1 295 ? -11.454 9.198 6.164 1.00 92.56 295 GLY A N 1
ATOM 2156 C CA . GLY A 1 295 ? -11.121 10.098 5.057 1.00 92.56 295 GLY A CA 1
ATOM 2157 C C . GLY A 1 295 ? -12.016 9.936 3.829 1.00 92.56 295 GLY A C 1
ATOM 2158 O O . GLY A 1 295 ? -12.868 9.049 3.770 1.00 92.56 295 GLY A O 1
ATOM 2159 N N . THR A 1 296 ? -11.794 10.805 2.844 1.00 96.88 296 THR A N 1
ATOM 2160 C CA . THR A 1 296 ? -12.485 10.835 1.538 1.00 96.88 296 THR A CA 1
ATOM 2161 C C . THR A 1 296 ? -11.539 10.589 0.358 1.00 96.88 296 THR A C 1
ATOM 2163 O O . THR A 1 296 ? -11.951 10.650 -0.801 1.00 96.88 296 THR A O 1
ATOM 2166 N N . SER A 1 297 ? -10.262 10.316 0.639 1.00 98.19 297 SER A N 1
ATOM 2167 C CA . SER A 1 297 ? -9.238 10.072 -0.372 1.00 98.19 297 SER A CA 1
ATOM 2168 C C . SER A 1 297 ? -8.072 9.242 0.160 1.00 98.19 297 SER A C 1
ATOM 2170 O O . SER A 1 297 ? -7.778 9.277 1.356 1.00 98.19 297 SER A O 1
ATOM 2172 N N . ALA A 1 298 ? -7.365 8.559 -0.739 1.00 98.31 298 ALA A N 1
ATOM 2173 C CA . ALA A 1 298 ? -6.120 7.844 -0.464 1.00 98.31 298 ALA A CA 1
ATOM 2174 C C . ALA A 1 298 ? -5.141 7.945 -1.638 1.00 98.31 298 ALA A C 1
ATOM 2176 O O . ALA A 1 298 ? -5.532 8.271 -2.758 1.00 98.31 298 ALA A O 1
ATOM 2177 N N . SER A 1 299 ? -3.871 7.624 -1.378 1.00 98.00 299 SER A N 1
ATOM 2178 C CA . SER A 1 299 ? -2.805 7.639 -2.380 1.00 98.00 299 SER A CA 1
ATOM 2179 C C . SER A 1 299 ? -2.066 6.299 -2.451 1.00 98.00 299 SER A C 1
ATOM 2181 O O . SER A 1 299 ? -1.529 5.793 -1.468 1.00 98.00 299 SER A O 1
ATOM 2183 N N . GLU A 1 300 ? -2.092 5.746 -3.655 1.00 97.88 300 GLU A N 1
ATOM 2184 C CA . GLU A 1 300 ? -1.336 4.649 -4.245 1.00 97.88 300 GLU A CA 1
ATOM 2185 C C . GLU A 1 300 ? 0.058 4.933 -4.819 1.00 97.88 300 GLU A C 1
ATOM 2187 O O . GLU A 1 300 ? 0.057 5.488 -5.905 1.00 97.88 300 GLU A O 1
ATOM 2192 N N . PRO A 1 301 ? 1.231 4.513 -4.311 1.00 97.12 301 PRO A N 1
ATOM 2193 C CA . PRO A 1 301 ? 2.456 4.623 -5.114 1.00 97.12 301 PRO A CA 1
ATOM 2194 C C . PRO A 1 301 ? 2.364 3.849 -6.446 1.00 97.12 301 PRO A C 1
ATOM 2196 O O . PRO A 1 301 ? 2.190 2.629 -6.449 1.00 97.12 301 PRO A O 1
ATOM 2199 N N . VAL A 1 302 ? 2.554 4.529 -7.586 1.00 97.00 302 VAL A N 1
ATOM 2200 C CA . VAL A 1 302 ? 2.504 3.908 -8.932 1.00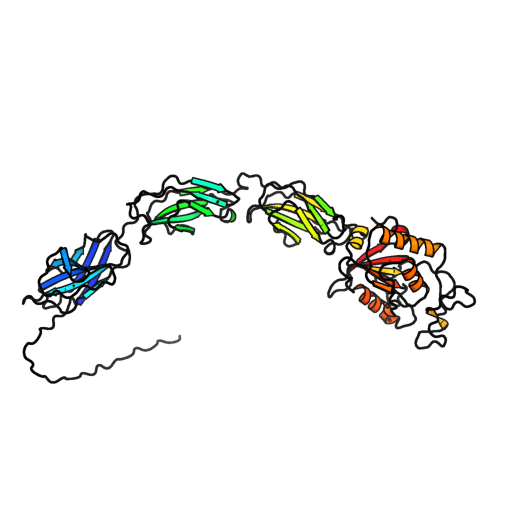 97.00 302 VAL A CA 1
ATOM 2201 C C . VAL A 1 302 ? 3.567 2.821 -9.096 1.00 97.00 302 VAL A C 1
ATOM 2203 O O . VAL A 1 302 ? 3.370 1.855 -9.827 1.00 97.00 302 VAL A O 1
ATOM 2206 N N . THR A 1 303 ? 4.677 2.919 -8.364 1.00 93.88 303 THR A N 1
ATOM 2207 C CA . THR A 1 303 ? 5.777 1.944 -8.392 1.00 93.88 303 THR A CA 1
ATOM 2208 C C . THR A 1 303 ? 5.379 0.537 -7.931 1.00 93.88 303 THR A C 1
ATOM 2210 O O . THR A 1 303 ? 6.120 -0.408 -8.214 1.00 93.88 303 THR A O 1
ATOM 2213 N N . ARG A 1 304 ? 4.221 0.382 -7.270 1.00 95.44 304 ARG A N 1
ATOM 2214 C CA . ARG A 1 304 ? 3.616 -0.910 -6.897 1.00 95.44 304 ARG A CA 1
ATOM 2215 C C . ARG A 1 304 ? 2.758 -1.533 -7.998 1.00 95.44 304 ARG A C 1
ATOM 2217 O O . ARG A 1 304 ? 2.310 -2.670 -7.859 1.00 95.44 304 ARG A O 1
ATOM 2224 N N . LEU A 1 305 ? 2.513 -0.794 -9.072 1.00 97.25 305 LEU A N 1
ATOM 2225 C CA . LEU A 1 305 ? 1.658 -1.191 -10.176 1.00 97.25 305 LEU A CA 1
ATOM 2226 C C . LEU A 1 305 ? 2.500 -1.475 -11.424 1.00 97.25 305 LEU A C 1
ATOM 2228 O O . LEU A 1 305 ? 3.639 -1.031 -11.566 1.00 97.25 305 LEU A O 1
ATOM 2232 N N . LEU A 1 306 ? 1.916 -2.235 -12.340 1.00 97.25 306 LEU A N 1
ATOM 2233 C CA . LEU A 1 306 ? 2.459 -2.558 -13.647 1.00 97.25 306 LEU A CA 1
ATOM 2234 C C . LEU A 1 306 ? 1.559 -1.942 -14.710 1.00 97.25 306 LEU A C 1
ATOM 2236 O O . LEU A 1 306 ? 0.334 -1.969 -14.558 1.00 97.25 306 LEU A O 1
ATOM 2240 N N . PRO A 1 307 ? 2.133 -1.403 -15.792 1.00 97.88 307 PRO A N 1
ATOM 2241 C CA . PRO A 1 307 ? 1.333 -0.797 -16.833 1.00 97.88 307 PRO A CA 1
ATOM 2242 C C . PRO A 1 307 ? 0.512 -1.848 -17.579 1.00 97.88 307 PRO A C 1
ATOM 2244 O O . PRO A 1 307 ? 0.890 -3.015 -17.698 1.00 97.88 307 PRO A O 1
ATOM 2247 N N . HIS A 1 308 ? -0.618 -1.405 -18.101 1.00 97.38 308 HIS A N 1
ATOM 2248 C CA . HIS A 1 308 ? -1.416 -2.093 -19.090 1.00 97.38 308 HIS A CA 1
ATOM 2249 C C . HIS A 1 308 ? -0.678 -2.083 -20.431 1.00 97.38 308 HIS A C 1
ATOM 2251 O O . HIS A 1 308 ? -0.293 -1.022 -20.926 1.00 97.38 308 HIS A O 1
ATOM 2257 N N . THR A 1 309 ? -0.487 -3.257 -21.026 1.00 95.56 309 THR A N 1
ATOM 2258 C CA . THR A 1 309 ? 0.158 -3.417 -22.334 1.00 95.56 309 THR A CA 1
ATOM 2259 C C . THR A 1 309 ? -0.635 -4.412 -23.182 1.00 95.56 309 THR A C 1
ATOM 2261 O O . THR A 1 309 ? -1.382 -5.218 -22.622 1.00 95.56 309 THR A O 1
ATOM 2264 N N . PRO A 1 310 ? -0.478 -4.417 -24.519 1.00 91.50 310 PRO A N 1
ATOM 2265 C CA . PRO A 1 310 ? -1.140 -5.409 -25.370 1.00 91.50 310 PRO A CA 1
ATOM 2266 C C . PRO A 1 310 ? -0.814 -6.861 -24.989 1.00 91.50 310 PRO A C 1
ATOM 2268 O O . PRO A 1 310 ? -1.663 -7.737 -25.117 1.00 91.50 310 PRO A O 1
ATOM 2271 N N . LEU A 1 311 ? 0.402 -7.113 -24.487 1.00 89.94 311 LEU A N 1
ATOM 2272 C CA . LEU A 1 311 ? 0.836 -8.437 -24.024 1.00 89.94 311 LEU A CA 1
ATOM 2273 C C . LEU A 1 311 ? 0.329 -8.769 -22.617 1.00 89.94 311 LEU A C 1
ATOM 2275 O O . LEU A 1 311 ? 0.085 -9.931 -22.308 1.00 89.94 311 LEU A O 1
ATOM 2279 N N . ASN A 1 312 ? 0.193 -7.760 -21.755 1.00 93.12 312 ASN A N 1
ATOM 2280 C CA . ASN A 1 312 ? -0.208 -7.917 -20.364 1.00 93.12 312 ASN A CA 1
ATOM 2281 C C . ASN A 1 312 ? -1.301 -6.901 -20.032 1.00 93.12 312 ASN A C 1
ATOM 2283 O O . ASN A 1 312 ? -1.022 -5.767 -19.632 1.00 93.12 312 ASN A O 1
ATOM 2287 N N . ALA A 1 313 ? -2.556 -7.326 -20.169 1.00 95.56 313 ALA A N 1
ATOM 2288 C CA . ALA A 1 313 ? -3.728 -6.496 -19.929 1.00 95.56 313 ALA A CA 1
ATOM 2289 C C . ALA A 1 313 ? -3.972 -6.245 -18.427 1.00 95.56 313 ALA A C 1
ATOM 2291 O O . ALA A 1 313 ? -5.001 -6.636 -17.889 1.00 95.56 313 ALA A O 1
ATOM 2292 N N . ASN A 1 314 ? -3.032 -5.588 -17.744 1.00 97.56 314 ASN A N 1
ATOM 2293 C CA . ASN A 1 314 ? -3.131 -5.281 -16.320 1.00 97.56 314 ASN A CA 1
ATOM 2294 C C . ASN A 1 314 ? -4.270 -4.282 -16.071 1.00 97.56 314 ASN A C 1
ATOM 2296 O O . ASN A 1 314 ? -4.241 -3.159 -16.578 1.00 97.56 314 ASN A O 1
ATOM 2300 N N . VAL A 1 315 ? -5.278 -4.702 -15.310 1.00 98.25 315 VAL A N 1
ATOM 2301 C CA . VAL A 1 315 ? -6.410 -3.880 -14.869 1.00 98.25 315 VAL A CA 1
ATOM 2302 C C . VAL A 1 315 ? -6.501 -3.971 -13.356 1.00 98.25 315 VAL A C 1
ATOM 2304 O O . VAL A 1 315 ? -6.650 -5.057 -12.799 1.00 98.25 315 VAL A O 1
ATOM 2307 N N . TYR A 1 316 ? -6.421 -2.833 -12.679 1.00 98.56 316 TYR A N 1
ATOM 2308 C CA . TYR A 1 316 ? -6.566 -2.764 -11.232 1.00 98.56 316 TYR A CA 1
ATOM 2309 C C . TYR A 1 316 ? -8.009 -2.440 -10.879 1.00 98.56 316 TYR A C 1
ATOM 2311 O O . TYR A 1 316 ? -8.525 -1.400 -11.281 1.00 98.56 316 TYR A O 1
ATOM 2319 N N . THR A 1 317 ? -8.657 -3.320 -10.120 1.00 98.69 317 THR A N 1
ATOM 2320 C CA . THR A 1 317 ? -9.984 -3.053 -9.563 1.00 98.69 317 THR A CA 1
ATOM 2321 C C . THR A 1 317 ? -9.844 -2.614 -8.119 1.00 98.69 317 THR A C 1
ATOM 2323 O O . THR A 1 317 ? -9.364 -3.382 -7.281 1.00 98.69 317 THR A O 1
ATOM 2326 N N . TYR A 1 318 ? -10.309 -1.405 -7.825 1.00 98.69 318 TYR A N 1
ATOM 2327 C CA . TYR A 1 318 ? -10.425 -0.889 -6.469 1.00 98.69 318 TYR A CA 1
ATOM 2328 C C . TYR A 1 318 ? -11.860 -1.061 -5.985 1.00 98.69 318 TYR A C 1
ATOM 2330 O O . TYR A 1 318 ? -12.808 -0.745 -6.711 1.00 98.69 318 TYR A O 1
ATOM 2338 N N . ARG A 1 319 ? -12.019 -1.539 -4.751 1.00 98.56 319 ARG A N 1
ATOM 2339 C CA . ARG A 1 319 ? -13.305 -1.560 -4.049 1.00 98.56 319 ARG A CA 1
ATOM 2340 C C . ARG A 1 319 ? -13.169 -0.865 -2.709 1.00 98.56 319 ARG A C 1
ATOM 2342 O O . ARG A 1 319 ? -12.196 -1.107 -1.997 1.00 98.56 319 ARG A O 1
ATOM 2349 N N . ALA A 1 320 ? -14.136 -0.018 -2.385 1.00 98.31 320 ALA A N 1
ATOM 2350 C CA . ALA A 1 320 ? -14.175 0.728 -1.139 1.00 98.31 320 ALA A CA 1
ATOM 2351 C C . ALA A 1 320 ? -15.456 0.408 -0.368 1.00 98.31 320 ALA A C 1
ATOM 2353 O O . ALA A 1 320 ? -16.542 0.416 -0.947 1.00 98.31 320 ALA A O 1
ATOM 2354 N N . TRP A 1 321 ? -15.318 0.154 0.930 1.00 97.25 321 TRP A N 1
ATOM 2355 C CA . TRP A 1 321 ? -16.421 -0.111 1.849 1.00 97.25 321 TRP A CA 1
ATOM 2356 C C . TRP A 1 321 ? -16.496 0.976 2.914 1.00 97.25 321 TRP A C 1
ATOM 2358 O O . TRP A 1 321 ? -15.471 1.344 3.492 1.00 97.25 321 TRP A O 1
ATOM 2368 N N . ALA A 1 322 ? -17.706 1.453 3.184 1.00 95.00 322 ALA A N 1
ATOM 2369 C CA . ALA A 1 322 ? -18.012 2.322 4.311 1.00 95.00 322 ALA A CA 1
ATOM 2370 C C . ALA A 1 322 ? -18.067 1.476 5.590 1.00 95.00 322 ALA A C 1
ATOM 2372 O O . ALA A 1 322 ? -18.704 0.430 5.587 1.00 95.00 322 ALA A O 1
ATOM 2373 N N . CYS A 1 323 ? -17.394 1.887 6.664 1.00 89.50 323 CYS A N 1
ATOM 2374 C CA . CYS A 1 323 ? -17.228 1.077 7.870 1.00 89.50 323 CYS A CA 1
ATOM 2375 C C . CYS A 1 323 ? -17.467 1.854 9.172 1.00 89.50 323 CYS A C 1
ATOM 2377 O O . CYS A 1 323 ? -17.105 3.024 9.303 1.00 89.50 323 CYS A O 1
ATOM 2379 N N . VAL A 1 324 ? -17.986 1.147 10.175 1.00 83.31 324 VAL A N 1
ATOM 2380 C CA . VAL A 1 324 ? -18.050 1.549 11.585 1.00 83.31 324 VAL A CA 1
ATOM 2381 C C . VAL A 1 324 ? -17.448 0.410 12.405 1.00 83.31 324 VAL A C 1
ATOM 2383 O O . VAL A 1 324 ? -17.977 -0.701 12.435 1.00 83.31 324 VAL A O 1
ATOM 2386 N N . ASP A 1 325 ? -16.309 0.666 13.044 1.00 77.62 325 ASP A N 1
ATOM 2387 C CA . ASP A 1 325 ? -15.471 -0.368 13.658 1.00 77.62 325 ASP A CA 1
ATOM 2388 C C . ASP A 1 325 ? -15.196 -1.541 12.694 1.00 77.62 325 ASP A C 1
ATOM 2390 O O . ASP A 1 325 ? -14.645 -1.327 11.617 1.00 77.62 325 ASP A O 1
ATOM 2394 N N . ALA A 1 326 ? -15.558 -2.775 13.065 1.00 79.88 326 ALA A N 1
ATOM 2395 C CA . ALA A 1 326 ? -15.375 -3.983 12.261 1.00 79.88 326 ALA A CA 1
ATOM 2396 C C . ALA A 1 326 ? -16.513 -4.236 11.256 1.00 79.88 326 ALA A C 1
ATOM 2398 O O . ALA A 1 326 ? -16.389 -5.131 10.419 1.00 79.88 326 ALA A O 1
ATOM 2399 N N . LEU A 1 327 ? -17.606 -3.476 11.338 1.00 81.12 327 LEU A N 1
ATOM 2400 C CA . LEU A 1 327 ? -18.756 -3.600 10.449 1.00 81.12 327 LEU A CA 1
ATOM 2401 C C . LEU A 1 327 ? -18.553 -2.698 9.238 1.00 81.12 327 LEU A C 1
ATOM 2403 O O . LEU A 1 327 ? -18.122 -1.556 9.385 1.00 81.12 327 LEU A O 1
ATOM 2407 N N . CYS A 1 328 ? -18.864 -3.203 8.051 1.00 89.44 328 CYS A N 1
ATOM 2408 C CA . CYS A 1 328 ? -18.828 -2.417 6.829 1.00 89.44 328 CYS A CA 1
ATOM 2409 C C . CYS A 1 328 ? -20.057 -2.689 5.966 1.00 89.44 328 CYS A C 1
ATOM 2411 O O . CYS A 1 328 ? -20.689 -3.738 6.095 1.00 89.44 328 CYS A O 1
ATOM 2413 N N . SER A 1 329 ? -20.338 -1.755 5.060 1.00 90.50 329 SER A N 1
ATOM 2414 C CA . SER A 1 329 ? -21.420 -1.821 4.089 1.00 90.50 329 SER A CA 1
ATOM 2415 C C . SER A 1 329 ? -21.407 -3.146 3.318 1.00 90.50 329 SER A C 1
ATOM 2417 O O . SER A 1 329 ? -20.358 -3.686 2.965 1.00 90.50 329 SER A O 1
ATOM 2419 N N . SER A 1 330 ? -22.585 -3.688 3.015 1.00 88.56 330 SER A N 1
ATOM 2420 C CA . SER A 1 330 ? -22.698 -4.914 2.204 1.00 88.56 330 SER A CA 1
ATOM 2421 C C . SER A 1 330 ? -22.314 -4.684 0.736 1.00 88.56 330 SER A C 1
ATOM 2423 O O . SER A 1 330 ? -21.814 -5.586 0.059 1.00 88.56 330 SER A O 1
ATOM 2425 N N . SER A 1 331 ? -22.506 -3.453 0.256 1.00 91.69 331 SER A N 1
ATOM 2426 C CA . SER A 1 331 ? -22.138 -3.000 -1.084 1.00 91.69 331 SER A CA 1
ATOM 2427 C C . SER A 1 331 ? -20.890 -2.125 -1.036 1.00 91.69 331 SER A C 1
ATOM 2429 O O . SER A 1 331 ? -20.720 -1.311 -0.130 1.00 91.69 331 SER A O 1
ATOM 2431 N N . ALA A 1 332 ? -20.017 -2.290 -2.027 1.00 96.31 332 ALA A N 1
ATOM 2432 C CA . ALA A 1 332 ? -18.794 -1.506 -2.165 1.00 96.31 332 ALA A CA 1
ATOM 2433 C C . ALA A 1 332 ? -18.905 -0.578 -3.374 1.00 96.31 332 ALA A C 1
ATOM 2435 O O . ALA A 1 332 ? -19.389 -1.010 -4.424 1.00 96.31 332 ALA A O 1
ATOM 2436 N N . ALA A 1 333 ? -18.361 0.633 -3.274 1.00 98.06 333 ALA A N 1
ATOM 2437 C CA . ALA A 1 333 ? -18.074 1.429 -4.461 1.00 98.06 333 ALA A CA 1
ATOM 2438 C C . ALA A 1 333 ? -16.918 0.774 -5.235 1.00 98.06 333 ALA A C 1
ATOM 2440 O O . ALA A 1 333 ? -15.996 0.226 -4.625 1.00 98.06 333 ALA A O 1
ATOM 2441 N N . LYS A 1 334 ? -16.964 0.815 -6.570 1.00 98.44 334 LYS A N 1
ATOM 2442 C CA . LYS A 1 334 ? -15.978 0.178 -7.456 1.00 98.44 334 LYS A CA 1
ATOM 2443 C C . LYS A 1 334 ? -15.460 1.184 -8.479 1.00 98.44 334 LYS A C 1
ATOM 2445 O O . LYS A 1 334 ? -16.242 1.939 -9.044 1.00 98.44 334 LYS A O 1
ATOM 2450 N N . THR A 1 335 ? -14.166 1.110 -8.778 1.00 98.56 335 THR A N 1
ATOM 2451 C CA . THR A 1 335 ? -13.586 1.686 -9.997 1.00 98.56 335 THR A CA 1
ATOM 2452 C C . THR A 1 335 ? -12.527 0.754 -10.568 1.00 98.56 335 THR A C 1
ATOM 2454 O O . THR A 1 335 ? -11.878 0.003 -9.837 1.00 98.56 335 THR A O 1
ATOM 2457 N N . GLU A 1 336 ? -12.338 0.818 -11.881 1.00 98.44 336 GLU A N 1
ATOM 2458 C CA . GLU A 1 336 ? -11.210 0.189 -12.563 1.00 98.44 336 GLU A CA 1
ATOM 2459 C C . GLU A 1 336 ? -10.176 1.243 -12.940 1.00 98.44 336 GLU A C 1
ATOM 2461 O O . GLU A 1 336 ? -10.502 2.405 -13.181 1.00 98.44 336 GLU A O 1
ATOM 2466 N N . PHE A 1 337 ? -8.918 0.828 -12.983 1.00 98.44 337 PHE A N 1
ATOM 2467 C CA . PHE A 1 337 ? -7.798 1.687 -13.315 1.00 98.44 337 PHE A CA 1
ATOM 2468 C C . PHE A 1 337 ? -6.791 0.928 -14.179 1.00 98.44 337 PHE A C 1
ATOM 2470 O O . PHE A 1 337 ? -6.462 -0.233 -13.919 1.00 98.44 337 PHE A O 1
ATOM 2477 N N . ARG A 1 338 ? -6.288 1.600 -15.215 1.00 98.31 338 ARG A N 1
ATOM 2478 C CA . ARG A 1 338 ? -5.280 1.078 -16.141 1.00 98.31 338 ARG A CA 1
ATOM 2479 C C . ARG A 1 338 ? -4.132 2.070 -16.190 1.00 98.31 338 ARG A C 1
ATOM 2481 O O . ARG A 1 338 ? -4.284 3.158 -16.735 1.00 98.31 338 ARG A O 1
ATOM 2488 N N . LEU A 1 339 ? -3.000 1.688 -15.610 1.00 98.19 339 LEU A N 1
ATOM 2489 C CA . LEU A 1 339 ? -1.777 2.477 -15.690 1.00 98.19 339 LEU A CA 1
ATOM 2490 C C . LEU A 1 339 ? -1.203 2.359 -17.104 1.00 98.19 339 LEU A C 1
ATOM 2492 O O . LEU A 1 339 ? -1.047 1.244 -17.591 1.00 98.19 339 LEU A O 1
ATOM 2496 N N . THR A 1 340 ? -0.866 3.457 -17.766 1.00 98.06 340 THR A N 1
ATOM 2497 C CA . THR A 1 340 ? -0.212 3.387 -19.082 1.00 98.06 340 THR A CA 1
ATOM 2498 C C . THR A 1 340 ? 1.307 3.244 -18.953 1.00 98.06 340 THR A C 1
ATOM 2500 O O . THR A 1 340 ? 1.877 3.499 -17.889 1.00 98.06 340 THR A O 1
ATOM 2503 N N . VAL A 1 341 ? 1.997 2.833 -20.025 1.00 97.81 341 VAL A N 1
ATOM 2504 C CA . VAL A 1 341 ? 3.468 2.722 -20.008 1.00 97.81 341 VAL A CA 1
ATOM 2505 C C . VAL A 1 341 ? 4.104 4.094 -19.780 1.00 97.81 341 VAL A C 1
ATOM 2507 O O . VAL A 1 341 ? 5.017 4.201 -18.966 1.00 97.81 341 VAL A O 1
ATOM 2510 N N . LYS A 1 342 ? 3.584 5.159 -20.402 1.00 97.69 342 LYS A N 1
ATOM 2511 C CA . LYS A 1 342 ? 4.064 6.529 -20.176 1.00 97.69 342 LYS A CA 1
ATOM 2512 C C . LYS A 1 342 ? 3.936 6.961 -18.718 1.00 97.69 342 LYS A C 1
ATOM 2514 O O . LYS A 1 342 ? 4.888 7.492 -18.152 1.00 97.69 342 LYS A O 1
ATOM 2519 N N . GLN A 1 343 ? 2.785 6.700 -18.091 1.00 97.88 343 GLN A N 1
ATOM 2520 C CA . GLN A 1 343 ? 2.569 7.006 -16.671 1.00 97.88 343 GLN A CA 1
ATOM 2521 C C . GLN A 1 343 ? 3.530 6.217 -15.773 1.00 97.88 343 GLN A C 1
ATOM 2523 O O . GLN A 1 343 ? 4.112 6.780 -14.848 1.00 97.88 343 GLN A O 1
ATOM 2528 N N . ALA A 1 344 ? 3.737 4.933 -16.072 1.00 98.06 344 ALA A N 1
ATOM 2529 C CA . ALA A 1 344 ? 4.670 4.086 -15.343 1.00 98.06 344 ALA A CA 1
ATOM 2530 C C . ALA A 1 344 ? 6.120 4.589 -15.450 1.00 98.06 344 ALA A C 1
ATOM 2532 O O . ALA A 1 344 ? 6.804 4.697 -14.435 1.00 98.06 344 ALA A O 1
ATOM 2533 N N . LEU A 1 345 ? 6.575 4.939 -16.657 1.00 97.88 345 LEU A N 1
ATOM 2534 C CA . LEU A 1 345 ? 7.920 5.469 -16.881 1.00 97.88 345 LEU A CA 1
ATOM 2535 C C . LEU A 1 345 ? 8.121 6.827 -16.204 1.00 97.88 345 LEU A C 1
ATOM 2537 O O . LEU A 1 345 ? 9.176 7.046 -15.613 1.00 97.88 345 LEU A O 1
ATOM 2541 N N . LYS A 1 346 ? 7.111 7.708 -16.220 1.00 97.38 346 LYS A N 1
ATOM 2542 C CA . LYS A 1 346 ? 7.157 8.996 -15.508 1.00 97.38 346 LYS A CA 1
ATOM 2543 C C . LYS A 1 346 ? 7.347 8.815 -13.998 1.00 97.38 346 LYS A C 1
ATOM 2545 O O . LYS A 1 346 ? 8.113 9.553 -13.393 1.00 97.38 346 LYS A O 1
ATOM 2550 N N . ALA A 1 347 ? 6.700 7.812 -13.402 1.00 97.25 347 ALA A N 1
ATOM 2551 C CA . ALA A 1 347 ? 6.880 7.471 -11.989 1.00 97.25 347 ALA A CA 1
ATOM 2552 C C . ALA A 1 347 ? 8.259 6.854 -11.673 1.00 97.25 347 ALA A C 1
ATOM 2554 O O . ALA A 1 347 ? 8.685 6.839 -10.516 1.00 97.25 347 ALA A O 1
ATOM 2555 N N . GLY A 1 348 ? 8.940 6.310 -12.683 1.00 97.69 348 GLY A N 1
ATOM 2556 C CA . GLY A 1 348 ? 10.248 5.683 -12.557 1.00 97.69 348 GLY A CA 1
ATOM 2557 C C . GLY A 1 348 ? 10.235 4.258 -11.990 1.00 97.69 348 GLY A C 1
ATOM 2558 O O . GLY A 1 348 ? 9.209 3.585 -11.835 1.00 97.69 348 GLY A O 1
ATOM 2559 N N . GLY A 1 349 ? 11.433 3.772 -11.674 1.00 97.31 349 GLY A N 1
ATOM 2560 C CA . GLY A 1 349 ? 11.691 2.428 -11.175 1.00 97.31 349 GLY A CA 1
ATOM 2561 C C . GLY A 1 349 ? 11.677 1.353 -12.262 1.00 97.31 349 GLY A C 1
ATOM 2562 O O . GLY A 1 349 ? 11.327 0.214 -11.943 1.00 97.31 349 GLY A O 1
ATOM 2563 N N . TYR A 1 350 ? 11.995 1.702 -13.513 1.00 98.50 350 TYR A N 1
ATOM 2564 C CA . TYR A 1 350 ? 12.166 0.765 -14.626 1.00 98.50 350 TYR A CA 1
ATOM 2565 C C . TYR A 1 350 ? 13.583 0.822 -15.201 1.00 98.50 350 TYR A C 1
ATOM 2567 O O . TYR A 1 350 ? 14.268 1.845 -15.123 1.00 98.50 350 TYR A O 1
ATOM 2575 N N . THR A 1 351 ? 13.982 -0.281 -15.827 1.00 98.62 351 THR A N 1
ATOM 2576 C CA . THR A 1 351 ? 15.196 -0.361 -16.638 1.00 98.62 351 THR A CA 1
ATOM 2577 C C . THR A 1 351 ? 14.803 -0.636 -18.080 1.00 98.62 351 THR A C 1
ATOM 2579 O O . THR A 1 351 ? 13.993 -1.525 -18.349 1.00 98.62 351 THR A O 1
ATOM 2582 N N . LEU A 1 352 ? 15.349 0.138 -19.010 1.00 98.69 352 LEU A N 1
ATOM 2583 C CA . LEU A 1 352 ? 15.048 0.041 -20.429 1.00 98.69 352 LEU A CA 1
ATOM 2584 C C . LEU A 1 352 ? 16.292 -0.426 -21.170 1.00 98.69 352 LEU A C 1
ATOM 2586 O O . LEU A 1 352 ? 17.353 0.172 -21.028 1.00 98.69 352 LEU A O 1
ATOM 2590 N N . PHE A 1 353 ? 16.156 -1.470 -21.977 1.00 98.81 353 PHE A N 1
ATOM 2591 C CA . PHE A 1 353 ? 17.185 -1.893 -22.915 1.00 98.81 353 PHE A CA 1
ATOM 2592 C C . PHE A 1 353 ? 16.789 -1.458 -24.314 1.00 98.81 353 PHE A C 1
ATOM 2594 O O . PHE A 1 353 ? 15.783 -1.935 -24.827 1.00 98.81 353 PHE A O 1
ATOM 2601 N N . PHE A 1 354 ? 17.592 -0.611 -24.938 1.00 98.75 354 PHE A N 1
ATOM 2602 C CA . PHE A 1 354 ? 17.464 -0.252 -26.339 1.00 98.75 354 PHE A CA 1
ATOM 2603 C C . PHE A 1 354 ? 18.456 -1.064 -27.164 1.00 98.75 354 PHE A C 1
ATOM 2605 O O . PHE A 1 354 ? 19.654 -1.106 -26.864 1.00 98.75 354 PHE A O 1
ATOM 2612 N N . HIS A 1 355 ? 17.976 -1.648 -28.258 1.00 98.62 355 HIS A N 1
ATOM 2613 C CA . HIS A 1 355 ? 18.866 -1.902 -29.380 1.00 98.62 355 HIS A CA 1
ATOM 2614 C C . HIS A 1 355 ? 19.270 -0.538 -29.950 1.00 98.62 355 HIS A C 1
ATOM 2616 O O . HIS A 1 355 ? 18.411 0.331 -30.113 1.00 98.62 355 HIS A O 1
ATOM 2622 N N . HIS A 1 356 ? 20.563 -0.333 -30.223 1.00 98.62 356 HIS A N 1
ATOM 2623 C CA . HIS A 1 356 ? 21.031 0.899 -30.860 1.00 98.62 356 HIS A CA 1
ATOM 2624 C C . HIS A 1 356 ? 20.164 1.293 -32.070 1.00 98.62 356 HIS A C 1
ATOM 2626 O O . HIS A 1 356 ? 19.554 0.439 -32.722 1.00 98.62 356 HIS A O 1
ATOM 2632 N N . ALA A 1 357 ? 20.138 2.586 -32.388 1.00 98.50 357 ALA A N 1
ATOM 2633 C CA . ALA A 1 357 ? 19.412 3.112 -33.537 1.00 98.50 357 ALA A CA 1
ATOM 2634 C C . ALA A 1 357 ? 19.906 2.488 -34.856 1.00 98.50 357 ALA A C 1
ATOM 2636 O O . ALA A 1 357 ? 20.963 1.844 -34.909 1.00 98.50 357 ALA A O 1
ATOM 2637 N N . THR A 1 358 ? 19.143 2.668 -35.931 1.00 98.44 358 THR A N 1
ATOM 2638 C CA . THR A 1 358 ? 19.438 2.113 -37.253 1.00 98.44 358 THR A CA 1
ATOM 2639 C C . THR A 1 358 ? 20.877 2.418 -37.670 1.00 98.44 358 THR A C 1
ATOM 2641 O O . THR A 1 358 ? 21.291 3.568 -37.802 1.00 98.44 358 THR A O 1
ATOM 2644 N N . ALA A 1 359 ? 21.650 1.357 -37.890 1.00 97.25 359 ALA A N 1
ATOM 2645 C CA . ALA A 1 359 ? 23.071 1.423 -38.188 1.00 97.25 359 ALA A CA 1
ATOM 2646 C C . ALA A 1 359 ? 23.380 0.452 -39.318 1.00 97.25 359 ALA A C 1
ATOM 2648 O O . ALA A 1 359 ? 23.781 -0.667 -39.066 1.00 97.25 359 ALA A O 1
ATOM 2649 N N . ASN A 1 360 ? 23.135 0.848 -40.559 1.00 95.88 360 ASN A N 1
ATOM 2650 C CA . ASN A 1 360 ? 23.435 0.076 -41.767 1.00 95.88 360 ASN A CA 1
ATOM 2651 C C . ASN A 1 360 ? 24.632 0.657 -42.543 1.00 95.88 360 ASN A C 1
ATOM 2653 O O . ASN A 1 360 ? 24.943 0.195 -43.639 1.00 95.88 360 ASN A O 1
ATOM 2657 N N . THR A 1 361 ? 25.304 1.673 -41.996 1.00 96.12 361 THR A N 1
ATOM 2658 C CA . THR A 1 361 ? 26.434 2.347 -42.639 1.00 96.12 361 THR A CA 1
ATOM 2659 C C . THR A 1 361 ? 27.717 1.568 -42.357 1.00 96.12 361 THR A C 1
ATOM 2661 O O . THR A 1 361 ? 28.095 1.396 -41.199 1.00 96.12 361 THR A O 1
ATOM 2664 N N . CYS A 1 362 ? 28.414 1.135 -43.410 1.00 96.44 362 CYS A N 1
ATOM 2665 C CA . CYS A 1 362 ? 29.629 0.312 -43.327 1.00 96.44 362 CYS A CA 1
ATOM 2666 C C . CYS A 1 362 ? 29.388 -1.059 -42.655 1.00 96.44 362 CYS A C 1
ATOM 2668 O O . CYS A 1 362 ? 28.257 -1.545 -42.624 1.00 96.44 362 CYS A O 1
ATOM 2670 N N . ALA A 1 363 ? 30.444 -1.725 -42.176 1.00 96.25 363 ALA A N 1
ATOM 2671 C CA . ALA A 1 363 ? 30.371 -3.065 -41.595 1.00 96.25 363 ALA A CA 1
ATOM 2672 C C . ALA A 1 363 ? 31.298 -3.207 -40.381 1.00 96.25 363 ALA A C 1
ATOM 2674 O O . ALA A 1 363 ? 32.293 -2.494 -40.260 1.00 96.25 363 ALA A O 1
ATOM 2675 N N . ASP A 1 364 ? 30.976 -4.151 -39.497 1.00 96.62 364 ASP A N 1
ATOM 2676 C CA . ASP A 1 364 ? 31.861 -4.535 -38.399 1.00 96.62 364 ASP A CA 1
ATOM 2677 C C . ASP A 1 364 ? 33.017 -5.395 -38.929 1.00 96.62 364 ASP A C 1
ATOM 2679 O O . ASP A 1 364 ? 32.792 -6.462 -39.505 1.00 96.62 364 ASP A O 1
ATOM 2683 N N . ALA A 1 365 ? 34.259 -4.965 -38.701 1.00 95.88 365 ALA A N 1
ATOM 2684 C CA . ALA A 1 365 ? 35.465 -5.702 -39.071 1.00 95.88 365 ALA A CA 1
ATOM 2685 C C . ALA A 1 365 ? 35.773 -6.818 -38.053 1.00 95.88 365 ALA A C 1
ATOM 2687 O O . ALA A 1 365 ? 36.824 -6.836 -37.414 1.00 95.88 365 ALA A O 1
ATOM 2688 N N . THR A 1 366 ? 34.849 -7.770 -37.885 1.00 94.38 366 THR A N 1
ATOM 2689 C CA . THR A 1 366 ? 34.958 -8.862 -36.893 1.00 94.38 366 THR A CA 1
ATOM 2690 C C . THR A 1 366 ? 36.179 -9.764 -37.104 1.00 94.38 366 THR A C 1
ATOM 2692 O O . THR A 1 366 ? 36.633 -10.424 -36.170 1.00 94.38 366 THR A O 1
ATOM 2695 N N . ASN A 1 367 ? 36.773 -9.747 -38.301 1.00 95.38 367 ASN A N 1
ATOM 2696 C CA . ASN A 1 367 ? 38.045 -10.399 -38.614 1.00 95.38 367 ASN A CA 1
ATOM 2697 C C . ASN A 1 367 ? 39.246 -9.799 -37.861 1.00 95.38 367 ASN A C 1
ATOM 2699 O O . ASN A 1 367 ? 40.284 -10.451 -37.780 1.00 95.38 367 ASN A O 1
ATOM 2703 N N . LEU A 1 368 ? 39.120 -8.588 -37.307 1.00 95.25 368 LEU A N 1
ATOM 2704 C CA . LEU A 1 368 ? 40.128 -7.987 -36.432 1.00 95.25 368 LEU A CA 1
ATOM 2705 C C . LEU A 1 368 ? 40.163 -8.632 -35.041 1.00 95.25 368 LEU A C 1
ATOM 2707 O O . LEU A 1 368 ? 41.092 -8.352 -34.289 1.00 95.25 368 LEU A O 1
ATOM 2711 N N . GLY A 1 369 ? 39.201 -9.497 -34.705 1.00 95.31 369 GLY A N 1
ATOM 2712 C CA . GLY A 1 369 ? 39.182 -10.257 -33.459 1.00 95.31 369 GLY A CA 1
ATOM 2713 C C . GLY A 1 369 ? 38.583 -9.516 -32.259 1.00 95.31 369 GLY A C 1
ATOM 2714 O O . GLY A 1 369 ? 38.023 -8.424 -32.369 1.00 95.31 369 GLY A O 1
ATOM 2715 N N . THR A 1 370 ? 38.681 -10.162 -31.101 1.00 96.50 370 THR A N 1
ATOM 2716 C CA . THR A 1 370 ? 38.239 -9.692 -29.786 1.00 96.50 370 THR A CA 1
ATOM 2717 C C . THR A 1 370 ? 39.235 -8.700 -29.181 1.00 96.50 370 THR A C 1
ATOM 2719 O O . THR A 1 370 ? 40.370 -8.556 -29.644 1.00 96.50 370 THR A O 1
ATOM 2722 N N . ALA A 1 371 ? 38.849 -8.038 -28.085 1.00 96.50 371 ALA A N 1
ATOM 2723 C CA . ALA A 1 371 ? 39.730 -7.098 -27.386 1.00 96.50 371 ALA A CA 1
ATOM 2724 C C . ALA A 1 371 ? 41.059 -7.732 -26.932 1.00 96.50 371 ALA A C 1
ATOM 2726 O O . ALA A 1 371 ? 42.071 -7.042 -26.852 1.00 96.50 371 ALA A O 1
ATOM 2727 N N . SER A 1 372 ? 41.074 -9.039 -26.647 1.00 96.38 372 SER A N 1
ATOM 2728 C CA . SER A 1 372 ? 42.256 -9.747 -26.146 1.00 96.38 372 SER A CA 1
ATOM 2729 C C . SER A 1 372 ? 43.209 -10.250 -27.234 1.00 96.38 372 SER A C 1
ATOM 2731 O O . SER A 1 372 ? 44.317 -10.659 -26.901 1.00 96.38 372 SER A O 1
ATOM 2733 N N . ASN A 1 373 ? 42.791 -10.296 -28.504 1.00 95.56 373 ASN A N 1
ATOM 2734 C CA . ASN A 1 373 ? 43.586 -10.894 -29.588 1.00 95.56 373 ASN A CA 1
ATOM 2735 C C . ASN A 1 373 ? 43.758 -9.993 -30.823 1.00 95.56 373 ASN A C 1
ATOM 273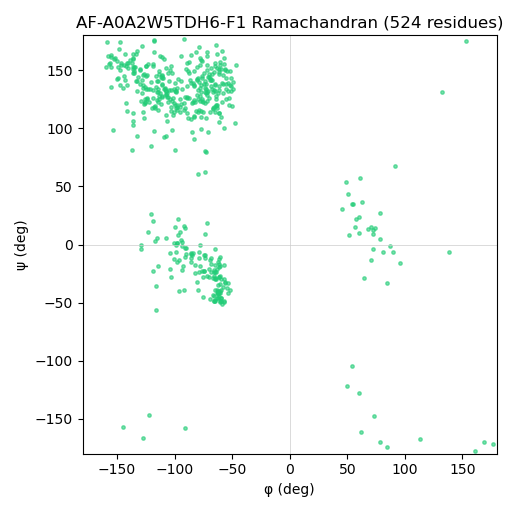7 O O . ASN A 1 373 ? 44.420 -10.397 -31.779 1.00 95.56 373 ASN A O 1
ATOM 2741 N N . THR A 1 374 ? 43.185 -8.788 -30.814 1.00 96.31 374 THR A N 1
ATOM 2742 C CA . THR A 1 374 ? 43.275 -7.857 -31.939 1.00 96.31 374 THR A CA 1
ATOM 2743 C C . THR A 1 374 ? 44.631 -7.154 -32.030 1.00 96.31 374 THR A C 1
ATOM 2745 O O . THR A 1 374 ? 45.226 -6.772 -31.024 1.00 96.31 374 THR A O 1
ATOM 2748 N N . THR A 1 375 ? 45.098 -6.902 -33.255 1.00 95.06 375 THR A N 1
ATOM 2749 C CA . THR A 1 375 ? 46.231 -6.001 -33.534 1.00 95.06 375 THR A CA 1
ATOM 2750 C C . THR A 1 375 ? 45.794 -4.549 -33.756 1.00 95.06 375 THR A C 1
ATOM 2752 O O . THR A 1 375 ? 46.642 -3.682 -33.955 1.00 95.06 375 THR A O 1
ATOM 2755 N N . SER A 1 376 ? 44.485 -4.268 -33.737 1.00 96.06 376 SER A N 1
ATOM 2756 C CA . SER A 1 376 ? 43.903 -2.927 -33.852 1.00 96.06 376 SER A CA 1
ATOM 2757 C C . SER A 1 376 ? 43.082 -2.628 -32.591 1.00 96.06 376 SER A C 1
ATOM 2759 O O . SER A 1 376 ? 41.875 -2.882 -32.552 1.00 96.06 376 SER A O 1
ATOM 2761 N N . PRO A 1 377 ? 43.725 -2.149 -31.510 1.00 96.38 377 PRO A N 1
ATOM 2762 C CA . PRO A 1 377 ? 43.035 -1.871 -30.257 1.00 96.38 377 PRO A CA 1
ATOM 2763 C C . PRO A 1 377 ? 41.857 -0.913 -30.461 1.00 96.38 377 PRO A C 1
ATOM 2765 O O . PRO A 1 377 ? 41.980 0.085 -31.168 1.00 96.38 377 PRO A O 1
ATOM 2768 N N . ASN A 1 378 ? 40.729 -1.199 -29.806 1.00 96.69 378 ASN A N 1
ATOM 2769 C CA . ASN A 1 378 ? 39.516 -0.375 -29.834 1.00 96.69 378 ASN A CA 1
ATOM 2770 C C . ASN A 1 378 ? 38.888 -0.178 -31.227 1.00 96.69 378 ASN A C 1
ATOM 2772 O O . ASN A 1 378 ? 38.148 0.785 -31.427 1.00 96.69 378 ASN A O 1
ATOM 2776 N N . TRP A 1 379 ? 39.125 -1.080 -32.188 1.00 97.06 379 TRP A N 1
ATOM 2777 C CA . TRP A 1 379 ? 38.565 -0.962 -33.542 1.00 97.06 379 TRP A CA 1
ATOM 2778 C C . TRP A 1 379 ? 37.032 -0.798 -33.555 1.00 97.06 379 TRP A C 1
ATOM 2780 O O . TRP A 1 379 ? 36.498 -0.074 -34.395 1.00 97.06 379 TRP A O 1
ATOM 2790 N N . TRP A 1 380 ? 36.316 -1.411 -32.607 1.00 97.75 380 TRP A N 1
ATOM 2791 C CA . TRP A 1 380 ? 34.854 -1.329 -32.490 1.00 97.75 380 TRP A CA 1
ATOM 2792 C C . TRP A 1 380 ? 34.359 0.020 -31.947 1.00 97.75 380 TRP A C 1
ATOM 2794 O O . TRP A 1 380 ? 33.221 0.418 -32.207 1.00 97.75 380 TRP A O 1
ATOM 2804 N N . LYS A 1 381 ? 35.223 0.745 -31.222 1.00 98.12 381 LYS A N 1
ATOM 2805 C CA . LYS A 1 381 ? 34.936 2.083 -30.682 1.00 98.12 381 LYS A CA 1
ATOM 2806 C C . LYS A 1 381 ? 35.069 3.181 -31.741 1.00 98.12 381 LYS A C 1
ATOM 2808 O O . LYS A 1 381 ? 34.672 4.317 -31.504 1.00 98.12 381 LYS A O 1
ATOM 2813 N N . SER A 1 382 ? 35.642 2.867 -32.906 1.00 96.88 382 SER A N 1
ATOM 2814 C CA . SER A 1 382 ? 35.849 3.835 -33.984 1.00 96.88 382 SER A CA 1
ATOM 2815 C C . SER A 1 382 ? 34.524 4.392 -34.507 1.00 96.88 382 SER A C 1
ATOM 2817 O O . SER A 1 382 ? 33.615 3.642 -34.864 1.00 96.88 382 SER A O 1
ATOM 2819 N N . CYS A 1 383 ? 34.458 5.719 -34.606 1.00 97.31 383 CYS A N 1
ATOM 2820 C CA . CYS A 1 383 ? 33.335 6.465 -35.177 1.00 97.31 383 CYS A CA 1
ATOM 2821 C C . CYS A 1 383 ? 33.579 6.915 -36.624 1.00 97.31 383 CYS A C 1
ATOM 2823 O O . CYS A 1 383 ? 32.903 7.814 -37.124 1.00 97.31 383 CYS A O 1
ATOM 2825 N N . VAL A 1 384 ? 34.582 6.346 -37.301 1.00 96.56 384 VAL A N 1
ATOM 2826 C CA . VAL A 1 384 ? 34.864 6.672 -38.702 1.00 96.56 384 VAL A CA 1
ATOM 2827 C C . VAL A 1 384 ? 33.698 6.192 -39.567 1.00 96.56 384 VAL A C 1
ATOM 2829 O O . VAL A 1 384 ? 33.409 5.000 -39.622 1.00 96.56 384 VAL A O 1
ATOM 2832 N N . ASN A 1 385 ? 33.036 7.123 -40.254 1.00 92.62 385 ASN A N 1
ATOM 2833 C CA . ASN A 1 385 ? 31.869 6.862 -41.104 1.00 92.62 385 ASN A CA 1
ATOM 2834 C C . ASN A 1 385 ? 32.202 6.726 -42.599 1.00 92.62 385 ASN A C 1
ATOM 2836 O O . ASN A 1 385 ? 31.312 6.480 -43.412 1.00 92.62 385 ASN A O 1
ATOM 2840 N N . THR A 1 386 ? 33.480 6.825 -42.967 1.00 95.31 386 THR A N 1
ATOM 2841 C CA . THR A 1 386 ? 33.960 6.545 -44.323 1.00 95.31 386 THR A CA 1
ATOM 2842 C C . THR A 1 386 ? 34.237 5.053 -44.472 1.00 95.31 386 THR A C 1
ATOM 2844 O O . THR A 1 386 ? 35.227 4.556 -43.945 1.00 95.31 386 THR A O 1
ATOM 2847 N N . CYS A 1 387 ? 33.410 4.320 -45.221 1.00 94.62 387 CYS A N 1
ATOM 2848 C CA . CYS A 1 387 ? 33.482 2.851 -45.236 1.00 94.62 387 CYS A CA 1
ATOM 2849 C C . CYS A 1 387 ? 34.801 2.248 -45.738 1.00 94.62 387 CYS A C 1
ATOM 2851 O O . CYS A 1 387 ? 35.093 1.105 -45.411 1.00 94.62 387 CYS A O 1
ATOM 2853 N N . ALA A 1 388 ? 35.620 3.001 -46.478 1.00 94.94 388 ALA A N 1
ATOM 2854 C CA . ALA A 1 388 ? 36.959 2.559 -46.872 1.00 94.94 388 ALA A CA 1
ATOM 2855 C C . ALA A 1 388 ? 37.930 2.407 -45.682 1.00 94.94 388 ALA A C 1
ATOM 2857 O O . ALA A 1 388 ? 38.910 1.674 -45.784 1.00 94.94 388 ALA A O 1
ATOM 2858 N N . SER A 1 389 ? 37.678 3.106 -44.574 1.00 93.75 389 SER A N 1
ATOM 2859 C CA . SER A 1 389 ? 38.527 3.124 -43.375 1.00 93.75 389 SER A CA 1
ATOM 2860 C C . SER A 1 389 ? 37.767 2.844 -42.075 1.00 93.75 389 SER A C 1
ATOM 2862 O O . SER A 1 389 ? 38.383 2.752 -41.014 1.00 93.75 389 SER A O 1
ATOM 2864 N N . ALA A 1 390 ? 36.442 2.703 -42.138 1.00 94.06 390 ALA A N 1
ATOM 2865 C CA . ALA A 1 390 ? 35.617 2.320 -41.006 1.00 94.06 390 ALA A CA 1
ATOM 2866 C C . ALA A 1 390 ? 35.927 0.881 -40.579 1.00 94.06 390 ALA A C 1
ATOM 2868 O O . ALA A 1 390 ? 35.927 -0.041 -41.392 1.00 94.06 390 ALA A O 1
ATOM 2869 N N . THR A 1 391 ? 36.147 0.690 -39.284 1.00 96.25 391 THR A N 1
ATOM 2870 C CA . THR A 1 391 ? 36.356 -0.631 -38.678 1.00 96.25 391 THR A CA 1
ATOM 2871 C C . THR A 1 391 ? 35.098 -1.168 -37.999 1.00 96.25 391 THR A C 1
ATOM 2873 O O . THR A 1 391 ? 35.038 -2.345 -37.664 1.00 96.25 391 THR A O 1
ATOM 2876 N N . ALA A 1 392 ? 34.085 -0.324 -37.807 1.00 96.88 392 ALA A N 1
ATOM 2877 C CA . ALA A 1 392 ? 32.816 -0.677 -37.188 1.00 96.88 392 ALA A CA 1
ATOM 2878 C C . ALA A 1 392 ? 31.647 -0.088 -37.978 1.00 96.88 392 ALA A C 1
ATOM 2880 O O . ALA A 1 392 ? 31.772 0.963 -38.614 1.00 96.88 392 ALA A O 1
ATOM 2881 N N . GLN A 1 393 ? 30.495 -0.743 -37.892 1.00 97.38 393 GLN A N 1
ATOM 2882 C CA . GLN A 1 393 ? 29.247 -0.246 -38.447 1.00 97.38 393 GLN A CA 1
ATOM 2883 C C . GLN A 1 393 ? 28.765 0.999 -37.685 1.00 97.38 393 GLN A C 1
ATOM 2885 O O . GLN A 1 393 ? 28.775 1.025 -36.449 1.00 97.38 393 GLN A O 1
ATOM 2890 N N . GLN A 1 394 ? 28.317 2.006 -38.436 1.00 98.00 394 GLN A N 1
ATOM 2891 C CA . GLN A 1 394 ? 27.898 3.323 -37.953 1.00 98.00 394 GLN A CA 1
ATOM 2892 C C . GLN A 1 394 ? 26.393 3.543 -38.140 1.00 98.00 394 GLN A C 1
ATOM 2894 O O . GLN A 1 394 ? 25.748 2.863 -38.944 1.00 98.00 394 GLN A O 1
ATOM 2899 N N . LEU A 1 395 ? 25.846 4.525 -37.416 1.00 98.38 395 LEU A N 1
ATOM 2900 C CA . LEU A 1 395 ? 24.460 4.973 -37.580 1.00 98.38 395 LEU A CA 1
ATOM 2901 C C . LEU A 1 395 ? 24.165 5.397 -39.033 1.00 98.38 395 LEU A C 1
ATOM 2903 O O . LEU A 1 395 ? 25.057 5.845 -39.762 1.00 98.38 395 LEU A O 1
ATOM 2907 N N . THR A 1 396 ? 22.910 5.248 -39.461 1.00 97.69 396 THR A N 1
ATOM 2908 C CA . THR A 1 396 ? 22.452 5.592 -40.816 1.00 97.69 396 THR A CA 1
ATOM 2909 C C . THR A 1 396 ? 21.397 6.691 -40.786 1.00 97.69 396 THR A C 1
ATOM 2911 O O . THR A 1 396 ? 20.204 6.406 -40.634 1.00 97.69 396 THR A O 1
ATOM 2914 N N . PRO A 1 397 ? 21.808 7.948 -41.010 1.00 96.06 397 PRO A N 1
ATOM 2915 C CA . PRO A 1 397 ? 20.885 9.022 -41.341 1.00 96.06 397 PRO A CA 1
ATOM 2916 C C . PRO A 1 397 ? 20.133 8.746 -42.657 1.00 96.06 397 PRO A C 1
ATOM 2918 O O . PRO A 1 397 ? 20.694 8.121 -43.562 1.00 96.06 397 PRO A O 1
ATOM 2921 N N . PRO A 1 398 ? 18.878 9.212 -42.802 1.00 96.38 398 PRO A N 1
ATOM 2922 C CA . PRO A 1 398 ? 18.084 9.936 -41.800 1.00 96.38 398 PRO A CA 1
ATOM 2923 C C . PRO A 1 398 ? 17.347 9.015 -40.808 1.00 96.38 398 PRO A C 1
ATOM 2925 O O . PRO A 1 398 ? 16.748 9.500 -39.852 1.00 96.38 398 PRO A O 1
ATOM 2928 N N . ALA A 1 399 ? 17.368 7.692 -41.019 1.00 97.00 399 ALA A N 1
ATOM 2929 C CA . ALA A 1 399 ? 16.590 6.745 -40.218 1.00 97.00 399 ALA A CA 1
ATOM 2930 C C . ALA A 1 399 ? 16.941 6.828 -38.726 1.00 97.00 399 ALA A C 1
ATOM 2932 O O . ALA A 1 399 ? 16.054 7.048 -37.906 1.00 97.00 399 ALA A O 1
ATOM 2933 N N . SER A 1 400 ? 18.232 6.761 -38.383 1.00 97.81 400 SER A N 1
ATOM 2934 C CA . SER A 1 400 ? 18.669 6.881 -36.989 1.00 97.81 400 SER A CA 1
ATOM 2935 C C . SER A 1 400 ? 18.278 8.220 -36.369 1.00 97.81 400 SER A C 1
ATOM 2937 O O . SER A 1 400 ? 17.855 8.257 -35.225 1.00 97.81 400 SER A O 1
ATOM 2939 N N . GLU A 1 401 ? 18.373 9.326 -37.108 1.00 97.00 401 GLU A N 1
ATOM 2940 C CA . GLU A 1 401 ? 18.058 10.661 -36.578 1.00 97.00 401 GLU A CA 1
ATOM 2941 C C . GLU A 1 401 ? 16.590 10.767 -36.154 1.00 97.00 401 GLU A C 1
ATOM 2943 O O . GLU A 1 401 ? 16.296 11.274 -35.073 1.00 97.00 401 GLU A O 1
ATOM 2948 N N . SER A 1 402 ? 15.671 10.218 -36.954 1.00 96.50 402 SER A N 1
ATOM 2949 C CA . SER A 1 402 ? 14.252 10.190 -36.594 1.00 96.50 402 SER A CA 1
ATOM 2950 C C . SER A 1 402 ? 13.983 9.358 -35.337 1.00 96.50 402 SER A C 1
ATOM 2952 O O . SER A 1 402 ? 13.147 9.744 -34.523 1.00 96.50 402 SER A O 1
ATOM 2954 N N . GLU A 1 403 ? 14.662 8.222 -35.170 1.00 97.56 403 GLU A N 1
ATOM 2955 C CA . GLU A 1 403 ? 14.503 7.354 -33.997 1.00 97.56 403 GLU A CA 1
ATOM 2956 C C . GLU A 1 403 ? 14.994 8.054 -32.723 1.00 97.56 403 GLU A C 1
ATOM 2958 O O . GLU A 1 403 ? 14.297 8.053 -31.707 1.00 97.56 403 GLU A O 1
ATOM 2963 N N . LEU A 1 404 ? 16.160 8.707 -32.802 1.00 97.69 404 LEU A N 1
ATOM 2964 C CA . LEU A 1 404 ? 16.747 9.466 -31.697 1.00 97.69 404 LEU A CA 1
ATOM 2965 C C . LEU A 1 404 ? 15.825 10.611 -31.260 1.00 97.69 404 LEU A C 1
ATOM 2967 O O . LEU A 1 404 ? 15.504 10.726 -30.077 1.00 97.69 404 LEU A O 1
ATOM 2971 N N . VAL A 1 405 ? 15.327 11.402 -32.219 1.00 96.06 405 VAL A N 1
ATOM 2972 C CA . VAL A 1 405 ? 14.413 12.527 -31.956 1.00 96.06 405 VAL A CA 1
ATOM 2973 C C . VAL A 1 405 ? 13.104 12.058 -31.324 1.00 96.06 405 VAL A C 1
ATOM 2975 O O . VAL A 1 405 ? 12.621 12.705 -30.393 1.00 96.06 405 VAL A O 1
ATOM 2978 N N . ASN A 1 406 ? 12.529 10.944 -31.786 1.00 96.38 406 ASN A N 1
ATOM 2979 C CA . ASN A 1 406 ? 11.279 10.419 -31.234 1.00 96.38 406 ASN A CA 1
ATOM 2980 C C . ASN A 1 406 ? 11.435 10.017 -29.761 1.00 96.38 406 ASN A C 1
ATOM 2982 O O . ASN A 1 406 ? 10.600 10.389 -28.933 1.00 96.38 406 ASN A O 1
ATOM 2986 N N . VAL A 1 407 ? 12.511 9.298 -29.422 1.00 97.25 407 VAL A N 1
ATOM 2987 C CA . VAL A 1 407 ? 12.789 8.886 -28.036 1.00 97.25 407 VAL A CA 1
ATOM 2988 C C . VAL A 1 407 ? 13.085 10.107 -27.164 1.00 97.25 407 VAL A C 1
ATOM 2990 O O . VAL A 1 407 ? 12.452 10.275 -26.121 1.00 97.25 407 VAL A O 1
ATOM 2993 N N . HIS A 1 408 ? 13.969 11.004 -27.611 1.00 96.75 408 HIS A N 1
ATOM 2994 C CA . HIS A 1 408 ? 14.307 12.225 -26.878 1.00 96.75 408 HIS A CA 1
ATOM 2995 C C . HIS A 1 408 ? 13.066 13.083 -26.593 1.00 96.75 408 HIS A C 1
ATOM 2997 O O . HIS A 1 408 ? 12.811 13.484 -25.454 1.00 96.75 408 HIS A O 1
ATOM 3003 N N . THR A 1 409 ? 12.248 13.330 -27.621 1.00 96.75 409 THR A N 1
ATOM 3004 C CA . THR A 1 409 ? 11.036 14.151 -27.507 1.00 96.75 409 THR A CA 1
ATOM 3005 C C . THR A 1 409 ? 10.032 13.514 -26.553 1.00 96.75 409 THR A C 1
ATOM 3007 O O . THR A 1 409 ? 9.450 14.211 -25.722 1.00 96.75 409 THR A O 1
ATOM 3010 N N . PHE A 1 410 ? 9.837 12.193 -26.615 1.00 97.56 410 PHE A N 1
ATOM 3011 C CA . PHE A 1 410 ? 8.932 11.504 -25.700 1.00 97.56 410 PHE A CA 1
ATOM 3012 C C . PHE A 1 410 ? 9.368 11.663 -24.238 1.00 97.56 410 PHE A C 1
ATOM 3014 O O . PHE A 1 410 ? 8.553 12.051 -23.400 1.00 97.56 410 PHE A O 1
ATOM 3021 N N . PHE A 1 411 ? 10.641 11.409 -23.922 1.00 97.81 411 PHE A N 1
ATOM 3022 C CA . PHE A 1 411 ? 11.132 11.500 -22.545 1.00 97.81 411 PHE A CA 1
ATOM 3023 C C . PHE A 1 411 ? 11.083 12.934 -22.008 1.00 97.81 411 PHE A C 1
ATOM 3025 O O . PHE A 1 411 ? 10.542 13.163 -20.922 1.00 97.81 411 PHE A O 1
ATOM 3032 N N . SER A 1 412 ? 11.588 13.897 -22.783 1.00 96.94 412 SER A N 1
ATOM 3033 C CA . SER A 1 412 ? 11.653 15.307 -22.382 1.00 96.94 412 SER A CA 1
ATOM 3034 C C . SER A 1 412 ? 10.263 15.929 -22.204 1.00 96.94 412 SER A C 1
ATOM 3036 O O . SER A 1 412 ? 9.984 16.517 -21.159 1.00 96.94 412 SER A O 1
ATOM 3038 N N . SER A 1 413 ? 9.348 15.740 -23.162 1.00 96.56 413 SER A N 1
ATOM 3039 C CA . SER A 1 413 ? 7.995 16.323 -23.100 1.00 96.56 413 SER A CA 1
ATOM 3040 C C . SER A 1 413 ? 7.111 15.729 -22.001 1.00 96.56 413 SER A C 1
ATOM 3042 O O . SER A 1 413 ? 6.183 16.392 -21.537 1.00 96.56 413 SER A O 1
ATOM 3044 N N . ASN A 1 414 ? 7.400 14.503 -21.551 1.00 96.06 414 ASN A N 1
ATOM 3045 C CA . ASN A 1 414 ? 6.627 13.826 -20.506 1.00 96.06 414 ASN A CA 1
ATOM 3046 C C . ASN A 1 414 ? 7.285 13.877 -19.120 1.00 96.06 414 ASN A C 1
ATOM 3048 O O . ASN A 1 414 ? 6.722 13.340 -18.161 1.00 96.06 414 ASN A O 1
ATOM 3052 N N . GLY A 1 415 ? 8.444 14.534 -18.995 1.00 96.00 415 GLY A N 1
ATOM 3053 C CA . GLY A 1 415 ? 9.179 14.646 -17.736 1.00 96.00 415 GLY A CA 1
ATOM 3054 C C . GLY A 1 415 ? 9.642 13.293 -17.196 1.00 96.00 415 GLY A C 1
ATOM 3055 O O . GLY A 1 415 ? 9.598 13.066 -15.989 1.00 96.00 415 GLY A O 1
ATOM 3056 N N . ILE A 1 416 ? 10.030 12.371 -18.080 1.00 97.38 416 ILE A N 1
ATOM 3057 C CA . ILE A 1 416 ? 10.512 11.044 -17.692 1.00 97.38 416 ILE A CA 1
ATOM 3058 C C . ILE A 1 416 ? 11.990 11.157 -17.331 1.00 97.38 416 ILE A C 1
ATOM 3060 O O . ILE A 1 416 ? 12.845 11.345 -18.196 1.00 97.38 416 ILE A O 1
ATOM 3064 N N . ALA A 1 417 ? 12.297 11.023 -16.045 1.00 97.56 417 ALA A N 1
ATOM 3065 C CA . ALA A 1 417 ? 13.663 11.125 -15.560 1.00 97.56 417 ALA A CA 1
ATOM 3066 C C . ALA A 1 417 ? 14.448 9.819 -15.772 1.00 97.56 417 ALA A C 1
ATOM 3068 O O . ALA A 1 417 ? 13.940 8.712 -15.564 1.00 97.56 417 ALA A O 1
ATOM 3069 N N . VAL A 1 418 ? 15.725 9.958 -16.123 1.00 98.44 418 VAL A N 1
ATOM 3070 C CA . VAL A 1 418 ? 16.704 8.869 -16.225 1.00 98.44 418 VAL A CA 1
ATOM 3071 C C . VAL A 1 418 ? 17.879 9.227 -15.324 1.00 98.44 418 VAL A C 1
ATOM 3073 O O . VAL A 1 418 ? 18.434 10.313 -15.450 1.00 98.44 418 VAL A O 1
ATOM 3076 N N . SER A 1 419 ? 18.247 8.351 -14.389 1.00 98.12 419 SER A N 1
ATOM 3077 C CA . SER A 1 419 ? 19.356 8.613 -13.458 1.00 98.12 419 SER A CA 1
ATOM 3078 C C . SER A 1 419 ? 20.693 8.081 -13.949 1.00 98.12 419 SER A C 1
ATOM 3080 O O . SER A 1 419 ? 21.726 8.438 -13.391 1.00 98.12 419 SER A O 1
ATOM 3082 N N . ARG A 1 420 ? 20.679 7.153 -14.909 1.00 98.25 420 ARG A N 1
ATOM 3083 C CA . ARG A 1 420 ? 21.878 6.451 -15.365 1.00 98.25 420 ARG A CA 1
ATOM 3084 C C . ARG A 1 420 ? 21.691 5.945 -16.787 1.00 98.25 420 ARG A C 1
ATOM 3086 O O . ARG A 1 420 ? 20.654 5.349 -17.090 1.00 98.25 420 ARG A O 1
ATOM 3093 N N . VAL A 1 421 ? 22.712 6.143 -17.612 1.00 98.62 421 VAL A N 1
ATOM 3094 C CA . VAL A 1 421 ? 22.776 5.620 -18.976 1.00 98.62 421 VAL A CA 1
ATOM 3095 C C . VAL A 1 421 ? 24.020 4.756 -19.104 1.00 98.62 421 VAL A C 1
ATOM 3097 O O . VAL A 1 421 ? 25.128 5.219 -18.844 1.00 98.62 421 VAL A O 1
ATOM 3100 N N . LEU A 1 422 ? 23.824 3.500 -19.493 1.00 98.62 422 LEU A N 1
ATOM 3101 C CA . LEU A 1 422 ? 24.894 2.572 -19.822 1.00 98.62 422 LEU A CA 1
ATOM 3102 C C . LEU A 1 422 ? 24.859 2.285 -21.317 1.00 98.62 422 LEU A C 1
ATOM 3104 O O . LEU A 1 422 ? 23.785 2.156 -21.904 1.00 98.62 422 LEU A O 1
ATOM 3108 N N . SER A 1 423 ? 26.021 2.128 -21.929 1.00 98.69 423 SER A N 1
ATOM 3109 C CA . SER A 1 423 ? 26.120 1.799 -23.344 1.00 98.69 423 SER A CA 1
ATOM 3110 C C . SER A 1 423 ? 27.163 0.720 -23.599 1.00 98.69 423 SER A C 1
ATOM 3112 O O . SER A 1 423 ? 28.162 0.593 -22.890 1.00 98.69 423 SER A O 1
ATOM 3114 N N . SER A 1 424 ? 26.927 -0.051 -24.656 1.00 98.62 424 SER A N 1
ATOM 3115 C CA . SER A 1 424 ? 27.981 -0.764 -25.369 1.00 98.62 424 SER A CA 1
ATOM 3116 C C . SER A 1 424 ? 29.068 0.212 -25.811 1.00 98.62 424 SER A C 1
ATOM 3118 O O . SER A 1 424 ? 28.794 1.364 -26.151 1.00 98.62 424 SER A O 1
ATOM 3120 N N . GLU A 1 425 ? 30.295 -0.287 -25.875 1.00 98.44 425 GLU A N 1
ATOM 3121 C CA . GLU A 1 425 ? 31.465 0.470 -26.319 1.00 98.44 425 GLU A CA 1
ATOM 3122 C C . GLU A 1 425 ? 31.509 0.699 -27.838 1.00 98.44 425 GLU A C 1
ATOM 3124 O O . GLU A 1 425 ? 32.367 1.429 -28.328 1.00 98.44 425 GLU A O 1
ATOM 3129 N N . PHE A 1 426 ? 30.624 0.069 -28.619 1.00 98.50 426 PHE A N 1
ATOM 3130 C CA . PHE A 1 426 ? 30.544 0.357 -30.053 1.00 98.50 426 PHE A CA 1
ATOM 3131 C C . PHE A 1 426 ? 30.088 1.793 -30.291 1.00 98.50 426 PHE A C 1
ATOM 3133 O O . PHE A 1 426 ? 29.088 2.231 -29.717 1.00 98.50 426 PHE A O 1
ATOM 3140 N N . CYS A 1 427 ? 30.732 2.480 -31.240 1.00 98.12 427 CYS A N 1
ATOM 3141 C CA . CYS A 1 427 ? 30.400 3.875 -31.535 1.00 98.12 427 CYS A CA 1
ATOM 3142 C C . CYS A 1 427 ? 28.904 4.076 -31.830 1.00 98.12 427 CYS A C 1
ATOM 3144 O O . CYS A 1 427 ? 28.297 5.003 -31.310 1.00 98.12 427 CYS A O 1
ATOM 3146 N N . ARG A 1 428 ? 28.260 3.184 -32.596 1.00 98.44 428 ARG A N 1
ATOM 3147 C CA . ARG A 1 428 ? 26.818 3.295 -32.891 1.00 98.44 428 ARG A CA 1
ATOM 3148 C C . ARG A 1 428 ? 25.919 3.248 -31.649 1.00 98.44 428 ARG A C 1
ATOM 3150 O O . ARG A 1 428 ? 24.894 3.924 -31.626 1.00 98.44 428 ARG A O 1
ATOM 3157 N N . ALA A 1 429 ? 26.291 2.483 -30.623 1.00 98.62 429 ALA A N 1
ATOM 3158 C CA . ALA A 1 429 ? 25.547 2.432 -29.369 1.00 98.62 429 ALA A CA 1
ATOM 3159 C C . ALA A 1 429 ? 25.802 3.698 -28.544 1.00 98.62 429 ALA A C 1
ATOM 3161 O O . ALA A 1 429 ? 24.841 4.346 -28.137 1.00 98.62 429 ALA A O 1
ATOM 3162 N N . MET A 1 430 ? 27.066 4.124 -28.430 1.00 98.44 430 MET A N 1
ATOM 3163 C CA . MET A 1 430 ? 27.431 5.385 -27.773 1.00 98.44 430 MET A CA 1
ATOM 3164 C C . MET A 1 430 ? 26.733 6.589 -28.413 1.00 98.44 430 MET A C 1
ATOM 3166 O O . MET A 1 430 ? 26.079 7.356 -27.720 1.00 98.44 430 MET A O 1
ATOM 3170 N N . LYS A 1 431 ? 26.766 6.711 -29.746 1.00 98.31 431 LYS A N 1
ATOM 3171 C CA . LYS A 1 431 ? 26.059 7.767 -30.488 1.00 98.31 431 LYS A CA 1
ATOM 3172 C C . LYS A 1 431 ? 24.547 7.687 -30.356 1.00 98.31 431 LYS A C 1
ATOM 3174 O O . LYS A 1 431 ? 23.891 8.721 -30.400 1.00 98.31 431 LYS A O 1
ATOM 3179 N N . THR A 1 432 ? 23.992 6.491 -30.169 1.00 98.62 432 THR A N 1
ATOM 3180 C CA . THR A 1 432 ? 22.567 6.354 -29.856 1.00 98.62 432 THR A CA 1
ATOM 3181 C C . THR A 1 432 ? 22.263 6.880 -28.453 1.00 98.62 432 THR A C 1
ATOM 3183 O O . THR A 1 432 ? 21.332 7.659 -28.294 1.00 98.62 432 THR A O 1
ATOM 3186 N N . ALA A 1 433 ? 23.058 6.506 -27.447 1.00 98.44 433 ALA A N 1
ATOM 3187 C CA . ALA A 1 433 ? 22.903 6.993 -26.078 1.00 98.44 433 ALA A CA 1
ATOM 3188 C C . ALA A 1 433 ? 23.069 8.522 -25.985 1.00 98.44 433 ALA A C 1
ATOM 3190 O O . ALA A 1 433 ? 22.237 9.184 -25.371 1.00 98.44 433 ALA A O 1
ATOM 3191 N N . GLU A 1 434 ? 24.088 9.078 -26.651 1.00 98.19 434 GLU A N 1
ATOM 3192 C CA . GLU A 1 434 ? 24.296 10.527 -26.786 1.00 98.19 434 GLU A CA 1
ATOM 3193 C C . GLU A 1 434 ? 23.110 11.197 -27.489 1.00 98.19 434 GLU A C 1
ATOM 3195 O O . GLU A 1 434 ? 22.618 12.218 -27.028 1.00 98.19 434 GLU A O 1
ATOM 3200 N N . GLY A 1 435 ? 22.634 10.619 -28.596 1.00 97.31 435 GLY A N 1
ATOM 3201 C CA . GLY A 1 435 ? 21.554 11.189 -29.399 1.00 97.31 435 GLY A CA 1
ATOM 3202 C C . GLY A 1 435 ? 20.174 11.117 -28.747 1.00 97.31 435 GLY A C 1
ATOM 3203 O O . GLY A 1 435 ? 19.329 11.958 -29.039 1.00 97.31 435 GLY A O 1
ATOM 3204 N N . PHE A 1 436 ? 19.932 10.146 -27.860 1.00 97.19 436 PHE A N 1
ATOM 3205 C CA . PHE A 1 436 ? 18.739 10.168 -27.015 1.00 97.19 436 PHE A CA 1
ATOM 3206 C C . PHE A 1 436 ? 18.778 11.326 -26.010 1.00 97.19 436 PHE A C 1
ATOM 3208 O O . PHE A 1 436 ? 17.714 11.811 -25.624 1.00 97.19 436 PHE A O 1
ATOM 3215 N N . ASP A 1 437 ? 19.980 11.758 -25.603 1.00 97.25 437 ASP A N 1
ATOM 3216 C CA . ASP A 1 437 ? 20.211 12.868 -24.672 1.00 97.25 437 ASP A CA 1
ATOM 3217 C C . ASP A 1 437 ? 19.335 12.739 -23.412 1.00 97.25 437 ASP A C 1
ATOM 3219 O O . ASP A 1 437 ? 18.513 13.595 -23.078 1.00 97.25 437 ASP A O 1
ATOM 3223 N N . LEU A 1 438 ? 19.433 11.573 -22.761 1.00 94.06 438 LEU A N 1
ATOM 3224 C CA . LEU A 1 438 ? 18.642 11.223 -21.581 1.00 94.06 438 LEU A CA 1
ATOM 3225 C C . LEU A 1 438 ? 19.513 11.249 -20.328 1.00 94.06 438 LEU A C 1
ATOM 3227 O O . LEU A 1 438 ? 20.545 10.590 -20.269 1.00 94.06 438 LEU A O 1
ATOM 3231 N N . GLY A 1 439 ? 19.032 11.896 -19.268 1.00 88.75 439 GLY A N 1
ATOM 3232 C CA . GLY A 1 439 ? 19.648 11.795 -17.944 1.00 88.75 439 GLY A CA 1
ATOM 3233 C C . GLY A 1 439 ? 20.977 12.555 -17.804 1.00 88.75 439 GLY A C 1
ATOM 3234 O O . GLY A 1 439 ? 21.117 13.641 -18.364 1.00 88.75 439 GLY A O 1
ATOM 3235 N N . PRO A 1 440 ? 21.926 12.064 -16.980 1.00 88.19 440 PRO A N 1
ATOM 3236 C CA . PRO A 1 440 ? 23.203 12.738 -16.755 1.00 88.19 440 PRO A CA 1
ATOM 3237 C C . PRO A 1 440 ? 24.071 12.800 -18.021 1.00 88.19 440 PRO A C 1
ATOM 3239 O O . PRO A 1 440 ? 24.021 11.884 -18.836 1.00 88.19 440 PRO A O 1
ATOM 3242 N N . PRO A 1 441 ? 24.971 13.795 -18.135 1.00 82.12 441 PRO A N 1
ATOM 3243 C CA . PRO A 1 441 ? 25.851 13.935 -19.300 1.00 82.12 441 PRO A CA 1
ATOM 3244 C C . PRO A 1 441 ? 26.902 12.820 -19.418 1.00 82.12 441 PRO A C 1
ATOM 3246 O O . PRO A 1 441 ? 27.594 12.725 -20.428 1.00 82.12 441 PRO A O 1
ATOM 3249 N N . VAL A 1 442 ? 27.073 12.003 -18.375 1.00 93.88 442 VAL A N 1
ATOM 3250 C CA . VAL A 1 442 ? 28.045 10.909 -18.357 1.00 93.88 442 VAL A CA 1
ATOM 3251 C C . VAL A 1 442 ? 27.348 9.614 -18.756 1.00 93.88 442 VAL A C 1
ATOM 3253 O O . VAL A 1 442 ? 26.510 9.102 -18.015 1.00 93.88 442 VAL A O 1
ATOM 3256 N N . ILE A 1 443 ? 27.739 9.078 -19.910 1.00 97.69 443 ILE A N 1
ATOM 3257 C CA . ILE A 1 443 ? 27.357 7.742 -20.371 1.00 97.69 443 ILE A CA 1
ATOM 3258 C C . ILE A 1 443 ? 28.419 6.753 -19.893 1.00 97.69 443 ILE A C 1
ATOM 3260 O O . ILE A 1 443 ? 29.613 6.943 -20.125 1.00 97.69 443 ILE A O 1
ATOM 3264 N N . GLU A 1 444 ? 27.986 5.692 -19.221 1.00 98.12 444 GLU A N 1
ATOM 3265 C CA . GLU A 1 444 ? 28.873 4.651 -18.712 1.00 98.12 444 GLU A CA 1
ATOM 3266 C C . GLU A 1 444 ? 29.049 3.533 -19.747 1.00 98.12 444 GLU A C 1
ATOM 3268 O O . GLU A 1 444 ? 28.100 2.829 -20.097 1.00 98.12 444 GLU A O 1
ATOM 3273 N N . GLU A 1 445 ? 30.273 3.328 -20.225 1.00 98.06 445 GLU A N 1
ATOM 3274 C CA . GLU A 1 445 ? 30.605 2.188 -21.083 1.00 98.06 445 GLU A CA 1
ATOM 3275 C C . GLU A 1 445 ? 30.668 0.884 -20.274 1.00 98.06 445 GLU A C 1
ATOM 3277 O O . GLU A 1 445 ? 31.230 0.840 -19.177 1.00 98.06 445 GLU A O 1
ATOM 3282 N N . THR A 1 446 ? 30.130 -0.211 -20.819 1.00 98.00 446 THR A N 1
ATOM 3283 C CA . THR A 1 446 ? 30.221 -1.531 -20.183 1.00 98.00 446 THR A CA 1
ATOM 3284 C C . THR A 1 446 ? 30.349 -2.675 -21.183 1.00 98.00 446 THR A C 1
ATOM 3286 O O . THR A 1 446 ? 29.578 -2.804 -22.135 1.00 98.00 446 THR A O 1
ATOM 3289 N N . GLN A 1 447 ? 31.282 -3.584 -20.894 1.00 97.75 447 GLN A N 1
ATOM 3290 C CA . GLN A 1 447 ? 31.544 -4.783 -21.695 1.00 97.75 447 GLN A CA 1
ATOM 3291 C C . GLN A 1 447 ? 30.334 -5.721 -21.763 1.00 97.75 447 GLN A C 1
ATOM 3293 O O . GLN A 1 447 ? 30.151 -6.417 -22.756 1.00 97.75 447 GLN A O 1
ATOM 3298 N N . ALA A 1 448 ? 29.478 -5.711 -20.736 1.00 97.25 448 ALA A N 1
ATOM 3299 C CA . ALA A 1 448 ? 28.284 -6.554 -20.665 1.00 97.25 448 ALA A CA 1
ATOM 3300 C C . ALA A 1 448 ? 27.255 -6.241 -21.766 1.00 97.25 448 ALA A C 1
ATOM 3302 O O . ALA A 1 448 ? 26.445 -7.101 -22.109 1.00 97.25 448 ALA A O 1
ATOM 3303 N N . LEU A 1 449 ? 27.285 -5.025 -22.324 1.00 98.00 449 LEU A N 1
ATOM 3304 C CA . LEU A 1 449 ? 26.437 -4.615 -23.446 1.00 98.00 449 LEU A CA 1
ATOM 3305 C C . LEU A 1 449 ? 27.170 -4.708 -24.796 1.00 98.00 449 LEU A C 1
ATOM 3307 O O . LEU A 1 449 ? 26.512 -4.684 -25.838 1.00 98.00 449 LEU A O 1
ATOM 3311 N N . THR A 1 450 ? 28.503 -4.831 -24.793 1.00 97.81 450 THR A N 1
ATOM 3312 C CA . THR A 1 450 ? 29.356 -4.814 -25.989 1.00 97.81 450 THR A CA 1
ATOM 3313 C C . THR A 1 450 ? 29.287 -6.139 -26.757 1.00 97.81 450 THR A C 1
ATOM 3315 O O . THR A 1 450 ? 29.574 -7.208 -26.225 1.00 97.81 450 THR A O 1
ATOM 3318 N N . TYR A 1 451 ? 28.920 -6.071 -28.038 1.00 95.44 451 TYR A N 1
ATOM 3319 C CA . TYR A 1 451 ? 28.756 -7.235 -28.917 1.00 95.44 451 TYR A CA 1
ATOM 3320 C C . TYR A 1 451 ? 30.092 -7.857 -29.334 1.00 95.44 451 TYR A C 1
ATOM 3322 O O . TYR A 1 451 ? 30.969 -7.128 -29.785 1.00 95.44 451 TYR A O 1
ATOM 3330 N N . PHE A 1 452 ? 30.220 -9.191 -29.277 1.00 92.44 452 PHE A N 1
ATOM 3331 C CA . PHE A 1 452 ? 31.291 -10.010 -29.880 1.00 92.44 452 PHE A CA 1
ATOM 3332 C C . PHE A 1 452 ? 32.726 -9.801 -29.351 1.00 92.44 452 PHE A C 1
ATOM 3334 O O . PHE A 1 452 ? 33.530 -10.728 -29.370 1.00 92.44 452 PHE A O 1
ATOM 3341 N N . VAL A 1 453 ? 33.071 -8.609 -28.866 1.00 95.88 453 VAL A N 1
ATOM 3342 C CA . VAL A 1 453 ? 34.442 -8.192 -28.534 1.00 95.88 453 VAL A CA 1
ATOM 3343 C C . VAL A 1 453 ? 34.967 -8.825 -27.238 1.00 95.88 453 VAL A C 1
ATOM 3345 O O . VAL A 1 453 ? 36.182 -8.938 -27.070 1.00 95.88 453 VAL A O 1
ATOM 3348 N N . TYR A 1 454 ? 34.076 -9.251 -26.341 1.00 96.00 454 TYR A N 1
ATOM 3349 C CA . TYR A 1 454 ? 34.408 -9.841 -25.038 1.00 96.00 454 TYR A CA 1
ATOM 3350 C C . TYR A 1 454 ? 33.818 -11.255 -24.897 1.00 96.00 454 TYR A C 1
ATOM 3352 O O . TYR A 1 454 ? 33.747 -12.009 -25.867 1.00 96.00 454 TYR A O 1
ATOM 3360 N N . ALA A 1 455 ? 33.424 -11.648 -23.683 1.00 93.38 455 ALA A N 1
ATOM 3361 C CA . ALA A 1 455 ? 32.859 -12.958 -23.381 1.00 93.38 455 ALA A CA 1
ATOM 3362 C C . ALA A 1 455 ? 31.423 -13.103 -23.922 1.00 93.38 455 ALA A C 1
ATOM 3364 O O . ALA A 1 455 ? 30.438 -13.006 -23.195 1.00 93.38 455 ALA A O 1
ATOM 3365 N N . GLU A 1 456 ? 31.293 -13.376 -25.221 1.00 93.69 456 GLU A N 1
ATOM 3366 C CA . GLU A 1 456 ? 29.987 -13.476 -25.886 1.00 93.69 456 GLU A CA 1
ATOM 3367 C C . GLU A 1 456 ? 29.094 -14.593 -25.307 1.00 93.69 456 GLU A C 1
ATOM 3369 O O . GLU A 1 456 ? 27.870 -14.472 -25.322 1.00 93.69 456 GLU A O 1
ATOM 3374 N N . ALA A 1 457 ? 29.691 -15.655 -24.753 1.00 94.50 457 ALA A N 1
ATOM 3375 C CA . ALA A 1 457 ? 28.958 -16.766 -24.144 1.00 94.50 457 ALA A CA 1
ATOM 3376 C C . ALA A 1 457 ? 28.153 -16.357 -22.894 1.00 94.50 457 ALA A C 1
ATOM 3378 O O . ALA A 1 457 ? 27.109 -16.949 -22.631 1.00 94.50 457 ALA A O 1
ATOM 3379 N N . THR A 1 458 ? 28.604 -15.347 -22.137 1.00 96.06 458 THR A N 1
ATOM 3380 C CA . THR A 1 458 ? 27.924 -14.867 -20.916 1.00 96.06 458 THR A CA 1
ATOM 3381 C C . THR A 1 458 ? 27.172 -13.555 -21.123 1.00 96.06 458 THR A C 1
ATOM 3383 O O . THR A 1 458 ? 26.389 -13.164 -20.258 1.00 96.06 458 THR A O 1
ATOM 3386 N N . ARG A 1 459 ? 27.308 -12.906 -22.290 1.00 96.25 459 ARG A N 1
ATOM 3387 C CA . ARG A 1 459 ? 26.768 -11.561 -22.559 1.00 96.25 459 ARG A CA 1
ATOM 3388 C C . ARG A 1 459 ? 25.279 -11.407 -22.239 1.00 96.25 459 ARG A C 1
ATOM 3390 O O . ARG A 1 459 ? 24.877 -10.374 -21.711 1.00 96.25 459 ARG A O 1
ATOM 3397 N N . CYS A 1 460 ? 24.452 -12.417 -22.522 1.00 96.75 460 CYS A N 1
ATOM 3398 C CA . CYS A 1 460 ? 23.029 -12.367 -22.165 1.00 96.75 460 CYS A CA 1
ATOM 3399 C C . CYS A 1 460 ? 22.824 -12.328 -20.642 1.00 96.75 460 CYS A C 1
ATOM 3401 O O . CYS A 1 460 ? 22.104 -11.466 -20.142 1.00 96.75 460 CYS A O 1
ATOM 3403 N N . GLN A 1 461 ? 23.481 -13.223 -19.899 1.00 96.94 461 GLN A N 1
ATOM 3404 C CA . GLN A 1 461 ? 23.401 -13.264 -18.438 1.00 96.94 461 GLN A CA 1
ATOM 3405 C C . GLN A 1 461 ? 23.904 -11.953 -17.820 1.00 96.94 461 GLN A C 1
ATOM 3407 O O . GLN A 1 461 ? 23.270 -11.417 -16.908 1.00 96.94 461 GLN A O 1
ATOM 3412 N N . ASP A 1 462 ? 24.999 -11.412 -18.349 1.00 97.12 462 ASP A N 1
ATOM 3413 C CA . ASP A 1 462 ? 25.583 -10.158 -17.881 1.00 97.12 462 ASP A CA 1
ATOM 3414 C C . ASP A 1 462 ? 24.645 -8.973 -18.173 1.00 97.12 462 ASP A C 1
ATOM 3416 O O . ASP A 1 462 ? 24.368 -8.165 -17.285 1.00 97.12 462 ASP A O 1
ATOM 3420 N N . THR A 1 463 ? 24.050 -8.918 -19.373 1.00 97.44 463 THR A N 1
ATOM 3421 C CA . THR A 1 463 ? 23.028 -7.913 -19.722 1.00 97.44 463 THR A CA 1
ATOM 3422 C C . THR A 1 463 ? 21.816 -8.007 -18.790 1.00 97.44 463 THR A C 1
ATOM 3424 O O . THR A 1 463 ? 21.379 -6.997 -18.241 1.00 97.44 463 THR A O 1
ATOM 3427 N N . VAL A 1 464 ? 21.270 -9.208 -18.572 1.00 97.19 464 VAL A N 1
ATOM 3428 C CA . VAL A 1 464 ? 20.110 -9.420 -17.687 1.00 97.19 464 VAL A CA 1
ATOM 3429 C C . VAL A 1 464 ? 20.431 -9.035 -16.242 1.00 97.19 464 VAL A C 1
ATOM 3431 O O . VAL A 1 464 ? 19.577 -8.471 -15.557 1.00 97.19 464 VAL A O 1
ATOM 3434 N N . SER A 1 465 ? 21.666 -9.263 -15.792 1.00 96.81 465 SER A N 1
ATOM 3435 C CA . SER A 1 465 ? 22.122 -8.840 -14.464 1.00 96.81 465 SER A CA 1
ATOM 3436 C C . SER A 1 465 ? 22.084 -7.317 -14.316 1.00 96.81 465 SER A C 1
ATOM 3438 O O . SER A 1 465 ? 21.607 -6.817 -13.297 1.00 96.81 465 SER A O 1
ATOM 3440 N N . LEU A 1 466 ? 22.486 -6.569 -15.351 1.00 97.62 466 LEU A N 1
ATOM 3441 C CA . LEU A 1 466 ? 22.342 -5.110 -15.360 1.00 97.62 466 LEU A CA 1
ATOM 3442 C C . LEU A 1 466 ? 20.870 -4.682 -15.290 1.00 97.62 466 LEU A C 1
ATOM 3444 O O . LEU A 1 466 ? 20.541 -3.727 -14.588 1.00 97.62 466 LEU A O 1
ATOM 3448 N N . LEU A 1 467 ? 19.966 -5.379 -15.990 1.00 98.19 467 LEU A N 1
ATOM 3449 C CA . LEU A 1 467 ? 18.531 -5.052 -16.001 1.00 98.19 467 LEU A CA 1
ATOM 3450 C C . LEU A 1 467 ? 17.859 -5.195 -14.626 1.00 98.19 467 LEU A C 1
ATOM 3452 O O . LEU A 1 467 ? 16.814 -4.588 -14.396 1.00 98.19 467 LEU A O 1
ATOM 3456 N N . GLY A 1 468 ? 18.456 -5.962 -13.710 1.00 96.94 468 GLY A N 1
ATOM 3457 C CA . GLY A 1 468 ? 18.004 -6.103 -12.325 1.00 96.94 468 GLY A CA 1
ATOM 3458 C C . GLY A 1 468 ? 18.398 -4.949 -11.393 1.00 96.94 468 GLY A C 1
ATOM 3459 O O . GLY A 1 468 ? 17.949 -4.931 -10.245 1.00 96.94 468 GLY A O 1
ATOM 3460 N N . ALA A 1 469 ? 19.215 -3.990 -11.843 1.00 96.44 469 ALA A N 1
ATOM 3461 C CA . ALA A 1 469 ? 19.604 -2.840 -11.029 1.00 96.44 469 ALA A CA 1
ATOM 3462 C C . ALA A 1 469 ? 18.395 -1.941 -10.725 1.00 96.44 469 ALA A C 1
ATOM 3464 O O . ALA A 1 469 ? 17.630 -1.593 -11.621 1.00 96.44 469 ALA A O 1
ATOM 3465 N N . GLN A 1 470 ? 18.230 -1.547 -9.459 1.00 96.75 470 GLN A N 1
ATOM 3466 C CA . GLN A 1 470 ? 17.172 -0.622 -9.044 1.00 96.75 470 GLN A CA 1
ATOM 3467 C C . GLN A 1 470 ? 17.570 0.824 -9.401 1.00 96.75 470 GLN A C 1
ATOM 3469 O O . GLN A 1 470 ? 18.627 1.276 -8.952 1.00 96.75 470 GLN A O 1
ATOM 3474 N N . PRO A 1 471 ? 16.754 1.564 -10.177 1.00 97.00 471 PRO A N 1
ATOM 3475 C CA . PRO A 1 471 ? 16.961 2.990 -10.414 1.00 97.00 471 PRO A CA 1
ATOM 3476 C C . PRO A 1 471 ? 16.853 3.814 -9.130 1.00 97.00 471 PRO A C 1
ATOM 3478 O O . PRO A 1 471 ? 16.266 3.369 -8.140 1.00 97.00 471 PRO A O 1
ATOM 3481 N N . GLN A 1 472 ? 17.342 5.056 -9.169 1.00 96.62 472 GLN A N 1
ATOM 3482 C CA . GLN A 1 472 ? 17.032 6.009 -8.102 1.00 96.62 472 GLN A CA 1
ATOM 3483 C C . GLN A 1 472 ? 15.510 6.254 -8.045 1.00 96.62 472 GLN A C 1
ATOM 3485 O O . GLN A 1 472 ? 14.854 6.229 -9.096 1.00 96.62 472 GLN A O 1
ATOM 3490 N N . PRO A 1 473 ? 14.920 6.501 -6.860 1.00 95.56 473 PRO A N 1
ATOM 3491 C CA . PRO A 1 473 ? 13.489 6.780 -6.743 1.00 95.56 473 PRO A CA 1
ATOM 3492 C C . PRO A 1 473 ? 13.035 7.884 -7.710 1.00 95.56 473 PRO A C 1
ATOM 3494 O O . PRO A 1 473 ? 13.680 8.923 -7.810 1.00 95.56 473 PRO A O 1
ATOM 3497 N N . GLY A 1 474 ? 11.936 7.651 -8.435 1.00 96.25 474 GLY A N 1
ATOM 3498 C CA . GLY A 1 474 ? 11.405 8.607 -9.416 1.00 96.25 474 GLY A CA 1
ATOM 3499 C C . GLY A 1 474 ? 12.138 8.648 -10.763 1.00 96.25 474 GLY A C 1
ATOM 3500 O O . GLY A 1 474 ? 11.807 9.477 -11.602 1.00 96.25 474 GLY A O 1
ATOM 3501 N N . THR A 1 475 ? 13.127 7.779 -10.997 1.00 97.81 475 THR A N 1
ATOM 3502 C CA . THR A 1 475 ? 13.931 7.771 -12.234 1.00 97.81 475 THR A CA 1
ATOM 3503 C C . THR A 1 475 ? 13.984 6.391 -12.881 1.00 97.81 475 THR A C 1
ATOM 3505 O O . THR A 1 475 ? 13.566 5.400 -12.285 1.00 97.81 475 THR A O 1
ATOM 3508 N N . ASN A 1 476 ? 14.519 6.309 -14.095 1.00 98.50 476 ASN A N 1
ATOM 3509 C CA . ASN A 1 476 ? 14.760 5.062 -14.819 1.00 98.50 476 ASN A CA 1
ATOM 3510 C C . ASN A 1 476 ? 16.258 4.862 -15.099 1.00 98.50 476 ASN A C 1
ATOM 3512 O O . ASN A 1 476 ? 17.051 5.801 -15.005 1.00 98.50 476 ASN A O 1
ATOM 3516 N N . ILE A 1 477 ? 16.640 3.643 -15.475 1.00 98.56 477 ILE A N 1
ATOM 3517 C CA . ILE A 1 477 ? 17.968 3.336 -16.024 1.00 98.56 477 ILE A CA 1
ATOM 3518 C C . ILE A 1 477 ? 17.809 2.982 -17.505 1.00 98.56 477 ILE A C 1
ATOM 3520 O O . ILE A 1 477 ? 16.896 2.242 -17.871 1.00 98.56 477 ILE A O 1
ATOM 3524 N N . VAL A 1 478 ? 18.698 3.494 -18.354 1.00 98.69 478 VAL A N 1
ATOM 3525 C CA . VAL A 1 478 ? 18.718 3.205 -19.794 1.00 98.69 478 VAL A CA 1
ATOM 3526 C C . VAL A 1 478 ? 19.992 2.450 -20.147 1.00 98.69 478 VAL A C 1
ATOM 3528 O O . VAL A 1 478 ? 21.084 2.866 -19.777 1.00 98.69 478 VAL A O 1
ATOM 3531 N N . HIS A 1 479 ? 19.855 1.350 -20.879 1.00 98.75 479 HIS A N 1
ATOM 3532 C CA . HIS A 1 479 ? 20.948 0.597 -21.483 1.00 98.75 479 HIS A CA 1
ATOM 3533 C C . HIS A 1 479 ? 20.833 0.685 -23.000 1.00 98.75 479 HIS A C 1
ATOM 3535 O O . HIS A 1 479 ? 19.755 0.444 -23.540 1.00 98.75 479 HIS A O 1
ATOM 3541 N N . VAL A 1 480 ? 21.934 0.955 -23.692 1.00 98.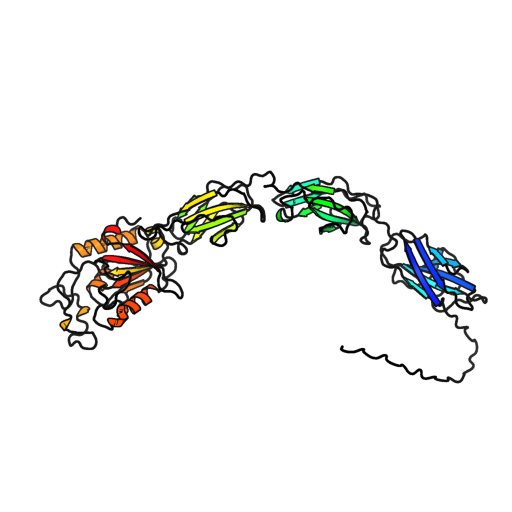75 480 VAL A N 1
ATOM 3542 C CA . VAL A 1 480 ? 21.999 0.910 -25.156 1.00 98.75 480 VAL A CA 1
ATOM 3543 C C . VAL A 1 480 ? 22.984 -0.168 -25.576 1.00 98.75 480 VAL A C 1
ATOM 3545 O O . VAL A 1 480 ? 24.168 -0.111 -25.253 1.00 98.75 480 VAL A O 1
ATOM 3548 N N . GLY A 1 481 ? 22.500 -1.183 -26.281 1.00 98.31 481 GLY A N 1
ATOM 3549 C CA . GLY A 1 481 ? 23.296 -2.359 -26.605 1.00 98.31 481 GLY A CA 1
ATOM 3550 C C . GLY A 1 481 ? 22.978 -2.949 -27.969 1.00 98.31 481 GLY A C 1
ATOM 3551 O O . GLY A 1 481 ? 22.474 -2.286 -28.879 1.00 98.31 481 GLY A O 1
ATOM 3552 N N . HIS A 1 482 ? 23.304 -4.229 -28.100 1.00 97.88 482 HIS A N 1
ATOM 3553 C CA . HIS A 1 482 ? 23.125 -5.006 -29.320 1.00 97.88 482 HIS A CA 1
ATOM 3554 C C . HIS A 1 482 ? 22.303 -6.255 -29.047 1.00 97.88 482 HIS A C 1
ATOM 3556 O O . HIS A 1 482 ? 22.364 -6.827 -27.959 1.00 97.88 482 HIS A O 1
ATOM 3562 N N . THR A 1 483 ? 21.623 -6.736 -30.078 1.00 95.56 483 THR A N 1
ATOM 3563 C CA . THR A 1 483 ? 20.940 -8.032 -30.061 1.00 95.56 483 THR A CA 1
ATOM 3564 C C . THR A 1 483 ? 21.862 -9.146 -30.577 1.00 95.56 483 THR A C 1
ATOM 3566 O O . THR A 1 483 ? 23.088 -9.003 -30.542 1.00 95.56 483 THR A O 1
ATOM 3569 N N . ARG A 1 484 ? 21.288 -10.265 -31.047 1.00 91.69 484 ARG A N 1
ATOM 3570 C CA . ARG A 1 484 ? 22.003 -11.418 -31.627 1.00 91.69 484 ARG A CA 1
ATOM 3571 C C . ARG A 1 484 ? 22.956 -12.072 -30.634 1.00 91.69 484 ARG A C 1
ATOM 3573 O O . ARG A 1 484 ? 24.160 -12.161 -30.867 1.00 91.69 484 ARG A O 1
ATOM 3580 N N . TYR A 1 485 ? 22.406 -12.499 -29.508 1.00 93.81 485 TYR A N 1
ATOM 3581 C CA . TYR A 1 485 ? 23.163 -13.253 -28.520 1.00 93.81 485 TYR A CA 1
ATOM 3582 C C . TYR A 1 485 ? 23.462 -14.663 -29.053 1.00 93.81 485 TYR A C 1
ATOM 3584 O O . TYR A 1 485 ? 22.648 -15.260 -29.755 1.00 93.81 485 TYR A O 1
ATOM 3592 N N . THR A 1 486 ? 24.636 -15.210 -28.726 1.00 91.88 486 THR A N 1
ATOM 3593 C CA . THR A 1 486 ? 24.989 -16.598 -29.103 1.00 91.88 486 THR A CA 1
ATOM 3594 C C . THR A 1 486 ? 24.098 -17.639 -28.428 1.00 91.88 486 THR A C 1
ATOM 3596 O O . THR A 1 486 ? 23.852 -18.705 -28.988 1.00 91.88 486 THR A O 1
ATOM 3599 N N . THR A 1 487 ? 23.596 -17.315 -27.237 1.00 90.75 487 THR A N 1
ATOM 3600 C CA . THR A 1 487 ? 22.559 -18.064 -26.523 1.00 90.75 487 THR A CA 1
ATOM 3601 C C . THR A 1 487 ? 21.286 -17.234 -26.509 1.00 90.75 487 THR A C 1
ATOM 3603 O O . THR A 1 487 ? 21.360 -16.033 -26.256 1.00 90.75 487 THR A O 1
ATOM 3606 N N . ALA A 1 488 ? 20.133 -17.870 -26.741 1.00 94.44 488 ALA A N 1
ATOM 3607 C CA . ALA A 1 488 ? 18.849 -17.180 -26.789 1.00 94.44 488 ALA A CA 1
ATOM 3608 C C . ALA A 1 488 ? 18.615 -16.325 -25.528 1.00 94.44 488 ALA A C 1
ATOM 3610 O O . ALA A 1 488 ? 18.574 -16.842 -24.409 1.00 94.44 488 ALA A O 1
ATOM 3611 N N . CYS A 1 489 ? 18.444 -15.020 -25.718 1.00 96.31 489 CYS A N 1
ATOM 3612 C CA . CYS A 1 489 ? 18.228 -14.036 -24.674 1.00 96.31 489 CYS A CA 1
ATOM 3613 C C . CYS A 1 489 ? 16.778 -13.559 -24.700 1.00 96.31 489 CYS A C 1
ATOM 3615 O O . CYS A 1 489 ? 16.395 -12.656 -25.449 1.00 96.31 489 CYS A O 1
ATOM 3617 N N . VAL A 1 490 ? 15.943 -14.210 -23.890 1.00 95.81 490 VAL A N 1
ATOM 3618 C CA . VAL A 1 490 ? 14.491 -13.995 -23.874 1.00 95.81 490 VAL A CA 1
ATOM 3619 C C . VAL A 1 490 ? 14.164 -12.507 -23.686 1.00 95.81 490 VAL A C 1
ATOM 3621 O O . VAL A 1 490 ? 14.692 -11.851 -22.792 1.00 95.81 490 VAL A O 1
ATOM 3624 N N . ASN A 1 491 ? 13.265 -11.988 -24.527 1.00 96.25 491 ASN A N 1
ATOM 3625 C CA . ASN A 1 491 ? 12.824 -10.585 -24.613 1.00 96.25 491 ASN A CA 1
ATOM 3626 C C . ASN A 1 491 ? 13.839 -9.567 -25.166 1.00 96.25 491 ASN A C 1
ATOM 3628 O O . ASN A 1 491 ? 13.420 -8.460 -25.496 1.00 96.25 491 ASN A O 1
ATOM 3632 N N . LEU A 1 492 ? 15.125 -9.915 -25.290 1.00 97.25 492 LEU A N 1
ATOM 3633 C CA . LEU A 1 492 ? 16.144 -9.050 -25.905 1.00 97.25 492 LEU A CA 1
ATOM 3634 C C . LEU A 1 492 ? 16.496 -9.485 -27.331 1.00 97.25 492 LEU A C 1
ATOM 3636 O O . LEU A 1 492 ? 16.863 -8.661 -28.168 1.00 97.25 492 LEU A O 1
ATOM 3640 N N . ASP A 1 493 ? 16.355 -10.774 -27.633 1.00 94.06 493 ASP A N 1
ATOM 3641 C CA . ASP A 1 493 ? 16.483 -11.261 -28.997 1.00 94.06 493 ASP A CA 1
ATOM 3642 C C . ASP A 1 493 ? 15.352 -10.757 -29.894 1.00 94.06 493 ASP A C 1
ATOM 3644 O O . ASP A 1 493 ? 14.182 -10.666 -29.512 1.00 94.06 493 ASP A O 1
ATOM 3648 N N . GLY A 1 494 ? 15.724 -10.438 -31.132 1.00 93.00 494 GLY A N 1
ATOM 3649 C CA . GLY A 1 494 ? 14.791 -9.961 -32.145 1.00 93.00 494 GLY A CA 1
ATOM 3650 C C . GLY A 1 494 ? 14.290 -8.534 -31.928 1.00 93.00 494 GLY A C 1
ATOM 3651 O O . GLY A 1 494 ? 13.325 -8.160 -32.592 1.00 93.00 494 GLY A O 1
ATOM 3652 N N . LEU A 1 495 ? 14.896 -7.741 -31.031 1.00 97.50 495 LEU A N 1
ATOM 3653 C CA . LEU A 1 495 ? 14.673 -6.291 -31.038 1.00 97.50 495 LEU A CA 1
ATOM 3654 C C . LEU A 1 495 ? 15.209 -5.707 -32.350 1.00 97.50 495 LEU A C 1
ATOM 3656 O O . LEU A 1 495 ? 16.362 -5.948 -32.728 1.00 97.50 495 LEU A O 1
ATOM 3660 N N . VAL A 1 496 ? 14.380 -4.946 -33.056 1.00 97.12 496 VAL A N 1
ATOM 3661 C CA . VAL A 1 496 ? 14.819 -4.196 -34.241 1.00 97.12 496 VAL A CA 1
ATOM 3662 C C . VAL A 1 496 ? 15.582 -2.936 -33.809 1.00 97.12 496 VAL A C 1
ATOM 3664 O O . VAL A 1 496 ? 15.498 -2.553 -32.642 1.00 97.12 496 VAL A O 1
ATOM 3667 N N . PRO A 1 497 ? 16.398 -2.314 -34.678 1.00 97.25 497 PRO A N 1
ATOM 3668 C CA . PRO A 1 497 ? 17.096 -1.082 -34.315 1.00 97.25 497 PRO A CA 1
ATOM 3669 C C . PRO A 1 497 ? 16.137 -0.002 -33.789 1.00 97.25 497 PRO A C 1
ATOM 3671 O O . PRO A 1 497 ? 15.017 0.131 -34.284 1.00 97.25 497 PRO A O 1
ATOM 3674 N N . GLY A 1 498 ? 16.553 0.714 -32.742 1.00 96.06 498 GLY A N 1
ATOM 3675 C CA . GLY A 1 498 ? 15.746 1.741 -32.070 1.00 96.06 498 GLY A CA 1
ATOM 3676 C C . GLY A 1 498 ? 14.585 1.216 -31.208 1.00 96.06 498 GLY A C 1
ATOM 3677 O O . GLY A 1 498 ? 13.909 2.005 -30.547 1.00 96.06 498 GLY A O 1
ATOM 3678 N N . GLU A 1 499 ? 14.340 -0.096 -31.177 1.00 98.12 499 GLU A N 1
ATOM 3679 C CA . GLU A 1 499 ? 13.344 -0.706 -30.295 1.00 98.12 499 GLU A CA 1
ATOM 3680 C C . GLU A 1 499 ? 13.876 -0.875 -28.869 1.00 98.12 499 GLU A C 1
ATOM 3682 O O . GLU A 1 499 ? 15.039 -1.235 -28.653 1.00 98.12 499 GLU A O 1
ATOM 3687 N N . ALA A 1 500 ? 12.990 -0.676 -27.891 1.00 98.50 500 ALA A N 1
ATOM 3688 C CA . ALA A 1 500 ? 13.275 -0.927 -26.489 1.00 98.50 500 ALA A CA 1
ATOM 3689 C C . ALA A 1 500 ? 12.496 -2.113 -25.924 1.00 98.50 500 ALA A C 1
ATOM 3691 O O . ALA A 1 500 ? 11.320 -2.301 -26.228 1.00 98.50 500 ALA A O 1
ATOM 3692 N N . ALA A 1 501 ? 13.123 -2.834 -25.000 1.00 98.44 501 ALA A N 1
ATOM 3693 C CA . ALA A 1 501 ? 12.465 -3.711 -24.045 1.00 98.44 501 ALA A CA 1
ATOM 3694 C C . ALA A 1 501 ? 12.487 -3.064 -22.649 1.00 98.44 501 ALA A C 1
ATOM 3696 O O . ALA A 1 501 ? 13.529 -2.611 -22.172 1.00 98.44 501 ALA A O 1
ATOM 3697 N N . ILE A 1 502 ? 11.330 -3.020 -21.990 1.00 98.56 502 ILE A N 1
ATOM 3698 C CA . ILE A 1 502 ? 11.136 -2.378 -20.684 1.00 98.56 502 ILE A CA 1
ATOM 3699 C C . ILE A 1 502 ? 11.022 -3.452 -19.606 1.00 98.56 502 ILE A C 1
ATOM 3701 O O . ILE A 1 502 ? 10.246 -4.403 -19.738 1.00 98.56 502 ILE A O 1
ATOM 3705 N N . PHE A 1 503 ? 11.754 -3.265 -18.510 1.00 98.56 503 PHE A N 1
ATOM 3706 C CA . PHE A 1 503 ? 11.816 -4.196 -17.393 1.00 98.56 503 PHE A CA 1
ATOM 3707 C C . PHE A 1 503 ? 11.530 -3.512 -16.058 1.00 98.56 503 PHE A C 1
ATOM 3709 O O . PHE A 1 503 ? 11.915 -2.365 -15.829 1.00 98.56 503 PHE A O 1
ATOM 3716 N N . LYS A 1 504 ? 10.885 -4.251 -15.152 1.00 97.94 504 LYS A N 1
ATOM 3717 C CA . LYS A 1 504 ? 10.725 -3.899 -13.741 1.00 97.94 504 LYS A CA 1
ATOM 3718 C C . LYS A 1 504 ? 11.731 -4.707 -12.910 1.00 97.94 504 LYS A C 1
ATOM 3720 O O . LYS A 1 504 ? 11.566 -5.926 -12.801 1.00 97.94 504 LYS A O 1
ATOM 3725 N N . PRO A 1 505 ? 12.749 -4.069 -12.317 1.00 97.31 505 PRO A N 1
ATOM 3726 C CA . PRO A 1 505 ? 13.687 -4.740 -11.422 1.00 97.31 505 PRO A CA 1
ATOM 3727 C C . PRO A 1 505 ? 12.983 -5.380 -10.214 1.00 97.31 505 PRO A C 1
ATOM 3729 O O . PRO A 1 505 ? 12.083 -4.776 -9.624 1.00 97.31 505 PRO A O 1
ATOM 3732 N N . GLN A 1 506 ? 13.400 -6.586 -9.818 1.00 94.94 506 GLN A N 1
ATOM 3733 C CA . GLN A 1 506 ? 12.852 -7.317 -8.668 1.00 94.94 506 GLN A CA 1
ATOM 3734 C C . GLN A 1 506 ? 13.979 -7.688 -7.698 1.00 94.94 506 GLN A C 1
ATOM 3736 O O . GLN A 1 506 ? 15.030 -8.169 -8.109 1.00 94.94 506 GLN A O 1
ATOM 3741 N N . LEU A 1 507 ? 13.786 -7.458 -6.397 1.00 91.06 507 LEU A N 1
ATOM 3742 C CA . LEU A 1 507 ? 14.797 -7.822 -5.404 1.00 91.06 507 LEU A CA 1
ATOM 3743 C C . LEU A 1 507 ? 14.841 -9.347 -5.241 1.00 91.06 507 LEU A C 1
ATOM 3745 O O . LEU A 1 507 ? 13.824 -9.962 -4.931 1.00 91.06 507 LEU A O 1
ATOM 3749 N N . GLY A 1 508 ? 16.016 -9.948 -5.439 1.00 92.06 508 GLY A N 1
ATOM 3750 C CA . GLY A 1 508 ? 16.216 -11.394 -5.285 1.00 92.06 508 GLY A CA 1
ATOM 3751 C C . GLY A 1 508 ? 15.596 -12.258 -6.391 1.00 92.06 508 GLY A C 1
ATOM 3752 O O . GLY A 1 508 ? 15.575 -13.478 -6.256 1.00 92.06 508 GLY A O 1
ATOM 3753 N N . ALA A 1 509 ? 15.107 -11.652 -7.476 1.00 94.62 509 ALA A N 1
ATOM 3754 C CA . ALA A 1 509 ? 14.539 -12.350 -8.626 1.00 94.62 509 ALA A CA 1
ATOM 3755 C C . ALA A 1 509 ? 14.996 -11.695 -9.943 1.00 94.62 509 ALA A C 1
ATOM 3757 O O . ALA A 1 509 ? 15.393 -10.527 -9.938 1.00 94.62 509 ALA A O 1
ATOM 3758 N N . PRO A 1 510 ? 14.943 -12.414 -11.080 1.00 95.25 510 PRO A N 1
ATOM 3759 C CA . PRO A 1 510 ? 15.202 -11.818 -12.385 1.00 95.25 510 PRO A CA 1
ATOM 3760 C C . PRO A 1 510 ? 14.281 -10.617 -12.664 1.00 95.25 510 PRO A C 1
ATOM 3762 O O . PRO A 1 510 ? 13.145 -10.592 -12.186 1.00 95.25 510 PRO A O 1
ATOM 3765 N N . PRO A 1 511 ? 14.728 -9.627 -13.453 1.00 97.44 511 PRO A N 1
ATOM 3766 C CA . PRO A 1 511 ? 13.891 -8.494 -13.824 1.00 97.44 511 PRO A CA 1
ATOM 3767 C C . PRO A 1 511 ? 12.658 -8.959 -14.609 1.00 97.44 511 PRO A C 1
ATOM 3769 O O . PRO A 1 511 ? 12.743 -9.781 -15.524 1.00 97.44 511 PRO A O 1
ATOM 3772 N N . ARG A 1 512 ? 11.493 -8.398 -14.279 1.00 97.31 512 ARG A N 1
ATOM 3773 C CA . ARG A 1 512 ? 10.230 -8.732 -14.939 1.00 97.31 512 ARG A CA 1
ATOM 3774 C C . ARG A 1 512 ? 10.093 -7.947 -16.235 1.00 97.31 512 ARG A C 1
ATOM 3776 O O . ARG A 1 512 ? 10.072 -6.721 -16.207 1.00 97.31 512 ARG A O 1
ATOM 3783 N N . PHE A 1 513 ? 9.925 -8.641 -17.354 1.00 97.81 513 PHE A N 1
ATOM 3784 C CA . PHE A 1 513 ? 9.582 -8.013 -18.629 1.00 97.81 513 PHE A CA 1
ATOM 3785 C C . PHE A 1 513 ? 8.190 -7.358 -18.582 1.00 97.81 513 PHE A C 1
ATOM 3787 O O . PHE A 1 513 ? 7.246 -7.924 -18.022 1.00 97.81 513 PHE A O 1
ATOM 3794 N N . VAL A 1 514 ? 8.070 -6.163 -19.164 1.00 97.75 514 VAL A N 1
ATOM 3795 C CA . VAL A 1 514 ? 6.855 -5.334 -19.131 1.00 97.75 514 VAL A CA 1
ATOM 3796 C C . VAL A 1 514 ? 6.280 -5.136 -20.532 1.00 97.75 514 VAL A C 1
ATOM 3798 O O . VAL A 1 514 ? 5.111 -5.453 -20.773 1.00 97.75 514 VAL A O 1
ATOM 3801 N N . ALA A 1 515 ? 7.094 -4.601 -21.444 1.00 97.75 515 ALA A N 1
ATOM 3802 C CA . ALA A 1 515 ? 6.684 -4.218 -22.791 1.00 97.75 515 ALA A CA 1
ATOM 3803 C C . ALA A 1 515 ? 7.876 -4.163 -23.752 1.00 97.75 515 ALA A C 1
ATOM 3805 O O . ALA A 1 515 ? 9.023 -4.024 -23.324 1.00 97.75 515 ALA A O 1
ATOM 380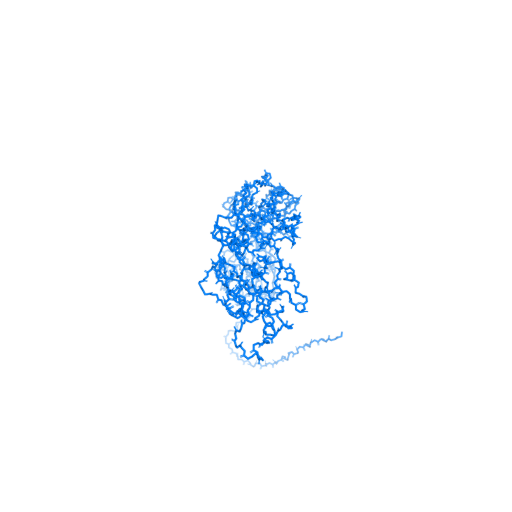6 N N . ARG A 1 516 ? 7.567 -4.192 -25.049 1.00 97.50 516 ARG A N 1
ATOM 3807 C CA . ARG A 1 516 ? 8.440 -3.716 -26.123 1.00 97.50 516 ARG A CA 1
ATOM 3808 C C . ARG A 1 516 ? 7.829 -2.458 -26.732 1.00 97.50 516 ARG A C 1
ATOM 3810 O O . ARG A 1 516 ? 6.605 -2.355 -26.762 1.00 97.50 516 ARG A O 1
ATOM 3817 N N . VAL A 1 517 ? 8.670 -1.519 -27.151 1.00 97.75 517 VAL A N 1
ATOM 3818 C CA . VAL A 1 517 ? 8.256 -0.272 -27.807 1.00 97.75 517 VAL A CA 1
ATOM 3819 C C . VAL A 1 517 ? 9.185 -0.032 -28.987 1.00 97.75 517 VAL A C 1
ATOM 3821 O O . VAL A 1 517 ? 10.383 0.196 -28.795 1.00 97.75 517 VAL A O 1
ATOM 3824 N N . ILE A 1 518 ? 8.649 -0.113 -30.203 1.00 95.19 518 ILE A N 1
ATOM 3825 C CA . ILE A 1 518 ? 9.423 0.167 -31.421 1.00 95.19 518 ILE A CA 1
ATOM 3826 C C . ILE A 1 518 ? 9.603 1.675 -31.618 1.00 95.19 518 ILE A C 1
ATOM 3828 O O . ILE A 1 518 ? 8.856 2.491 -31.079 1.00 95.19 518 ILE A O 1
ATOM 3832 N N . ALA A 1 519 ? 10.614 2.063 -32.397 1.00 90.50 519 ALA A N 1
ATOM 3833 C CA . ALA A 1 519 ? 11.064 3.452 -32.475 1.00 90.50 519 ALA A CA 1
ATOM 3834 C C . ALA A 1 519 ? 9.969 4.468 -32.880 1.00 90.50 519 ALA A C 1
ATOM 3836 O O . ALA A 1 519 ? 9.969 5.609 -32.417 1.00 90.50 519 ALA A O 1
ATOM 3837 N N . ASN A 1 520 ? 9.021 4.066 -33.730 1.00 91.12 520 ASN A N 1
ATOM 3838 C CA . ASN A 1 520 ? 7.909 4.910 -34.181 1.00 91.12 520 ASN A CA 1
ATOM 3839 C C . ASN A 1 520 ? 6.733 4.972 -33.187 1.00 91.12 520 ASN A C 1
ATOM 3841 O O . ASN A 1 520 ? 5.931 5.898 -33.272 1.00 91.12 520 ASN A O 1
ATOM 3845 N N . GLU A 1 521 ? 6.629 4.038 -32.238 1.00 95.75 521 GLU A N 1
ATOM 3846 C CA . GLU A 1 521 ? 5.555 4.020 -31.236 1.00 95.75 521 GLU A CA 1
ATOM 3847 C C . GLU A 1 521 ? 5.789 5.020 -30.103 1.00 95.75 521 GLU A C 1
ATOM 3849 O O . GLU A 1 521 ? 4.822 5.470 -29.489 1.00 95.75 521 GLU A O 1
ATOM 3854 N N . TRP A 1 522 ? 7.041 5.417 -29.844 1.00 95.12 522 TRP A N 1
ATOM 3855 C CA . TRP A 1 522 ? 7.376 6.375 -28.783 1.00 95.12 522 TRP A CA 1
ATOM 3856 C C . TRP A 1 522 ? 6.600 7.688 -28.896 1.00 95.12 522 TRP A C 1
ATOM 3858 O O . TRP A 1 522 ? 6.148 8.215 -27.885 1.00 95.12 522 TRP A O 1
ATOM 3868 N N . ALA A 1 523 ? 6.366 8.184 -30.113 1.00 90.56 523 ALA A N 1
ATOM 3869 C CA . ALA A 1 523 ? 5.633 9.431 -30.335 1.00 90.56 523 ALA A CA 1
ATOM 3870 C C . ALA A 1 523 ? 4.157 9.366 -29.892 1.00 90.56 523 ALA A C 1
ATOM 3872 O O . ALA A 1 523 ? 3.551 10.396 -29.601 1.00 90.56 523 ALA A O 1
ATOM 3873 N N . THR A 1 524 ? 3.573 8.167 -29.834 1.00 91.81 524 THR A N 1
ATOM 3874 C CA . THR A 1 524 ? 2.151 7.947 -29.524 1.00 91.81 524 THR A CA 1
ATOM 3875 C C . THR A 1 524 ? 1.935 7.032 -28.324 1.00 91.81 524 THR A C 1
ATOM 3877 O O . THR A 1 524 ? 0.810 6.590 -28.093 1.00 91.81 524 THR A O 1
ATOM 3880 N N . LEU A 1 525 ? 2.992 6.715 -27.569 1.00 93.50 525 LEU A N 1
ATOM 3881 C CA . LEU A 1 525 ? 2.910 5.773 -26.461 1.00 93.50 525 LEU A CA 1
ATOM 3882 C C . LEU A 1 525 ? 1.953 6.331 -25.384 1.00 93.50 525 LEU A C 1
ATOM 3884 O O . LEU A 1 525 ? 2.176 7.440 -24.879 1.00 93.50 525 LEU A O 1
ATOM 3888 N N . PRO A 1 526 ? 0.864 5.612 -25.051 1.00 88.00 526 PRO A N 1
ATOM 3889 C CA . PRO A 1 526 ? -0.158 6.108 -24.138 1.00 88.00 526 PRO A CA 1
ATOM 3890 C C . PRO A 1 526 ? 0.368 6.287 -22.718 1.00 88.00 526 PRO A C 1
ATOM 3892 O O . PRO A 1 526 ? 1.232 5.503 -22.259 1.00 88.00 526 PRO A O 1
#

InterPro domains:
  IPR029033 Histidine phosphatase superfamily [G3DSA:3.40.50.1240] (392-506)

Foldseek 3Di:
DDDDDDDDDDDDDDDDDDDDDDPDPDPADDAFDDWEWDAAAQKIKIFTHDDPQFQKKWKWKAFAPFDFAWDPADDDAQDDGRRTGTNDIGSDRMDMGNHDDQDQTKMKIWIWGAGPVGDIHRGTDIYIDDGRNHHDAFPDAWADWDWDQDPQKIKTFTHDDDPPRLFWAKWKFKDWADDDQDPVHHDTPDTGHDRMDIGHLVVFAQPTWIKIWIWTGHPNRDTDSHTDMDTDGRPPVVVVQFDKEDWDWDQDPLLFKIKTFIDTPAQWKWKWKDKVDEQPDSPRPNTDTQDIGGDGMGIGGCLVDAAQDPVRRTKMKMWMWRDRVPDTHPHTYIDIDGHFPLSSLQQEQKEKEAAFAAFPQAAAQCVLDACVRGPDHLLQLDADRPNVPRNHTAHDPPRRLLLLCLLLCLCVVSVRAAAAAEEESGNRQVVSSVSVVHHDPDYHYDPLQHPRRDDLQCSLVSVQVVRQDTGDGSHYYYYYHHEDRPDDRPQRHPADHSKMWMWRHDVPDTTHTRDIDHSVCSNVRD

Mean predicted aligned error: 13.08 Å

Solvent-accessible surface area (backbone atoms only — not comparable to full-atom values): 28476 Å² total; per-residue (Å²): 139,86,82,89,84,82,86,84,85,82,83,83,81,86,79,87,80,82,88,78,96,66,92,77,80,73,80,83,49,68,30,37,78,46,63,47,69,51,62,39,68,42,31,34,41,40,39,41,42,77,36,99,66,50,54,32,33,40,33,29,42,17,64,43,89,46,65,62,54,69,69,92,66,87,82,53,73,71,38,75,38,68,66,15,34,27,72,40,73,38,71,64,55,63,47,75,44,72,76,54,74,84,58,57,52,22,42,25,38,35,31,29,22,25,34,83,91,70,51,58,17,82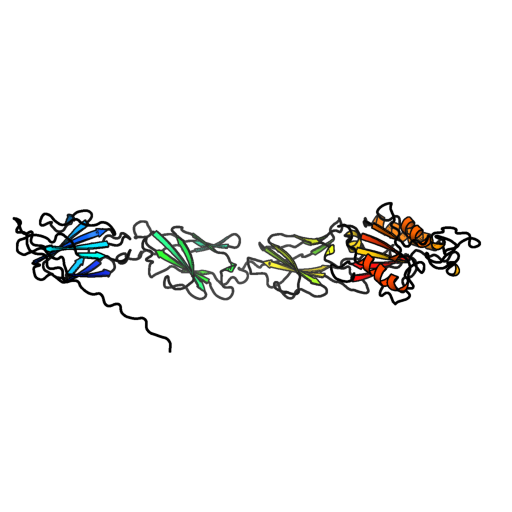,50,58,34,75,36,70,52,63,63,28,51,39,47,70,41,16,82,62,59,57,42,78,74,47,75,49,80,55,96,78,25,40,36,42,36,37,42,74,56,72,95,84,47,62,67,55,29,37,40,32,27,41,25,71,74,46,67,35,68,45,100,83,45,58,45,82,77,47,75,44,68,69,50,61,53,78,43,61,54,70,79,50,41,62,86,36,37,28,15,42,14,42,24,32,17,20,88,57,74,37,48,29,74,60,41,62,62,47,77,42,69,35,54,60,59,73,86,50,79,42,41,41,39,76,38,45,67,44,69,38,96,80,27,52,25,36,38,33,38,41,49,60,80,34,76,24,34,40,29,35,39,12,79,74,42,72,58,86,49,102,78,36,83,89,28,48,80,72,41,77,46,69,74,52,63,50,75,39,62,40,78,81,58,66,43,35,35,97,90,40,76,42,34,38,22,38,37,33,27,11,18,58,81,86,47,56,32,94,62,60,22,62,35,71,44,67,47,31,52,47,46,44,46,24,25,15,51,34,23,33,42,27,25,24,38,37,52,76,34,60,48,65,50,67,90,51,54,31,77,90,72,32,92,57,82,65,40,49,46,40,74,49,79,53,60,94,75,28,41,14,39,26,58,28,79,69,62,20,55,55,31,24,50,27,48,28,51,41,33,64,79,60,62,39,40,33,68,42,36,37,20,9,54,34,28,34,16,41,53,32,52,58,54,30,67,58,52,55,95,66,72,42,72,36,71,46,36,33,73,72,41,58,68,46,89,49,28,50,62,45,39,51,57,59,39,32,52,77,38,55,90,51,11,18,31,40,35,20,24,62,57,80,57,85,53,93,34,87,83,50,52,84,55,49,58,32,13,32,33,34,24,38,41,35,91,97,45,77,42,42,81,66,49,74,47,48,33,79,45,44,74,70,57,82

pLDDT: mean 90.45, std 13.66, range [32.19, 98.81]